Protein AF-A0A0L6TY01-F1 (afdb_monomer)

Secondary structure (DSSP, 8-state):
-----HHHHTT-HHHHHHIIIIITT-TTEEEEEETTEEEEEETTEEEEEEEEETTTEEEEEEEHHHHTTSGGGGS--S-BSSEEEEE-SHHHHHHHHHHHHHHHHHHHHTS-TTS-HHHHHHHHHHHHHHHHHHHHHH-SS-SEEEEEES---TT--PPPPSEEEEESS-BTTBB-EEEEEEEESTHHHH---S--TTSSTT--EEEEEEEEEEPPP-TTS---EEEEEEEEETTTTEEEEEE-TTSHHHHHHHHHHHHHGGGGHHHHHHHHHHHHHHHHHHHTTGGGTT----HHHHHHTTS-HHHHHHTB-SS-EEEEEEEEES-HHHHHHHHHHHHS-SSSTT--SHHHHHS-EEEEEE-SSS-EEEEEEEE--TTTS-HHHHTTEEEEEEE---TTS--------TT---SS--PPP---

Sequence (424 aa):
MSRGNTKNLLSVPNLVAFIKDHLITNRELFLGIRNESLTIYYWGKSMLELSYFADQKCTIRIHKHYVDGTSLIGLKFVEKSDYMVFAFSDAFIQAFLASYDLLKNNIEQLIDESQSIDAKAGSLGQKFQGIIACNNNSARDSNWYCVDLDYCPEDSPLGRINMVAISKNSQNNKHRIVLIALKYSWQAYKSGYRKNLYNNKKNKGFYIQGRELKTRKNATGTQNPRRFGCKFDEKKKTVISYDFGSGIAGDFYNYSRFLFDVDGNYVEQLKEECFDMLMAKKKLGCFETNDSIGGELAKLLDGTKEAFVSHMNEVAECVFLTVGCESLEKCKESMTSYLCPGPTNTADILSCSKDTWNLYHNNGKGKLKHLVQDLSLADAFPEKFDERVRYLFSKNESLENLNLIDTPDPDSDDELILAIFASI

Organism: NCBI:txid52689

pLDDT: mean 79.09, std 15.07, range [29.0, 96.75]

Solvent-accessible surface area (backbone atoms only — not comparable to full-atom values): 22798 Å² total; per-residue (Å²): 126,88,63,11,51,45,72,60,46,71,65,37,66,72,55,46,48,50,42,41,72,64,41,50,65,34,66,71,43,40,75,30,60,54,72,32,23,41,33,37,21,47,42,50,40,73,58,37,34,39,30,26,46,97,87,78,48,44,33,36,39,30,47,42,76,37,40,66,96,34,55,54,65,81,49,78,61,82,47,88,64,77,37,38,32,33,63,71,46,72,70,46,53,54,23,47,64,77,18,44,70,57,35,48,52,40,57,51,66,72,51,53,80,87,52,57,65,90,74,30,29,67,51,50,27,32,32,50,53,25,37,28,38,28,37,10,20,49,29,81,84,30,45,33,24,55,63,40,66,58,44,59,68,81,98,50,92,56,63,72,38,45,31,35,31,36,33,15,56,62,58,95,78,21,23,49,39,36,42,31,42,71,35,32,32,42,58,57,46,59,53,60,72,88,71,58,76,53,75,47,59,55,42,62,47,40,31,38,32,35,73,78,46,51,45,61,63,45,100,85,68,51,67,44,68,32,54,33,39,36,44,68,40,81,88,79,71,40,78,77,46,79,44,62,60,96,38,64,51,19,50,49,36,33,53,37,45,43,59,56,40,81,85,22,49,56,51,56,51,46,44,56,49,48,48,54,37,51,52,51,39,53,77,55,45,34,63,80,67,43,35,37,55,39,74,61,46,53,53,40,72,74,57,49,68,68,60,39,46,72,31,38,44,94,64,69,36,38,34,42,36,32,34,55,21,94,42,67,65,58,34,48,52,32,47,50,48,20,59,42,79,66,104,50,67,33,38,52,49,61,33,48,46,70,36,43,25,31,36,34,40,29,77,34,78,58,52,75,44,81,77,47,76,71,40,72,33,44,90,54,50,46,73,76,44,63,81,39,57,41,47,30,54,26,62,68,63,70,73,88,57,48,37,53,53,78,70,83,68,92,86,62,89,58,95,58,61,64,46,68,57,72,74,130

Mean predicted aligned error: 8.97 Å

Nearest PDB structures (foldseek):
  2oc6-assembly2_B  TM=6.105E-01  e=4.759E-02  Bacillus subtilis
  6iys-assembly1_O-2  TM=6.650E-01  e=2.631E+00  Borreliella burgdorferi B31
  4qhy-assembly1_A  TM=2.371E-01  e=9.650E+00  Saccharolobus solfataricus P2

Structure (mmCIF, N/CA/C/O backbone):
data_AF-A0A0L6TY01-F1
#
_entry.id   AF-A0A0L6TY01-F1
#
loop_
_atom_site.group_PDB
_atom_site.id
_atom_site.type_symbol
_atom_site.label_atom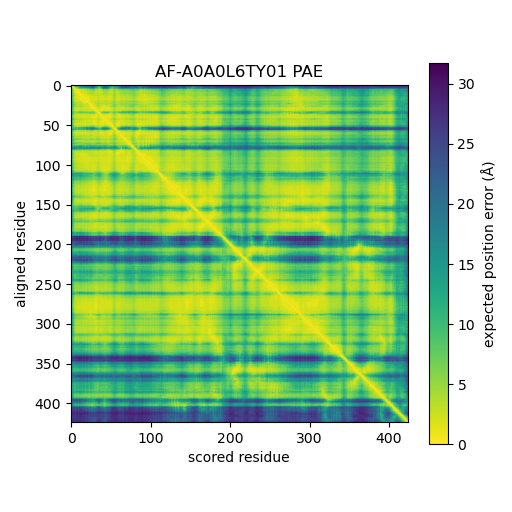_id
_atom_site.label_alt_id
_atom_site.label_comp_id
_atom_site.label_asym_id
_atom_site.label_entity_id
_atom_site.label_seq_id
_atom_site.pdbx_PDB_ins_code
_atom_site.Cartn_x
_atom_site.Cartn_y
_atom_site.Cartn_z
_atom_site.occupancy
_atom_site.B_iso_or_equiv
_atom_site.auth_seq_id
_atom_site.auth_comp_id
_atom_site.auth_asym_id
_atom_site.auth_atom_id
_atom_site.pdbx_PDB_model_num
ATOM 1 N N . MET A 1 1 ? -6.109 18.422 -11.380 1.00 33.53 1 MET A N 1
ATOM 2 C CA . MET A 1 1 ? -5.200 18.296 -12.542 1.00 33.53 1 MET A CA 1
ATOM 3 C C . MET A 1 1 ? -4.941 16.810 -12.704 1.00 33.53 1 MET A C 1
ATOM 5 O O . MET A 1 1 ? -4.658 16.200 -11.678 1.00 33.53 1 MET A O 1
ATOM 9 N N . SER A 1 2 ? -5.112 16.228 -13.899 1.00 38.09 2 SER A N 1
ATOM 10 C CA . SER A 1 2 ? -4.795 14.802 -14.100 1.00 38.09 2 SER A CA 1
ATOM 11 C C . SER A 1 2 ? -3.318 14.573 -13.754 1.00 38.09 2 SER A C 1
ATOM 13 O O . SER A 1 2 ? -2.478 15.440 -14.018 1.00 38.09 2 SER A O 1
ATOM 15 N N . ARG A 1 3 ? -3.033 13.478 -13.043 1.00 49.81 3 ARG A N 1
ATOM 16 C CA . ARG A 1 3 ? -1.711 13.202 -12.465 1.00 49.81 3 ARG A CA 1
ATOM 17 C C . ARG A 1 3 ? -0.756 12.497 -13.444 1.00 49.81 3 ARG A C 1
ATOM 19 O O . ARG A 1 3 ? 0.430 12.425 -13.121 1.00 49.81 3 ARG A O 1
ATOM 26 N N . GLY A 1 4 ? -1.200 12.128 -14.660 1.00 56.62 4 GLY A N 1
ATOM 27 C CA . GLY A 1 4 ? -0.283 11.997 -15.800 1.00 56.62 4 GLY A CA 1
ATOM 28 C C . GLY A 1 4 ? -0.423 10.917 -16.892 1.00 56.62 4 GLY A C 1
ATOM 29 O O . GLY A 1 4 ? 0.609 10.466 -17.311 1.00 56.62 4 GLY A O 1
ATOM 30 N N . ASN A 1 5 ? -1.545 10.464 -17.433 1.00 70.56 5 ASN A N 1
ATOM 31 C CA . ASN A 1 5 ? -1.656 9.471 -18.543 1.00 70.56 5 ASN A CA 1
ATOM 32 C C . ASN A 1 5 ? -0.616 8.291 -18.691 1.00 70.56 5 ASN A C 1
ATOM 34 O O . ASN A 1 5 ? 0.288 8.327 -19.540 1.00 70.56 5 ASN A O 1
ATOM 38 N N . THR A 1 6 ? -0.840 7.147 -18.014 1.00 77.56 6 THR A N 1
ATOM 39 C CA . THR A 1 6 ? -0.025 5.910 -18.158 1.00 77.56 6 THR A CA 1
ATOM 40 C C . THR A 1 6 ? 0.004 5.364 -19.585 1.00 77.56 6 THR A C 1
ATOM 42 O O . THR A 1 6 ? 1.033 4.866 -20.034 1.00 77.56 6 THR A O 1
ATOM 45 N N . LYS A 1 7 ? -1.094 5.465 -20.341 1.00 80.69 7 LYS A N 1
ATOM 46 C CA . LYS A 1 7 ? -1.125 5.003 -21.738 1.00 80.69 7 LYS A CA 1
ATOM 47 C C . LYS A 1 7 ? -0.115 5.775 -22.594 1.00 80.69 7 LYS A C 1
ATOM 49 O O . LYS A 1 7 ? 0.564 5.166 -23.417 1.00 80.69 7 LYS A O 1
ATOM 54 N N . ASN A 1 8 ? 0.014 7.080 -22.367 1.00 82.69 8 ASN A N 1
ATOM 55 C CA . ASN A 1 8 ? 1.002 7.910 -23.044 1.00 82.69 8 ASN A CA 1
ATOM 56 C C . ASN A 1 8 ? 2.420 7.636 -22.534 1.00 82.69 8 ASN A C 1
ATOM 58 O O . ASN A 1 8 ? 3.323 7.542 -23.362 1.00 82.69 8 ASN A O 1
ATOM 62 N N . LEU A 1 9 ? 2.626 7.427 -21.224 1.00 84.62 9 LEU A N 1
ATOM 63 C CA . LEU A 1 9 ? 3.928 6.986 -20.687 1.00 84.62 9 LEU A CA 1
ATOM 64 C C . LEU A 1 9 ? 4.417 5.724 -21.406 1.00 84.62 9 LEU A C 1
ATOM 66 O O . LEU A 1 9 ? 5.521 5.693 -21.943 1.00 84.62 9 LEU A O 1
ATOM 70 N N . LEU A 1 10 ? 3.550 4.718 -21.508 1.00 85.44 10 LEU A N 1
ATOM 71 C CA . LEU A 1 10 ? 3.856 3.449 -22.168 1.00 85.44 10 LEU A CA 1
ATOM 72 C C . LEU A 1 10 ? 3.957 3.551 -23.701 1.00 85.44 10 LEU A C 1
ATOM 74 O O . LEU A 1 10 ? 4.296 2.564 -24.349 1.00 85.44 10 LEU A O 1
ATOM 78 N N . SER A 1 11 ? 3.677 4.717 -24.292 1.00 85.31 11 SER A N 1
ATOM 79 C CA . SER A 1 11 ? 3.864 4.971 -25.727 1.00 85.31 11 SER A CA 1
ATOM 80 C C . SER A 1 11 ? 5.234 5.563 -26.071 1.00 85.31 11 SER A C 1
ATOM 82 O O . SER A 1 11 ? 5.584 5.604 -27.247 1.00 85.31 11 SER A O 1
ATOM 84 N N . VAL A 1 12 ? 6.016 6.006 -25.076 1.00 87.31 12 VAL A N 1
ATOM 85 C CA . VAL A 1 12 ? 7.350 6.594 -25.272 1.00 87.31 12 VAL A CA 1
ATOM 86 C C . VAL A 1 12 ? 8.397 5.469 -25.343 1.00 87.31 12 VAL A C 1
ATOM 88 O O . VAL A 1 12 ? 8.728 4.896 -24.302 1.00 87.31 12 VAL A O 1
ATOM 91 N N . PRO A 1 13 ? 8.973 5.144 -26.521 1.00 88.31 13 PRO A N 1
ATOM 92 C CA . PRO A 1 13 ? 9.791 3.937 -26.681 1.00 88.31 13 PRO A CA 1
ATOM 93 C C . PRO A 1 13 ? 11.036 3.916 -25.790 1.00 88.31 13 PRO A C 1
ATOM 95 O O . PRO A 1 13 ? 11.293 2.915 -25.128 1.00 88.31 13 PRO A O 1
ATOM 98 N N . ASN A 1 14 ? 11.764 5.035 -25.701 1.00 89.19 14 ASN A N 1
ATOM 99 C CA . ASN A 1 14 ? 12.975 5.126 -24.876 1.00 89.19 14 ASN A CA 1
ATOM 100 C C . ASN A 1 14 ? 12.673 4.985 -23.378 1.00 89.19 14 ASN A C 1
ATOM 102 O O . ASN A 1 14 ? 13.490 4.448 -22.637 1.00 89.19 14 ASN A O 1
ATOM 106 N N . LEU A 1 15 ? 11.499 5.439 -22.925 1.00 89.69 15 LEU A N 1
ATOM 107 C CA . LEU A 1 15 ? 11.067 5.256 -21.540 1.00 89.69 15 LEU A CA 1
ATOM 108 C C . LEU A 1 15 ? 10.736 3.793 -21.260 1.00 89.69 15 LEU A C 1
ATOM 110 O O . LEU A 1 15 ? 11.161 3.251 -20.245 1.00 89.69 15 LEU A O 1
ATOM 114 N N . VAL A 1 16 ? 10.001 3.149 -22.168 1.00 90.38 16 VAL A N 1
ATOM 115 C CA . VAL A 1 16 ? 9.673 1.726 -22.049 1.00 90.38 16 VAL A CA 1
ATOM 116 C C . VAL A 1 16 ? 10.944 0.878 -22.037 1.00 90.38 16 VAL A C 1
ATOM 118 O O . VAL A 1 16 ? 11.045 -0.012 -21.198 1.00 90.38 16 VAL A O 1
ATOM 121 N N . ALA A 1 17 ? 11.917 1.176 -22.904 1.00 91.12 17 ALA A N 1
ATOM 122 C CA . ALA A 1 17 ? 13.224 0.521 -22.902 1.00 91.12 17 ALA A CA 1
ATOM 123 C C . ALA A 1 17 ? 13.965 0.752 -21.577 1.00 91.12 17 ALA A C 1
ATOM 125 O O . ALA A 1 17 ? 14.366 -0.206 -20.932 1.00 91.12 17 ALA A O 1
ATOM 126 N N . PHE A 1 18 ? 14.036 1.997 -21.093 1.00 92.12 18 PHE A N 1
ATOM 127 C CA . PHE A 1 18 ? 14.652 2.303 -19.798 1.00 92.12 18 PHE A CA 1
ATOM 128 C C . PHE A 1 18 ? 14.033 1.502 -18.639 1.00 92.12 18 PHE A C 1
ATOM 130 O O . PHE A 1 18 ? 14.756 0.921 -17.831 1.00 92.12 18 PHE A O 1
ATOM 137 N N . ILE A 1 19 ? 12.700 1.430 -18.571 1.00 91.75 19 ILE A N 1
ATOM 138 C CA . ILE A 1 19 ? 11.996 0.651 -17.545 1.00 91.75 19 ILE A CA 1
ATOM 139 C C . ILE A 1 19 ? 12.304 -0.843 -17.691 1.00 91.75 19 ILE A C 1
ATOM 141 O O . ILE A 1 19 ? 12.608 -1.502 -16.695 1.00 91.75 19 ILE A O 1
ATOM 145 N N . LYS A 1 20 ? 12.247 -1.368 -18.919 1.00 90.00 20 LYS A N 1
ATOM 146 C CA . LYS A 1 20 ? 12.489 -2.784 -19.216 1.00 90.00 20 LYS A CA 1
ATOM 147 C C . LYS A 1 20 ? 13.907 -3.224 -18.892 1.00 90.00 20 LYS A C 1
ATOM 149 O O . LYS A 1 20 ? 14.102 -4.244 -18.245 1.00 90.00 20 LYS A O 1
ATOM 154 N N . ASP A 1 21 ? 14.882 -2.441 -19.316 1.00 87.94 21 ASP A N 1
ATOM 155 C CA . ASP A 1 21 ? 16.271 -2.876 -19.323 1.00 87.94 21 ASP A CA 1
ATOM 156 C C . ASP A 1 21 ? 16.940 -2.640 -17.965 1.00 87.94 21 ASP A C 1
ATOM 158 O O . ASP A 1 21 ? 17.852 -3.379 -17.587 1.00 87.94 21 ASP A O 1
ATOM 162 N N . HIS A 1 22 ? 16.469 -1.644 -17.203 1.00 87.00 22 HIS A N 1
ATOM 163 C CA . HIS A 1 22 ? 17.163 -1.180 -16.000 1.00 87.00 22 HIS A CA 1
ATOM 164 C C . HIS A 1 22 ? 16.346 -1.222 -14.710 1.00 87.00 22 HIS A C 1
ATOM 166 O O . HIS A 1 22 ? 16.944 -1.200 -13.636 1.00 87.00 22 HIS A O 1
ATOM 172 N N . LEU A 1 23 ? 15.010 -1.254 -14.780 1.00 88.69 23 LEU A N 1
ATOM 173 C CA . LEU A 1 23 ? 14.169 -1.178 -13.582 1.00 88.69 23 LEU A CA 1
ATOM 174 C C . LEU A 1 23 ? 13.507 -2.519 -13.263 1.00 88.69 23 LEU A C 1
ATOM 176 O O . LEU A 1 23 ? 13.714 -3.046 -12.176 1.00 88.69 23 LEU A O 1
ATOM 180 N N . ILE A 1 24 ? 12.762 -3.111 -14.201 1.00 88.00 24 ILE A N 1
ATOM 181 C CA . ILE A 1 24 ? 12.030 -4.366 -13.936 1.00 88.00 24 ILE A CA 1
ATOM 182 C C . ILE A 1 24 ? 12.956 -5.578 -13.795 1.00 88.00 24 ILE A C 1
ATOM 184 O O . ILE A 1 24 ? 12.595 -6.554 -13.145 1.00 88.00 24 ILE A O 1
ATOM 188 N N . THR A 1 25 ? 14.151 -5.522 -14.389 1.00 85.50 25 THR A N 1
ATOM 189 C CA . THR A 1 25 ? 15.189 -6.560 -14.289 1.00 85.50 25 THR A CA 1
ATOM 190 C C . THR A 1 25 ? 15.900 -6.543 -12.940 1.00 85.50 25 THR A C 1
ATOM 192 O O . THR A 1 25 ? 16.582 -7.513 -12.601 1.00 85.50 25 THR A O 1
ATOM 195 N N . ASN A 1 26 ? 15.677 -5.521 -12.112 1.00 88.31 26 ASN A N 1
ATOM 196 C CA . ASN A 1 26 ? 16.184 -5.483 -10.752 1.00 88.31 26 ASN A CA 1
ATOM 197 C C . ASN A 1 26 ? 15.160 -6.053 -9.756 1.00 88.31 26 ASN A C 1
ATOM 199 O O . ASN A 1 26 ? 14.090 -5.487 -9.558 1.00 88.31 26 ASN A O 1
ATOM 203 N N . ARG A 1 27 ? 15.519 -7.154 -9.086 1.00 86.44 27 ARG A N 1
ATOM 204 C CA . ARG A 1 27 ? 14.650 -7.844 -8.115 1.00 86.44 27 ARG A CA 1
ATOM 205 C C . ARG A 1 27 ? 14.400 -7.058 -6.830 1.00 86.44 27 ARG A C 1
ATOM 207 O O . ARG A 1 27 ? 13.463 -7.372 -6.112 1.00 86.44 27 ARG A O 1
ATOM 214 N N . GLU A 1 28 ? 15.221 -6.058 -6.527 1.00 88.62 28 GLU A N 1
ATOM 215 C CA . GLU A 1 28 ? 15.063 -5.219 -5.334 1.00 88.62 28 GLU A CA 1
ATOM 216 C C . GLU A 1 28 ? 14.054 -4.081 -5.551 1.00 88.62 28 GLU A C 1
ATOM 218 O O . GLU A 1 28 ? 13.650 -3.420 -4.589 1.00 88.62 28 GLU A O 1
ATOM 223 N N . LEU A 1 29 ? 13.663 -3.832 -6.807 1.00 92.69 29 LEU A N 1
ATOM 224 C CA . LEU A 1 29 ? 12.772 -2.745 -7.182 1.00 92.69 29 LEU A CA 1
ATOM 225 C C . LEU A 1 29 ? 11.344 -3.243 -7.375 1.00 92.69 29 LEU A C 1
ATOM 227 O O . LEU A 1 29 ? 11.082 -4.203 -8.094 1.00 92.69 29 LEU A O 1
ATOM 231 N N . PHE A 1 30 ? 10.402 -2.514 -6.788 1.00 94.12 30 PHE A N 1
ATOM 232 C CA . PHE A 1 30 ? 8.982 -2.734 -7.005 1.00 94.12 30 PHE A CA 1
ATOM 233 C C . PHE A 1 30 ? 8.410 -1.641 -7.909 1.00 94.12 30 PHE A C 1
ATOM 235 O O . PHE A 1 30 ? 8.616 -0.450 -7.671 1.00 94.12 30 PHE A O 1
ATOM 242 N N . LEU A 1 31 ? 7.649 -2.036 -8.928 1.00 93.88 31 LEU A N 1
ATOM 243 C CA . LEU A 1 31 ? 6.933 -1.117 -9.811 1.00 93.88 31 LEU A CA 1
ATOM 244 C C . LEU A 1 31 ? 5.484 -0.939 -9.340 1.00 93.88 31 LEU A C 1
ATOM 246 O O . LEU A 1 31 ? 4.684 -1.866 -9.469 1.00 93.88 31 LEU A O 1
ATOM 250 N N . GLY A 1 32 ? 5.132 0.252 -8.857 1.00 91.88 32 GLY A N 1
ATOM 251 C CA . GLY A 1 32 ? 3.743 0.674 -8.653 1.00 91.88 32 GLY A CA 1
ATOM 252 C C . GLY A 1 32 ? 3.236 1.498 -9.836 1.00 91.88 32 GLY A C 1
ATOM 253 O O . GLY A 1 32 ? 3.997 2.242 -10.454 1.00 91.88 32 GLY A O 1
ATOM 254 N N . ILE A 1 33 ? 1.953 1.367 -10.172 1.00 89.75 33 ILE A N 1
ATOM 255 C CA . ILE A 1 33 ? 1.341 2.031 -11.335 1.00 89.75 33 ILE A CA 1
ATOM 256 C C . ILE A 1 33 ? 0.022 2.647 -10.892 1.00 89.75 33 ILE A C 1
ATOM 258 O O . ILE A 1 33 ? -0.921 1.912 -10.639 1.00 89.75 33 ILE A O 1
ATOM 262 N N . ARG A 1 34 ? -0.066 3.973 -10.753 1.00 80.69 34 ARG A N 1
ATOM 263 C CA . ARG A 1 34 ? -1.252 4.620 -10.165 1.00 80.69 34 ARG A CA 1
ATOM 264 C C . ARG A 1 34 ? -1.408 6.067 -10.545 1.00 80.69 34 ARG A C 1
ATOM 266 O O . ARG A 1 34 ? -0.414 6.740 -10.763 1.00 80.69 34 ARG A O 1
ATOM 273 N N . ASN A 1 35 ? -2.643 6.575 -10.495 1.00 71.56 35 ASN A N 1
ATOM 274 C CA . ASN A 1 35 ? -2.948 7.986 -10.769 1.00 71.56 35 ASN A CA 1
ATOM 275 C C . ASN A 1 35 ? -2.302 8.459 -12.074 1.00 71.56 35 ASN A C 1
ATOM 277 O O . ASN A 1 35 ? -1.793 9.572 -12.188 1.00 71.56 35 ASN A O 1
ATOM 281 N N . GLU A 1 36 ? -2.279 7.551 -13.040 1.00 79.62 36 GLU A N 1
ATOM 282 C CA . GLU A 1 36 ? -1.626 7.725 -14.316 1.00 79.62 36 GLU A CA 1
ATOM 283 C C . GLU A 1 36 ? -0.084 7.938 -14.290 1.00 79.62 36 GLU A C 1
ATOM 285 O O . GLU A 1 36 ? 0.496 8.276 -15.320 1.00 79.62 36 GLU A O 1
ATOM 290 N N . SER A 1 37 ? 0.598 7.703 -13.164 1.00 88.12 37 SER A N 1
ATOM 291 C CA . SER A 1 37 ? 2.061 7.701 -13.014 1.00 88.12 37 SER A CA 1
ATOM 292 C C . SER A 1 37 ? 2.626 6.291 -12.772 1.00 88.12 37 SER A C 1
ATOM 294 O O . SER A 1 37 ? 1.905 5.344 -12.442 1.00 88.12 37 SER A O 1
ATOM 296 N N . LEU A 1 38 ? 3.932 6.129 -12.994 1.00 91.88 38 LEU A N 1
ATOM 297 C CA . LEU A 1 38 ? 4.693 4.924 -12.643 1.00 91.88 38 LEU A CA 1
ATOM 298 C C . LEU A 1 38 ? 5.657 5.282 -11.511 1.00 91.88 38 LEU A C 1
ATOM 300 O O . LEU A 1 38 ? 6.471 6.189 -11.667 1.00 91.88 38 LEU A O 1
ATOM 304 N N . THR A 1 39 ? 5.617 4.552 -10.404 1.00 93.06 39 THR A N 1
ATOM 305 C CA . THR A 1 39 ? 6.513 4.771 -9.266 1.00 93.06 39 THR A CA 1
ATOM 306 C C . THR A 1 39 ? 7.402 3.559 -9.068 1.00 93.06 39 THR A C 1
ATOM 308 O O . THR A 1 39 ? 6.920 2.434 -8.953 1.00 93.06 39 THR A O 1
ATOM 311 N N . ILE A 1 40 ? 8.707 3.792 -8.999 1.00 94.56 40 ILE A N 1
ATOM 312 C CA . ILE A 1 40 ? 9.692 2.767 -8.668 1.00 94.56 40 ILE A CA 1
ATOM 313 C C . ILE A 1 40 ? 10.015 2.885 -7.193 1.00 94.56 40 ILE A C 1
ATOM 315 O O . ILE A 1 40 ? 10.431 3.944 -6.714 1.00 94.56 40 ILE A O 1
ATOM 319 N N . TYR A 1 41 ? 9.833 1.787 -6.480 1.00 94.44 41 TYR A N 1
ATOM 320 C CA . TYR A 1 41 ? 10.106 1.690 -5.063 1.00 94.44 41 TYR A CA 1
ATOM 321 C C . TYR A 1 41 ? 11.368 0.873 -4.829 1.00 94.44 41 TYR A C 1
ATOM 323 O O . TYR A 1 41 ? 11.522 -0.204 -5.395 1.00 94.44 41 TYR A O 1
ATOM 331 N N . TYR A 1 42 ? 12.224 1.358 -3.936 1.00 93.12 42 TYR A N 1
ATOM 332 C CA . TYR A 1 42 ? 13.302 0.582 -3.333 1.00 93.12 42 TYR A CA 1
ATOM 333 C C . TYR A 1 42 ? 13.018 0.481 -1.838 1.00 93.12 42 TYR A C 1
ATOM 335 O O . TYR A 1 42 ? 12.820 1.506 -1.182 1.00 93.12 42 TYR A O 1
ATOM 343 N N . TRP A 1 43 ? 12.902 -0.745 -1.318 1.00 90.06 43 TRP A N 1
ATOM 344 C CA . TRP A 1 43 ? 12.524 -1.004 0.083 1.00 90.06 43 TRP A CA 1
ATOM 345 C C . TRP A 1 43 ? 11.283 -0.202 0.530 1.00 90.06 43 TRP A C 1
ATOM 347 O O . TRP A 1 43 ? 11.269 0.447 1.575 1.00 90.06 43 TRP A O 1
ATOM 357 N N . GLY A 1 44 ? 10.255 -0.167 -0.326 1.00 87.81 44 GLY A N 1
ATOM 358 C CA . GLY A 1 44 ? 8.984 0.522 -0.068 1.00 87.81 44 GLY A CA 1
ATOM 359 C C . GLY A 1 44 ? 9.059 2.055 -0.081 1.00 87.81 44 GLY A C 1
ATOM 360 O O . GLY A 1 44 ? 8.036 2.722 0.062 1.00 87.81 44 GLY A O 1
ATOM 361 N N . LYS A 1 45 ? 10.238 2.650 -0.299 1.00 91.25 45 LYS A N 1
ATOM 362 C CA . LYS A 1 45 ? 10.411 4.092 -0.513 1.00 91.25 45 LYS A CA 1
ATOM 363 C C . LYS A 1 45 ? 10.350 4.406 -2.002 1.00 91.25 45 LYS A C 1
ATOM 365 O O . LYS A 1 45 ? 11.010 3.746 -2.794 1.00 91.25 45 LYS A O 1
ATOM 370 N N . SER A 1 46 ? 9.601 5.442 -2.375 1.00 92.44 46 SER A N 1
ATOM 371 C CA . SER A 1 46 ? 9.544 5.945 -3.754 1.00 92.44 46 SER A CA 1
ATOM 372 C C . SER A 1 46 ? 10.914 6.486 -4.179 1.00 92.44 46 SER A C 1
ATOM 374 O O . SER A 1 46 ? 11.257 7.620 -3.843 1.00 92.44 46 SER A O 1
ATOM 376 N N . MET A 1 47 ? 11.679 5.689 -4.923 1.00 93.81 47 MET A N 1
ATOM 377 C CA . MET A 1 47 ? 12.979 6.068 -5.479 1.00 93.81 47 MET A CA 1
ATOM 378 C C . MET A 1 47 ? 12.800 7.102 -6.593 1.00 93.81 47 MET A C 1
ATOM 380 O O . MET A 1 47 ? 13.473 8.130 -6.589 1.00 93.81 47 MET A O 1
ATOM 384 N N . LEU A 1 48 ? 11.864 6.860 -7.514 1.00 94.12 48 LEU A N 1
ATOM 385 C CA . LEU A 1 48 ? 11.484 7.816 -8.554 1.00 94.12 48 LEU A CA 1
ATOM 386 C C . LEU A 1 48 ? 10.023 7.631 -8.971 1.00 94.12 48 LEU A C 1
ATOM 388 O O . LEU A 1 48 ? 9.501 6.519 -8.951 1.00 94.12 48 LEU A O 1
ATOM 392 N N . GLU A 1 49 ? 9.389 8.723 -9.382 1.00 93.81 49 GLU A N 1
ATOM 393 C CA . G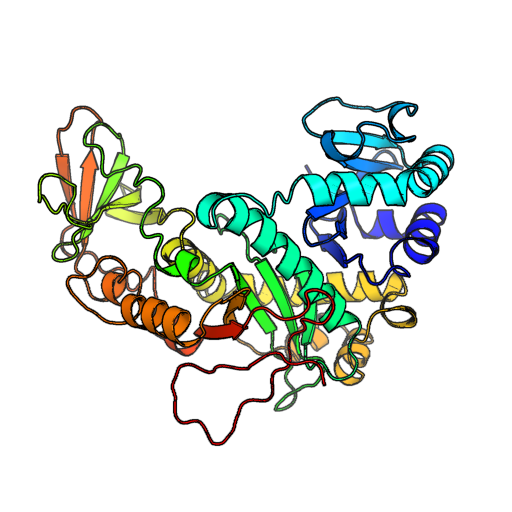LU A 1 49 ? 8.048 8.753 -9.974 1.00 93.81 49 GLU A CA 1
ATOM 394 C C . GLU A 1 49 ? 8.131 9.316 -11.401 1.00 93.81 49 GLU A C 1
ATOM 396 O O . GLU A 1 49 ? 8.812 10.313 -11.640 1.00 93.81 49 GLU A O 1
ATOM 401 N N . LEU A 1 50 ? 7.449 8.673 -12.346 1.00 92.69 50 LEU A N 1
ATOM 402 C CA . LEU A 1 50 ? 7.384 9.017 -13.766 1.00 92.69 50 LEU A CA 1
ATOM 403 C C . LEU A 1 50 ? 5.956 9.439 -14.115 1.00 92.69 50 LEU A C 1
ATOM 405 O O . LEU A 1 50 ? 5.025 8.648 -13.959 1.00 92.69 50 LEU A O 1
ATOM 409 N N . SER A 1 51 ? 5.795 10.640 -14.663 1.00 90.25 51 SER A N 1
ATOM 410 C CA . SER A 1 51 ? 4.496 11.185 -15.087 1.00 90.25 51 SER A CA 1
ATOM 411 C C . SER A 1 51 ? 4.581 11.751 -16.502 1.00 90.25 51 SER A C 1
ATOM 413 O O . SER A 1 51 ? 5.649 12.202 -16.927 1.00 90.25 51 SER A O 1
ATOM 415 N N . TYR A 1 52 ? 3.472 11.725 -17.247 1.00 84.69 52 TYR A N 1
ATOM 416 C CA . TYR A 1 52 ? 3.379 12.326 -18.579 1.00 84.69 52 TYR A CA 1
ATOM 417 C C . TYR A 1 52 ? 2.352 13.453 -18.588 1.00 84.69 52 TYR A C 1
ATOM 419 O O . TYR A 1 52 ? 1.162 13.234 -18.367 1.00 84.69 52 TYR A O 1
ATOM 427 N N . PHE A 1 53 ? 2.801 14.667 -18.896 1.00 77.19 53 PHE A N 1
ATOM 428 C CA . PHE A 1 53 ? 1.919 15.824 -19.012 1.00 77.19 53 PHE A CA 1
ATOM 429 C C . PHE A 1 53 ? 1.569 16.107 -20.478 1.00 77.19 53 PHE A C 1
ATOM 431 O O . PHE A 1 53 ? 2.306 15.760 -21.401 1.00 77.19 53 PHE A O 1
ATOM 438 N N . ALA A 1 54 ? 0.397 16.711 -20.698 1.00 62.94 54 ALA A N 1
ATOM 439 C CA . ALA A 1 54 ? -0.222 16.889 -22.016 1.00 62.94 54 ALA A CA 1
ATOM 440 C C . ALA A 1 54 ? 0.630 17.678 -23.041 1.00 62.94 54 ALA A C 1
ATOM 442 O O . ALA A 1 54 ? 0.311 17.660 -24.227 1.00 62.94 54 ALA A O 1
ATOM 443 N N . ASP A 1 55 ? 1.725 18.321 -22.620 1.00 64.81 55 ASP A N 1
ATOM 444 C CA . ASP A 1 55 ? 2.709 19.005 -23.471 1.00 64.81 55 ASP A CA 1
ATOM 445 C C . ASP A 1 55 ? 3.831 18.082 -24.005 1.00 64.81 55 ASP A C 1
ATOM 447 O O . ASP A 1 55 ? 4.868 18.559 -24.464 1.00 64.81 55 ASP A O 1
ATOM 451 N N . GLN A 1 56 ? 3.613 16.763 -23.968 1.00 61.44 56 GLN A N 1
ATOM 452 C CA . GLN A 1 56 ? 4.519 15.697 -24.418 1.00 61.44 56 GLN A CA 1
ATOM 453 C C . GLN A 1 56 ? 5.823 15.534 -23.631 1.00 61.44 56 GLN A C 1
ATOM 455 O O . GLN A 1 56 ? 6.765 14.899 -24.111 1.00 61.44 56 GLN A O 1
ATOM 460 N N . LYS A 1 57 ? 5.900 16.053 -22.405 1.00 77.31 57 LYS A N 1
ATOM 461 C CA . LYS A 1 57 ? 7.097 15.900 -21.577 1.00 77.31 57 LYS A CA 1
ATOM 462 C C . LYS A 1 57 ? 6.860 14.854 -20.503 1.00 77.31 57 LYS A C 1
ATOM 464 O O . LYS A 1 57 ? 6.073 15.051 -19.579 1.00 77.31 57 LYS A O 1
ATOM 469 N N . CYS A 1 58 ? 7.570 13.735 -20.627 1.00 88.06 58 CYS A N 1
ATOM 470 C CA . CYS A 1 58 ? 7.739 12.822 -19.509 1.00 88.06 58 CYS A CA 1
ATOM 471 C C . CYS A 1 58 ? 8.671 13.478 -18.486 1.00 88.06 58 CYS A C 1
ATOM 473 O O . CYS A 1 58 ? 9.761 13.952 -18.825 1.00 88.06 58 CYS A O 1
ATOM 475 N N . THR A 1 59 ? 8.225 13.518 -17.239 1.00 89.62 59 THR A N 1
ATOM 476 C CA . THR A 1 59 ? 8.982 14.073 -16.121 1.00 89.62 59 THR A CA 1
ATOM 477 C C . THR A 1 59 ? 9.297 12.983 -15.118 1.00 89.62 59 THR A C 1
ATOM 479 O O . THR A 1 59 ? 8.437 12.149 -14.830 1.00 89.62 59 THR A O 1
ATOM 482 N N . ILE A 1 60 ? 10.493 13.043 -14.542 1.00 92.19 60 ILE A N 1
ATOM 483 C CA . ILE A 1 60 ? 10.886 12.219 -13.406 1.00 92.19 60 ILE A CA 1
ATOM 484 C C . ILE A 1 60 ? 10.926 13.081 -12.155 1.00 92.19 60 ILE A C 1
ATOM 486 O O . ILE A 1 60 ? 11.512 14.162 -12.161 1.00 92.19 60 ILE A O 1
ATOM 490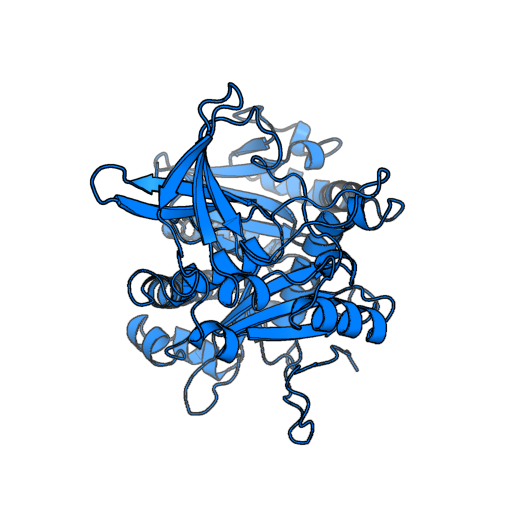 N N . ARG A 1 61 ? 10.356 12.583 -11.066 1.00 92.81 61 ARG A N 1
ATOM 491 C CA . ARG A 1 61 ? 10.371 13.221 -9.756 1.00 92.81 61 ARG A CA 1
ATOM 492 C C . ARG A 1 61 ? 11.111 12.336 -8.757 1.00 92.81 61 ARG A C 1
ATOM 494 O O . ARG A 1 61 ? 10.772 11.169 -8.593 1.00 92.81 61 ARG A O 1
ATOM 501 N N . ILE A 1 62 ? 12.108 12.901 -8.076 1.00 93.44 62 ILE A N 1
ATOM 502 C CA . ILE A 1 62 ? 12.945 12.211 -7.078 1.00 93.44 62 ILE A CA 1
ATOM 503 C C . ILE A 1 62 ? 13.024 13.079 -5.820 1.00 93.44 62 ILE A C 1
ATOM 505 O O . ILE A 1 62 ? 13.106 14.303 -5.914 1.00 93.44 62 ILE A O 1
ATOM 509 N N . HIS A 1 63 ? 12.981 12.479 -4.630 1.00 91.69 63 HIS A N 1
ATOM 510 C CA . HIS A 1 63 ? 13.140 13.235 -3.385 1.00 91.69 63 HIS A CA 1
ATOM 511 C C . HIS A 1 63 ? 14.560 13.819 -3.277 1.00 91.69 63 HIS A C 1
ATOM 513 O O . HIS A 1 63 ? 15.537 13.113 -3.522 1.00 91.69 63 HIS A O 1
ATOM 519 N N . LYS A 1 64 ? 14.703 15.085 -2.859 1.00 89.12 64 LYS A N 1
ATOM 520 C CA . LYS A 1 64 ? 16.004 15.794 -2.855 1.00 89.12 64 LYS A CA 1
ATOM 521 C C . LYS A 1 64 ? 17.103 15.064 -2.069 1.00 89.12 64 LYS A C 1
ATOM 523 O O . LYS A 1 64 ? 18.225 14.971 -2.542 1.00 89.12 64 LYS A O 1
ATOM 528 N N . HIS A 1 65 ? 16.750 14.468 -0.925 1.00 88.25 65 HIS A N 1
ATOM 529 C CA . HIS A 1 65 ? 17.682 13.694 -0.089 1.00 88.25 65 HIS A CA 1
ATOM 530 C C . HIS A 1 65 ? 18.316 12.498 -0.805 1.00 88.25 65 HIS A C 1
ATOM 532 O O . HIS A 1 65 ? 19.372 12.047 -0.388 1.00 88.25 65 HIS A O 1
ATOM 538 N N . TYR A 1 66 ? 17.690 11.976 -1.863 1.00 91.69 66 TYR A N 1
ATOM 539 C CA . TYR A 1 66 ? 18.260 10.874 -2.637 1.00 91.69 66 TYR A CA 1
ATOM 540 C C . TYR A 1 66 ? 19.245 11.377 -3.690 1.00 91.69 66 TYR A C 1
ATOM 542 O O . TYR A 1 66 ? 20.176 10.666 -4.046 1.00 91.69 66 TYR A O 1
ATOM 550 N N . VAL A 1 67 ? 19.068 12.613 -4.159 1.00 89.31 67 VAL A N 1
ATOM 551 C CA . VAL A 1 67 ? 19.870 13.216 -5.229 1.00 89.31 67 VAL A CA 1
ATOM 552 C C . VAL A 1 67 ? 21.210 13.752 -4.713 1.00 89.31 67 VAL A C 1
ATOM 554 O O . VAL A 1 67 ? 22.158 13.865 -5.490 1.00 89.31 67 VAL A O 1
ATOM 557 N N . ASP A 1 68 ? 21.325 14.062 -3.423 1.00 84.19 68 ASP A N 1
ATOM 558 C CA . ASP A 1 68 ? 22.548 14.620 -2.844 1.00 84.19 68 ASP A CA 1
ATOM 559 C C . ASP A 1 68 ? 23.775 13.706 -3.087 1.00 84.19 68 ASP A C 1
ATOM 561 O O . ASP A 1 68 ? 23.739 12.497 -2.868 1.00 84.19 68 ASP A O 1
ATOM 565 N N . GLY A 1 69 ? 24.868 14.286 -3.598 1.00 84.00 69 GLY A N 1
ATOM 566 C CA . GLY A 1 69 ? 26.095 13.575 -3.986 1.00 84.00 69 GLY A CA 1
ATOM 567 C C . GLY A 1 69 ? 26.037 12.790 -5.306 1.00 84.00 69 GLY A C 1
ATOM 568 O O . GLY A 1 69 ? 27.061 12.260 -5.727 1.00 84.00 69 GLY A O 1
ATOM 569 N N . THR A 1 70 ? 24.885 12.721 -5.978 1.00 91.00 70 THR A N 1
ATOM 570 C CA . THR A 1 70 ? 24.705 11.923 -7.206 1.00 91.00 70 THR A CA 1
ATOM 571 C C . THR A 1 70 ? 25.032 12.693 -8.491 1.00 91.00 70 THR A C 1
ATOM 573 O O . THR A 1 70 ? 25.068 13.927 -8.514 1.00 91.00 70 THR A O 1
ATOM 576 N N . SER A 1 71 ? 25.192 11.977 -9.612 1.00 87.50 71 SER A N 1
ATOM 577 C CA . SER A 1 71 ? 25.357 12.584 -10.944 1.00 87.50 71 SER A CA 1
ATOM 578 C C . SER A 1 71 ? 24.117 13.359 -11.411 1.00 87.50 71 SER A C 1
ATOM 580 O O . SER A 1 71 ? 24.219 14.196 -12.308 1.00 87.50 71 SER A O 1
ATOM 582 N N . LEU A 1 72 ? 22.954 13.139 -10.786 1.00 88.81 72 LEU A N 1
ATOM 583 C CA . LEU A 1 72 ? 21.711 13.850 -11.099 1.00 88.81 72 LEU A CA 1
ATOM 584 C C . LEU A 1 72 ? 21.761 15.340 -10.717 1.00 88.81 72 LEU A C 1
ATOM 586 O O . LEU A 1 72 ? 21.043 16.135 -11.319 1.00 88.81 72 LEU A O 1
ATOM 590 N N . ILE A 1 73 ? 22.630 15.752 -9.781 1.00 84.56 73 ILE A N 1
ATOM 591 C CA . ILE A 1 73 ? 22.808 17.172 -9.402 1.00 84.56 73 ILE A CA 1
ATOM 592 C C . ILE A 1 73 ? 23.259 18.023 -10.593 1.00 84.56 73 ILE A C 1
ATOM 594 O O . ILE A 1 73 ? 22.919 19.203 -10.679 1.00 84.56 73 ILE A O 1
ATOM 598 N N . GLY A 1 74 ? 24.022 17.431 -11.516 1.00 79.75 74 GLY A N 1
ATOM 599 C CA . GLY A 1 74 ? 24.509 18.115 -12.713 1.00 79.75 74 GLY A CA 1
ATOM 600 C C . GLY A 1 74 ? 23.422 18.390 -13.755 1.00 79.75 74 GLY A C 1
ATOM 601 O O . GLY A 1 74 ? 23.670 19.120 -14.716 1.00 79.75 74 GLY A O 1
ATOM 602 N N . LEU A 1 75 ? 22.224 17.821 -13.594 1.00 85.69 75 LEU A N 1
ATOM 603 C CA . LEU A 1 75 ? 21.124 18.006 -14.530 1.00 85.69 75 LEU A CA 1
ATOM 604 C C . LEU A 1 75 ? 20.326 19.272 -14.218 1.00 85.69 75 LEU A C 1
ATOM 606 O O . LEU A 1 75 ? 20.124 19.662 -13.067 1.00 85.69 75 LEU A O 1
ATOM 610 N N . LYS A 1 76 ? 19.791 19.889 -15.274 1.00 79.88 76 LYS A N 1
ATOM 611 C CA . LYS A 1 76 ? 18.791 20.946 -15.120 1.00 79.88 76 LYS A CA 1
ATOM 612 C C . LYS A 1 76 ? 17.522 20.347 -14.513 1.00 79.88 76 LYS A C 1
ATOM 614 O O . LYS A 1 76 ? 16.954 19.412 -15.074 1.00 79.88 76 LYS A O 1
ATOM 619 N N . PHE A 1 77 ? 17.065 20.925 -13.409 1.00 77.50 77 PHE A N 1
ATOM 620 C CA . PHE A 1 77 ? 15.785 20.604 -12.783 1.00 77.50 77 PHE A CA 1
ATOM 621 C C . PHE A 1 77 ? 14.795 21.758 -12.968 1.00 77.50 77 PHE A C 1
ATOM 623 O O . PHE A 1 77 ? 15.185 22.918 -13.105 1.00 77.50 77 PHE A O 1
ATOM 630 N N . VAL A 1 78 ? 13.507 21.421 -13.004 1.00 65.12 78 VAL A N 1
ATOM 631 C CA . VAL A 1 78 ? 12.416 22.355 -13.332 1.00 65.12 78 VAL A CA 1
ATOM 632 C C . VAL A 1 78 ? 11.832 23.016 -12.077 1.00 65.12 78 VAL A C 1
ATOM 634 O O . VAL A 1 78 ? 11.341 24.138 -12.141 1.00 65.12 78 VAL A O 1
ATOM 637 N N . GLU A 1 79 ? 11.941 22.360 -10.920 1.00 64.75 79 GLU A N 1
ATOM 638 C CA . GLU A 1 79 ? 11.437 22.851 -9.637 1.00 64.75 79 GLU A CA 1
ATOM 639 C C . GLU A 1 79 ? 12.351 22.391 -8.491 1.00 64.75 79 GLU A C 1
ATOM 641 O O . GLU A 1 79 ? 12.879 21.276 -8.526 1.00 64.75 79 GLU A O 1
ATOM 646 N N . LYS A 1 80 ? 12.535 23.247 -7.475 1.00 60.09 80 LYS A N 1
ATOM 647 C CA . LYS A 1 80 ? 13.213 22.902 -6.218 1.00 60.09 80 LYS A CA 1
ATOM 648 C C . LYS A 1 80 ? 12.213 22.980 -5.068 1.00 60.09 80 LYS A C 1
ATOM 650 O O . LYS A 1 80 ? 12.032 24.038 -4.471 1.00 60.09 80 LYS A O 1
ATOM 655 N N . SER A 1 81 ? 11.574 21.854 -4.774 1.00 74.31 81 SER A N 1
ATOM 656 C CA . SER A 1 81 ? 10.780 21.646 -3.560 1.00 74.31 81 SER A CA 1
ATOM 657 C C . SER A 1 81 ? 11.479 20.598 -2.681 1.00 74.31 81 SER A C 1
ATOM 659 O O . SER A 1 81 ? 12.700 20.436 -2.751 1.00 74.31 81 SER A O 1
ATOM 661 N N . ASP A 1 82 ? 10.741 19.854 -1.854 1.00 83.31 82 ASP A N 1
ATOM 662 C CA . ASP A 1 82 ? 11.265 18.612 -1.261 1.00 83.31 82 ASP A CA 1
ATOM 663 C C . ASP A 1 82 ? 11.600 17.548 -2.323 1.00 83.31 82 ASP A C 1
ATOM 665 O O . ASP A 1 82 ? 12.308 16.579 -2.048 1.00 83.31 82 ASP A O 1
ATOM 669 N N . TYR A 1 83 ? 11.161 17.779 -3.560 1.00 87.38 83 TYR A N 1
ATOM 670 C CA . TYR A 1 83 ? 11.431 16.955 -4.721 1.00 87.38 83 TYR A CA 1
ATOM 671 C C . TYR A 1 83 ? 12.183 17.745 -5.793 1.00 87.38 83 TYR A C 1
ATOM 673 O O . TYR A 1 83 ? 11.990 18.951 -5.964 1.00 87.38 83 TYR A O 1
ATOM 681 N N . MET A 1 84 ? 13.021 17.027 -6.531 1.00 89.88 84 MET A N 1
ATOM 682 C CA . MET A 1 84 ? 13.670 17.486 -7.750 1.00 89.88 84 MET A CA 1
ATOM 683 C C . MET A 1 84 ? 12.950 16.871 -8.948 1.00 89.88 84 MET A C 1
ATOM 685 O O . MET A 1 84 ? 12.711 15.661 -8.978 1.00 89.88 84 MET A O 1
ATOM 689 N N . VAL A 1 85 ? 12.585 17.717 -9.913 1.00 90.62 85 VAL A N 1
ATOM 690 C CA . VAL A 1 85 ? 11.864 17.315 -11.128 1.00 90.62 85 VAL A CA 1
ATOM 691 C C . VAL A 1 85 ? 12.774 17.462 -12.342 1.00 90.62 85 VAL A C 1
ATOM 693 O O . VAL A 1 85 ? 13.261 18.558 -12.628 1.00 90.62 85 VAL A O 1
ATOM 696 N N . PHE A 1 86 ? 12.977 16.365 -13.064 1.00 90.81 86 PHE A N 1
ATOM 697 C CA . PHE A 1 86 ? 13.820 16.253 -14.251 1.00 90.81 86 PHE A CA 1
ATOM 698 C C . PHE A 1 86 ? 12.968 15.959 -15.487 1.00 90.81 86 PHE A C 1
ATOM 700 O O . PHE A 1 86 ? 11.926 15.313 -15.395 1.00 90.81 86 PHE A O 1
ATOM 707 N N . ALA A 1 87 ? 13.424 16.389 -16.662 1.00 90.31 87 ALA A N 1
ATOM 708 C CA . ALA A 1 87 ? 12.863 15.917 -17.925 1.00 90.31 87 ALA A CA 1
ATOM 709 C C . ALA A 1 87 ? 13.478 14.561 -18.299 1.00 90.31 87 ALA A C 1
ATOM 711 O O . ALA A 1 87 ? 14.692 14.371 -18.167 1.00 90.31 87 ALA A O 1
ATOM 712 N N . PHE A 1 88 ? 12.661 13.637 -18.805 1.00 90.81 88 PHE A N 1
ATOM 713 C CA . PHE A 1 88 ? 13.163 12.365 -19.312 1.00 90.81 88 PHE A CA 1
ATOM 714 C C . PHE A 1 88 ? 13.993 12.585 -20.580 1.00 90.81 88 PHE A C 1
ATOM 716 O O . PHE A 1 88 ? 13.544 13.219 -21.533 1.00 90.81 88 PHE A O 1
ATOM 723 N N . SER A 1 89 ? 15.235 12.108 -20.557 1.00 91.50 89 SER A N 1
ATOM 724 C CA . SER A 1 89 ? 16.224 12.285 -21.622 1.00 91.50 89 SER A CA 1
ATOM 725 C C . SER A 1 89 ? 17.352 11.266 -21.473 1.00 91.50 89 SER A C 1
ATOM 727 O O . SER A 1 89 ? 17.551 10.717 -20.389 1.00 91.50 89 SER A O 1
ATOM 729 N N . ASP A 1 90 ? 18.151 11.074 -22.520 1.00 92.25 90 ASP A N 1
ATOM 730 C CA . ASP A 1 90 ? 19.315 10.180 -22.462 1.00 92.25 90 ASP A CA 1
ATOM 731 C C . ASP A 1 90 ? 20.327 10.626 -21.394 1.00 92.25 90 ASP A C 1
ATOM 733 O O . ASP A 1 90 ? 20.892 9.798 -20.683 1.00 92.25 90 ASP A O 1
ATOM 737 N N . ALA A 1 91 ? 20.496 11.941 -21.207 1.00 93.62 91 ALA A N 1
ATOM 738 C CA . ALA A 1 91 ? 21.334 12.496 -20.144 1.00 93.62 91 ALA A CA 1
ATOM 739 C C . ALA A 1 91 ? 20.824 12.111 -18.746 1.00 93.62 91 ALA A C 1
ATOM 741 O O . ALA A 1 91 ? 21.625 11.810 -17.861 1.00 93.62 91 ALA A O 1
ATOM 742 N N . PHE A 1 92 ? 19.500 12.081 -18.556 1.00 93.94 92 PHE A N 1
ATOM 743 C CA . PHE A 1 92 ? 18.909 11.587 -17.317 1.00 93.94 92 PHE A CA 1
ATOM 744 C C . PHE A 1 92 ? 19.182 10.094 -17.121 1.00 93.94 92 PHE A C 1
ATOM 746 O O . PHE A 1 92 ? 19.621 9.715 -16.040 1.00 93.94 92 PHE A O 1
ATOM 753 N N . ILE A 1 93 ? 18.976 9.264 -18.151 1.00 94.31 93 ILE A N 1
ATOM 754 C CA . ILE A 1 93 ? 19.216 7.814 -18.071 1.00 94.31 93 ILE A CA 1
ATOM 755 C C . ILE A 1 93 ? 20.662 7.543 -17.642 1.00 94.31 93 ILE A C 1
ATOM 757 O O . ILE A 1 93 ? 20.889 6.831 -16.668 1.00 94.31 93 ILE A O 1
ATOM 761 N N . GLN A 1 94 ? 21.641 8.163 -18.306 1.00 94.81 94 GLN A N 1
ATOM 762 C CA . GLN A 1 94 ? 23.058 7.975 -17.978 1.00 94.81 94 GLN A CA 1
ATOM 763 C C . GLN A 1 94 ? 23.392 8.436 -16.554 1.00 94.81 94 GLN A C 1
ATOM 765 O O . GLN A 1 94 ? 24.080 7.730 -15.818 1.00 94.81 94 GLN A O 1
ATOM 770 N N . ALA A 1 95 ? 22.868 9.591 -16.135 1.00 95.31 95 ALA A N 1
ATOM 771 C CA . ALA A 1 95 ? 23.077 10.090 -14.781 1.00 95.31 95 ALA A CA 1
ATOM 772 C C . ALA A 1 95 ? 22.422 9.191 -13.721 1.00 95.31 95 ALA A C 1
ATOM 774 O O . ALA A 1 95 ? 23.015 8.981 -12.665 1.00 95.31 95 ALA A O 1
ATOM 775 N N . PHE A 1 96 ? 21.232 8.645 -13.992 1.00 95.06 96 PHE A N 1
ATOM 776 C CA . PHE A 1 96 ? 20.550 7.708 -13.103 1.00 95.06 96 PHE A CA 1
ATOM 777 C C . PHE A 1 96 ? 21.360 6.422 -12.937 1.00 95.06 96 PHE A C 1
ATOM 779 O O . PHE A 1 96 ? 21.643 6.032 -11.808 1.00 95.06 96 PHE A O 1
ATOM 786 N N . LEU A 1 97 ? 21.795 5.811 -14.043 1.00 93.62 97 LEU A N 1
ATOM 787 C CA . LEU A 1 97 ? 22.583 4.576 -14.018 1.00 93.62 97 LEU A CA 1
ATOM 788 C C . LEU A 1 97 ? 23.913 4.765 -13.279 1.00 93.62 97 LEU A C 1
ATOM 790 O O . LEU A 1 97 ? 24.256 3.951 -12.428 1.00 93.62 97 LEU A O 1
ATOM 794 N N . ALA A 1 98 ? 24.618 5.874 -13.526 1.00 94.81 98 ALA A N 1
ATOM 795 C CA . ALA A 1 98 ? 25.850 6.211 -12.809 1.00 94.81 98 ALA A CA 1
ATOM 796 C C . ALA A 1 98 ? 25.631 6.479 -11.307 1.00 94.81 98 ALA A C 1
ATOM 798 O O . ALA A 1 98 ? 26.567 6.385 -10.517 1.00 94.81 98 ALA A O 1
ATOM 799 N N . SER A 1 99 ? 24.403 6.824 -10.915 1.00 95.06 99 SER A N 1
ATOM 800 C CA . SER A 1 99 ? 24.043 7.177 -9.539 1.00 95.06 99 SER A CA 1
ATOM 801 C C . SER A 1 99 ? 23.327 6.062 -8.786 1.00 95.06 99 SER A C 1
ATOM 803 O O . SER A 1 99 ? 23.016 6.264 -7.616 1.00 95.06 99 SER A O 1
ATOM 805 N N . TYR A 1 100 ? 23.023 4.930 -9.426 1.00 93.38 100 TYR A N 1
ATOM 806 C CA . TYR A 1 100 ? 22.076 3.946 -8.898 1.00 93.38 100 TYR A CA 1
ATOM 807 C C . TYR A 1 100 ? 22.460 3.435 -7.502 1.00 93.38 100 TYR A C 1
ATOM 809 O O . TYR A 1 100 ? 21.649 3.493 -6.576 1.00 93.38 100 TYR A O 1
ATOM 817 N N . ASP A 1 101 ? 23.718 3.033 -7.314 1.00 94.25 101 ASP A N 1
ATOM 818 C CA . ASP A 1 101 ? 24.196 2.533 -6.020 1.00 94.25 101 ASP A CA 1
ATOM 819 C C . ASP A 1 101 ? 24.173 3.617 -4.935 1.00 94.25 101 ASP A C 1
ATOM 821 O O . ASP A 1 101 ? 23.806 3.358 -3.789 1.00 94.25 101 ASP A O 1
ATOM 825 N N . LEU A 1 102 ? 24.506 4.861 -5.288 1.00 94.81 102 LEU A N 1
ATOM 826 C CA . LEU A 1 102 ? 24.456 5.971 -4.338 1.00 94.81 102 LEU A CA 1
ATOM 827 C C . LEU A 1 102 ? 23.012 6.368 -3.995 1.00 94.81 102 LEU A C 1
ATOM 829 O O . LEU A 1 102 ? 22.725 6.665 -2.840 1.00 94.81 102 LEU A O 1
ATOM 833 N N . LEU A 1 103 ? 22.092 6.319 -4.964 1.00 93.19 103 LEU A N 1
ATOM 834 C CA . LEU A 1 103 ? 20.659 6.531 -4.743 1.00 93.19 103 LEU A CA 1
ATOM 835 C C . LEU A 1 103 ? 20.107 5.517 -3.743 1.00 93.19 103 LEU A C 1
ATOM 837 O O . LEU A 1 103 ? 19.411 5.910 -2.807 1.00 93.19 103 LEU A O 1
ATOM 841 N N . LYS A 1 104 ? 20.451 4.233 -3.915 1.00 92.75 104 LYS A N 1
ATOM 842 C CA . LYS A 1 104 ? 20.128 3.180 -2.947 1.00 92.75 104 LYS A CA 1
ATOM 843 C C . LYS A 1 104 ? 20.675 3.536 -1.572 1.00 92.75 104 LYS A C 1
ATOM 845 O O . LYS A 1 104 ? 19.887 3.714 -0.651 1.00 92.75 104 LYS A O 1
ATOM 850 N N . ASN A 1 105 ? 21.983 3.758 -1.453 1.00 92.69 105 ASN A N 1
ATOM 851 C CA . ASN A 1 105 ? 22.625 4.078 -0.175 1.00 92.69 105 ASN A CA 1
ATOM 852 C C . ASN A 1 105 ? 21.974 5.280 0.530 1.00 92.69 105 ASN A C 1
ATOM 854 O O . ASN A 1 105 ? 21.744 5.239 1.736 1.00 92.69 105 ASN A O 1
ATOM 858 N N . ASN A 1 106 ? 21.614 6.330 -0.213 1.00 92.31 106 ASN A N 1
ATOM 859 C CA . ASN A 1 106 ? 20.924 7.497 0.337 1.00 92.31 106 ASN A CA 1
ATOM 860 C C . ASN A 1 106 ? 19.522 7.150 0.874 1.00 92.31 106 ASN A C 1
ATOM 862 O O . ASN A 1 106 ? 19.097 7.707 1.886 1.00 92.31 106 ASN A O 1
ATOM 866 N N . ILE A 1 107 ? 18.793 6.232 0.229 1.00 90.81 107 ILE A N 1
ATOM 867 C CA . ILE A 1 107 ? 17.506 5.724 0.733 1.00 90.81 107 ILE A CA 1
ATOM 868 C C . ILE A 1 107 ? 17.715 4.910 2.015 1.00 90.81 107 ILE A C 1
ATOM 870 O O . ILE A 1 107 ? 16.977 5.103 2.985 1.00 90.81 107 ILE A O 1
ATOM 874 N N . GLU A 1 108 ? 18.719 4.036 2.040 1.00 89.25 108 GLU A N 1
ATOM 875 C CA . GLU A 1 108 ? 19.020 3.169 3.185 1.00 89.25 108 GLU A CA 1
ATOM 876 C C . GLU A 1 108 ? 19.464 3.958 4.414 1.00 89.25 108 GLU A C 1
ATOM 878 O O . GLU A 1 108 ? 19.031 3.660 5.521 1.00 89.25 108 GLU A O 1
ATOM 883 N N . GLN A 1 109 ? 20.255 5.017 4.232 1.00 86.38 109 GLN A N 1
ATOM 884 C CA . GLN A 1 109 ? 20.706 5.884 5.325 1.00 86.38 109 GLN A CA 1
ATOM 885 C C . GLN A 1 109 ? 19.560 6.616 6.036 1.00 86.38 109 GLN A C 1
ATOM 887 O O . GLN A 1 109 ? 19.709 7.016 7.190 1.00 86.38 109 GLN A O 1
ATOM 892 N N . LEU A 1 110 ? 18.393 6.767 5.396 1.00 81.69 110 LEU A N 1
ATOM 893 C CA . LEU A 1 110 ? 17.195 7.274 6.078 1.00 81.69 110 LEU A CA 1
ATOM 894 C C . LEU A 1 110 ? 16.562 6.244 7.027 1.00 81.69 110 LEU A C 1
ATOM 896 O O . LEU A 1 110 ? 15.624 6.572 7.761 1.00 81.69 110 LEU A O 1
ATOM 900 N N . ILE A 1 111 ? 17.039 5.001 7.009 1.00 77.56 111 ILE A N 1
ATOM 901 C CA . ILE A 1 111 ? 16.628 3.918 7.893 1.00 77.56 111 ILE A CA 1
ATOM 902 C C . ILE A 1 111 ? 17.717 3.763 8.957 1.00 77.56 111 ILE A C 1
ATOM 904 O O . ILE A 1 111 ? 18.583 2.898 8.887 1.00 77.56 111 ILE A O 1
ATOM 908 N N . ASP A 1 112 ? 17.679 4.628 9.967 1.00 73.25 112 ASP A N 1
ATOM 909 C CA . ASP A 1 112 ? 18.599 4.530 11.099 1.00 73.25 112 ASP A CA 1
ATOM 910 C C . ASP A 1 112 ? 18.161 3.401 12.048 1.00 73.25 112 ASP A C 1
ATOM 912 O O . ASP A 1 112 ? 17.302 3.561 12.924 1.00 73.25 112 ASP A O 1
ATOM 916 N N . GLU A 1 113 ? 18.753 2.223 11.853 1.00 72.06 113 GLU A N 1
ATOM 917 C CA . GLU A 1 113 ? 18.460 1.031 12.648 1.00 72.06 113 GLU A CA 1
ATOM 918 C C . GLU A 1 113 ? 18.958 1.136 14.102 1.00 72.06 113 GLU A C 1
ATOM 920 O O . GLU A 1 113 ? 18.522 0.349 14.948 1.00 72.06 113 GLU A O 1
ATOM 925 N N . SER A 1 114 ? 19.797 2.125 14.433 1.00 74.06 114 SER A N 1
ATOM 926 C CA . SER A 1 114 ? 20.308 2.338 15.794 1.00 74.06 114 SER A CA 1
ATOM 927 C C . SER A 1 114 ? 19.310 3.044 16.724 1.00 74.06 114 SER A C 1
ATOM 929 O O . SER A 1 114 ? 19.467 3.012 17.947 1.00 74.06 114 SER A O 1
ATOM 931 N N . GLN A 1 115 ? 18.249 3.648 16.172 1.00 78.50 115 GLN A N 1
ATOM 932 C CA . GLN A 1 115 ? 17.244 4.364 16.961 1.00 78.50 115 GLN A CA 1
ATOM 933 C C . GLN A 1 115 ? 16.343 3.424 17.772 1.00 78.50 115 GLN A C 1
ATOM 935 O O . GLN A 1 115 ? 16.223 2.221 17.511 1.00 78.50 115 GLN A O 1
ATOM 940 N N . SER A 1 116 ? 15.642 4.001 18.755 1.00 78.62 116 SER A N 1
ATOM 941 C CA . SER A 1 116 ? 14.593 3.291 19.486 1.00 78.62 116 SER A CA 1
ATOM 942 C C . SER A 1 116 ? 13.510 2.780 18.529 1.00 78.62 116 SER A C 1
ATOM 944 O O . SER A 1 116 ? 13.222 3.404 17.506 1.00 78.62 116 SER A O 1
ATOM 946 N N . ILE A 1 117 ? 12.879 1.652 18.873 1.00 74.94 117 ILE A N 1
ATOM 947 C CA . ILE A 1 117 ? 11.826 1.028 18.051 1.00 74.94 117 ILE A CA 1
ATOM 948 C C . ILE A 1 117 ? 10.728 2.046 17.685 1.00 74.94 117 ILE A C 1
ATOM 950 O O . ILE A 1 117 ? 10.349 2.123 16.522 1.00 74.94 117 ILE A O 1
ATOM 954 N N . ASP A 1 118 ? 10.300 2.901 18.620 1.00 73.12 118 ASP A N 1
ATOM 955 C CA . ASP A 1 118 ? 9.297 3.955 18.383 1.00 73.12 118 ASP A CA 1
ATOM 956 C C . ASP A 1 118 ? 9.673 4.967 17.285 1.00 73.12 118 ASP A C 1
ATOM 958 O O . ASP A 1 118 ? 8.789 5.558 16.649 1.00 73.12 118 ASP A O 1
ATOM 962 N N . ALA A 1 119 ? 10.969 5.221 17.096 1.00 76.12 119 ALA A N 1
ATOM 963 C CA . ALA A 1 119 ? 11.472 6.168 16.108 1.00 76.12 119 ALA A CA 1
ATOM 964 C C . ALA A 1 119 ? 11.643 5.511 14.728 1.00 76.12 119 ALA A C 1
ATOM 966 O O . ALA A 1 119 ? 11.284 6.117 13.719 1.00 76.12 119 ALA A O 1
ATOM 967 N N . LYS A 1 120 ? 12.090 4.247 14.688 1.00 81.00 120 LYS A N 1
ATOM 968 C CA . LYS A 1 120 ? 12.347 3.508 13.438 1.00 81.00 120 LYS A CA 1
ATOM 969 C C . LYS A 1 120 ? 11.198 2.625 12.943 1.00 81.00 120 LYS A C 1
ATOM 971 O O . LYS A 1 120 ? 11.261 2.130 11.825 1.00 81.00 120 LYS A O 1
ATOM 976 N N . ALA A 1 121 ? 10.127 2.427 13.716 1.00 80.25 121 ALA A N 1
ATOM 977 C CA . ALA A 1 121 ? 9.034 1.526 13.329 1.00 80.25 121 ALA A CA 1
ATOM 978 C C . ALA A 1 121 ? 8.387 1.894 11.983 1.00 80.25 121 ALA A C 1
ATOM 980 O O . ALA A 1 121 ? 8.039 1.008 11.207 1.00 80.25 121 ALA A O 1
ATOM 981 N N . GLY A 1 122 ? 8.255 3.190 11.681 1.00 82.06 122 GLY A N 1
ATOM 982 C CA . GLY A 1 122 ? 7.702 3.645 10.403 1.00 82.06 122 GLY A CA 1
ATOM 983 C C . GLY A 1 122 ? 8.624 3.365 9.212 1.00 82.06 122 GLY A C 1
ATOM 984 O O . GLY A 1 122 ? 8.163 2.865 8.189 1.00 82.06 122 GLY A O 1
ATOM 985 N N . SER A 1 123 ? 9.922 3.661 9.341 1.00 84.12 123 SER A N 1
ATOM 986 C CA . SER A 1 123 ? 10.905 3.428 8.276 1.00 84.12 123 SER A CA 1
ATOM 987 C C . SER A 1 123 ? 11.159 1.938 8.051 1.00 84.12 123 SER A C 1
ATOM 989 O O . SER A 1 123 ? 11.186 1.502 6.904 1.00 84.12 123 SER A O 1
ATOM 991 N N . LEU A 1 124 ? 11.255 1.146 9.123 1.00 85.88 124 LEU A N 1
ATOM 992 C CA . LEU A 1 124 ? 11.370 -0.307 9.024 1.00 85.88 124 LEU A CA 1
ATOM 993 C C . LEU A 1 124 ? 10.102 -0.945 8.464 1.00 85.88 124 LEU A C 1
ATOM 995 O O . LEU A 1 124 ? 10.210 -1.811 7.605 1.00 85.88 124 LEU A O 1
ATOM 999 N N . GLY A 1 125 ? 8.910 -0.490 8.863 1.00 86.00 125 GLY A N 1
ATOM 1000 C CA . GLY A 1 125 ? 7.660 -0.945 8.250 1.00 86.00 125 GLY A CA 1
ATOM 1001 C C . GLY A 1 125 ? 7.685 -0.791 6.725 1.00 86.00 125 GLY A C 1
ATOM 1002 O O . GLY A 1 125 ? 7.449 -1.755 6.006 1.00 86.00 125 GLY A O 1
ATOM 1003 N N . GLN A 1 126 ? 8.081 0.379 6.219 1.00 88.38 126 GLN A N 1
ATOM 1004 C CA . GLN A 1 126 ? 8.217 0.600 4.771 1.00 88.38 126 GLN A CA 1
ATOM 1005 C C . GLN A 1 126 ? 9.285 -0.297 4.129 1.00 88.38 126 GLN A C 1
ATOM 1007 O O . GLN A 1 126 ? 9.043 -0.863 3.064 1.00 88.38 126 GLN A O 1
ATOM 1012 N N . LYS A 1 127 ? 10.428 -0.497 4.799 1.00 88.19 127 LYS A N 1
ATOM 1013 C CA . LYS A 1 127 ? 11.472 -1.425 4.339 1.00 88.19 127 LYS A CA 1
ATOM 1014 C C . LYS A 1 127 ? 10.906 -2.830 4.118 1.00 88.19 127 LYS A C 1
ATOM 1016 O O . LYS A 1 127 ? 11.018 -3.373 3.020 1.00 88.19 127 LYS A O 1
ATOM 1021 N N . PHE A 1 128 ? 10.247 -3.385 5.136 1.00 86.88 128 PHE A N 1
ATOM 1022 C CA . PHE A 1 128 ? 9.662 -4.725 5.077 1.00 86.88 128 PHE A CA 1
ATOM 1023 C C . PHE A 1 128 ? 8.525 -4.838 4.065 1.00 86.88 128 PHE A C 1
ATOM 1025 O O . PHE A 1 128 ? 8.432 -5.847 3.381 1.00 86.88 128 PHE A O 1
ATOM 1032 N N . GLN A 1 129 ? 7.696 -3.805 3.926 1.00 90.00 129 GLN A N 1
ATOM 1033 C CA . GLN A 1 129 ? 6.669 -3.730 2.887 1.00 90.00 129 GLN A CA 1
ATOM 1034 C C . GLN A 1 129 ? 7.270 -3.934 1.485 1.00 90.00 129 GLN A C 1
ATOM 1036 O O . GLN A 1 129 ? 6.769 -4.752 0.717 1.00 90.00 129 GLN A O 1
ATOM 1041 N N . GLY A 1 130 ? 8.363 -3.233 1.161 1.00 90.75 130 GLY A N 1
ATOM 1042 C CA . GLY A 1 130 ? 9.043 -3.387 -0.128 1.00 90.75 130 GLY A CA 1
ATOM 1043 C C . GLY A 1 130 ? 9.671 -4.765 -0.321 1.00 90.75 130 GLY A C 1
ATOM 1044 O O . GLY A 1 130 ? 9.465 -5.385 -1.359 1.00 90.75 130 GLY A O 1
ATOM 1045 N N . ILE A 1 131 ? 10.393 -5.253 0.692 1.00 88.25 131 ILE A N 1
ATOM 1046 C CA . ILE A 1 131 ? 11.018 -6.585 0.690 1.00 88.25 131 ILE A CA 1
ATOM 1047 C C . ILE A 1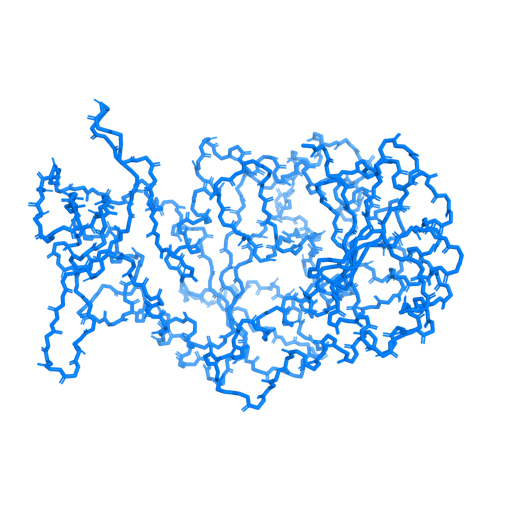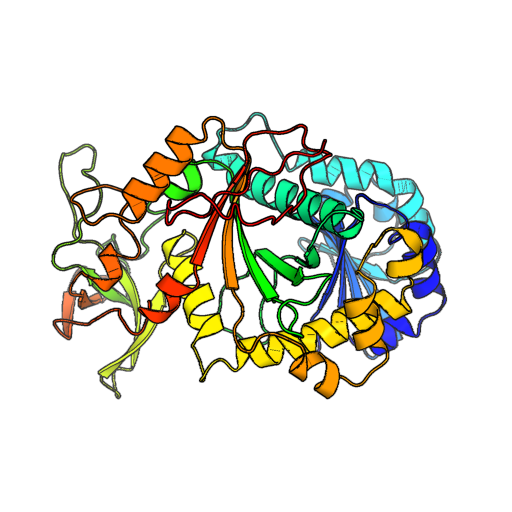 131 ? 9.977 -7.671 0.417 1.00 88.25 131 ILE A C 1
ATOM 1049 O O . ILE A 1 131 ? 10.133 -8.460 -0.511 1.00 88.25 131 ILE A O 1
ATOM 1053 N N . ILE A 1 132 ? 8.887 -7.671 1.188 1.00 88.81 132 ILE A N 1
ATOM 1054 C CA . ILE A 1 132 ? 7.816 -8.657 1.057 1.00 88.81 132 ILE A CA 1
ATOM 1055 C C . ILE A 1 132 ? 7.245 -8.613 -0.355 1.00 88.81 132 ILE A C 1
ATOM 1057 O O . ILE A 1 132 ? 7.094 -9.660 -0.979 1.00 88.81 132 ILE A O 1
ATOM 1061 N N . ALA A 1 133 ? 6.947 -7.428 -0.887 1.00 91.88 133 ALA A N 1
ATOM 1062 C CA . ALA A 1 133 ? 6.374 -7.312 -2.221 1.00 91.88 133 ALA A CA 1
ATOM 1063 C C . ALA A 1 133 ? 7.305 -7.856 -3.317 1.00 91.88 133 ALA A C 1
ATOM 1065 O O . ALA A 1 133 ? 6.863 -8.651 -4.149 1.00 91.88 133 ALA A O 1
ATOM 1066 N N . CYS A 1 134 ? 8.590 -7.495 -3.288 1.00 91.56 134 CYS A N 1
ATOM 1067 C CA . CYS A 1 134 ? 9.583 -7.988 -4.244 1.00 91.56 134 CYS A CA 1
ATOM 1068 C C . CYS A 1 134 ? 9.781 -9.509 -4.150 1.00 91.56 134 CYS A C 1
ATOM 1070 O O . CYS A 1 134 ? 9.803 -10.210 -5.167 1.00 91.56 134 CYS A O 1
ATOM 1072 N N . ASN A 1 135 ? 9.861 -10.046 -2.932 1.00 88.50 135 ASN A N 1
ATOM 1073 C CA . ASN A 1 135 ? 10.057 -11.476 -2.723 1.00 88.50 135 ASN A CA 1
ATOM 1074 C C . ASN A 1 135 ? 8.828 -12.289 -3.137 1.00 88.50 135 ASN A C 1
ATOM 1076 O O . ASN A 1 135 ? 8.972 -13.324 -3.774 1.00 88.50 135 ASN A O 1
ATOM 1080 N N . ASN A 1 136 ? 7.610 -11.816 -2.860 1.00 87.81 136 ASN A N 1
ATOM 1081 C CA . ASN A 1 136 ? 6.392 -12.483 -3.333 1.00 87.81 136 ASN A CA 1
ATOM 1082 C C . ASN A 1 136 ? 6.271 -12.493 -4.844 1.00 87.81 136 ASN A C 1
ATOM 1084 O O . ASN A 1 136 ? 5.913 -13.514 -5.435 1.00 87.81 136 ASN A O 1
ATOM 1088 N N . ASN A 1 137 ? 6.564 -11.354 -5.465 1.00 92.19 137 ASN A N 1
ATOM 1089 C CA . ASN A 1 137 ? 6.477 -11.249 -6.905 1.00 92.19 137 ASN A CA 1
ATOM 1090 C C . ASN A 1 137 ? 7.514 -12.151 -7.565 1.00 92.19 137 ASN A C 1
ATOM 1092 O O . ASN A 1 137 ? 7.156 -12.826 -8.516 1.00 92.19 137 ASN A O 1
ATOM 1096 N N . SER A 1 138 ? 8.729 -12.273 -7.029 1.00 89.19 138 SER A N 1
ATOM 1097 C CA . SER A 1 138 ? 9.756 -13.159 -7.598 1.00 89.19 138 SER A CA 1
ATOM 1098 C C . SER A 1 138 ? 9.609 -14.646 -7.247 1.00 89.19 138 SER A C 1
ATOM 1100 O O . SER A 1 138 ? 10.021 -15.511 -8.026 1.00 89.19 138 SER A O 1
ATOM 1102 N N . ALA A 1 139 ? 8.986 -14.971 -6.116 1.00 85.88 139 ALA A N 1
ATOM 1103 C CA . ALA A 1 139 ? 8.799 -16.338 -5.642 1.00 85.88 139 ALA A CA 1
ATOM 1104 C C . ALA A 1 139 ? 7.773 -17.119 -6.484 1.00 85.88 139 ALA A C 1
ATOM 1106 O O . ALA A 1 139 ? 6.643 -16.678 -6.712 1.00 85.88 139 ALA A O 1
ATOM 1107 N N . ARG A 1 140 ? 8.134 -18.326 -6.935 1.00 83.94 140 ARG A N 1
ATOM 1108 C CA . ARG A 1 140 ? 7.209 -19.223 -7.662 1.00 83.94 140 ARG A CA 1
ATOM 1109 C C . ARG A 1 140 ? 6.254 -19.974 -6.741 1.00 83.94 140 ARG A C 1
ATOM 1111 O O . ARG A 1 140 ? 5.155 -20.312 -7.159 1.00 83.94 140 ARG A O 1
ATOM 1118 N N . ASP A 1 141 ? 6.702 -20.230 -5.526 1.00 79.00 141 ASP A N 1
ATOM 1119 C CA . ASP A 1 141 ? 6.021 -20.941 -4.448 1.00 79.00 141 ASP A CA 1
ATOM 1120 C C . ASP A 1 141 ? 5.137 -20.028 -3.585 1.00 79.00 141 ASP A C 1
ATOM 1122 O O . ASP A 1 141 ? 4.274 -20.521 -2.864 1.00 79.00 141 ASP A O 1
ATOM 1126 N N . SER A 1 142 ? 5.283 -18.703 -3.694 1.00 82.31 142 SER A N 1
ATOM 1127 C CA . SER A 1 142 ? 4.322 -17.776 -3.092 1.00 82.31 142 SER A CA 1
ATOM 1128 C C . SER A 1 142 ? 2.954 -17.886 -3.768 1.00 82.31 142 SER A C 1
ATOM 1130 O O . SER A 1 142 ? 2.836 -17.812 -4.993 1.00 82.31 142 SER A O 1
ATOM 1132 N N . ASN A 1 143 ? 1.904 -17.955 -2.950 1.00 84.12 143 ASN A N 1
ATOM 1133 C CA . ASN A 1 143 ? 0.514 -17.902 -3.398 1.00 84.12 143 ASN A CA 1
ATOM 1134 C C . ASN A 1 143 ? 0.036 -16.483 -3.735 1.00 84.12 143 ASN A C 1
ATOM 1136 O O . ASN A 1 143 ? -1.077 -16.338 -4.239 1.00 84.12 143 ASN A O 1
ATOM 1140 N N . TRP A 1 144 ? 0.839 -15.446 -3.491 1.00 89.69 144 TRP A N 1
ATOM 1141 C CA . TRP A 1 144 ? 0.419 -14.048 -3.582 1.00 89.69 144 TRP A CA 1
ATOM 1142 C C . TRP A 1 144 ? 1.253 -13.257 -4.578 1.00 89.69 144 TRP A C 1
ATOM 1144 O O . TRP A 1 144 ? 2.479 -13.315 -4.578 1.00 89.69 144 TRP A O 1
ATOM 1154 N N . TYR A 1 145 ? 0.582 -12.470 -5.408 1.00 93.94 145 TYR A N 1
ATOM 1155 C CA . TYR A 1 145 ? 1.208 -11.453 -6.239 1.00 93.94 145 TYR A CA 1
ATOM 1156 C C . TYR A 1 145 ? 0.846 -10.068 -5.694 1.00 93.94 145 TYR A C 1
ATOM 1158 O O . TYR A 1 145 ? -0.331 -9.707 -5.626 1.00 93.94 145 TYR A O 1
ATOM 1166 N N . CYS A 1 146 ? 1.847 -9.291 -5.287 1.00 95.00 146 CYS A N 1
ATOM 1167 C CA . CYS A 1 146 ? 1.686 -7.924 -4.805 1.00 95.00 146 CYS A CA 1
ATOM 1168 C C . CYS A 1 146 ? 1.501 -6.974 -5.995 1.00 95.00 146 CYS A C 1
ATOM 1170 O O . CYS A 1 146 ? 2.404 -6.772 -6.812 1.00 95.00 146 CYS A O 1
ATOM 1172 N N . VAL A 1 147 ? 0.309 -6.383 -6.080 1.00 95.06 147 VAL A N 1
ATOM 1173 C CA . VAL A 1 147 ? -0.101 -5.515 -7.190 1.00 95.06 147 VAL A CA 1
ATOM 1174 C C . VAL A 1 147 ? 0.391 -4.091 -6.975 1.00 95.06 147 VAL A C 1
ATOM 1176 O O . VAL A 1 147 ? 0.933 -3.489 -7.902 1.00 95.06 147 VAL A O 1
ATOM 1179 N N . ASP A 1 148 ? 0.243 -3.577 -5.752 1.00 93.75 148 ASP A N 1
ATOM 1180 C CA . ASP A 1 148 ? 0.565 -2.192 -5.417 1.00 93.75 148 ASP A CA 1
ATOM 1181 C C . ASP A 1 148 ? 1.029 -2.021 -3.964 1.00 93.75 148 ASP A C 1
ATOM 1183 O O . ASP A 1 148 ? 0.689 -2.810 -3.074 1.00 93.75 148 ASP A O 1
ATOM 1187 N N . LEU A 1 149 ? 1.786 -0.946 -3.745 1.00 93.06 149 LEU A N 1
ATOM 1188 C CA . LEU A 1 149 ? 2.227 -0.468 -2.442 1.00 93.06 149 LEU A CA 1
ATOM 1189 C C . LEU A 1 149 ? 1.605 0.896 -2.160 1.00 93.06 149 LEU A C 1
ATOM 1191 O O . LEU A 1 149 ? 1.540 1.754 -3.033 1.00 93.06 149 LEU A O 1
ATOM 1195 N N . ASP A 1 150 ? 1.240 1.151 -0.908 1.00 88.75 150 ASP A N 1
ATOM 1196 C CA . ASP A 1 150 ? 0.701 2.426 -0.443 1.00 88.75 150 ASP A CA 1
ATOM 1197 C C . ASP A 1 150 ? -0.649 2.803 -1.083 1.00 88.75 150 ASP A C 1
ATOM 1199 O O . ASP A 1 150 ? -0.893 3.988 -1.326 1.00 88.75 150 ASP A O 1
ATOM 1203 N N . TYR A 1 151 ? -1.495 1.820 -1.423 1.00 89.56 151 TYR A N 1
ATOM 1204 C CA . TYR A 1 151 ? -2.796 1.986 -2.088 1.00 89.56 151 TYR A CA 1
ATOM 1205 C C . TYR A 1 151 ? -3.684 3.047 -1.427 1.00 89.56 151 TYR A C 1
ATOM 1207 O O . TYR A 1 151 ? -3.904 3.044 -0.218 1.00 89.56 151 TYR A O 1
ATOM 1215 N N . CYS A 1 152 ? -4.184 3.985 -2.226 1.00 85.81 152 CYS A N 1
ATOM 1216 C CA . CYS A 1 152 ? -5.114 5.019 -1.792 1.00 85.81 152 CYS A CA 1
ATOM 1217 C C . CYS A 1 152 ? -6.147 5.203 -2.904 1.00 85.81 152 CYS A C 1
ATOM 1219 O O . CYS A 1 152 ? -5.733 5.558 -4.011 1.00 85.81 152 CYS A O 1
ATOM 1221 N N . PRO A 1 153 ? -7.446 5.001 -2.636 1.00 80.88 153 PRO A N 1
ATOM 1222 C CA . PRO A 1 153 ? -8.465 5.164 -3.664 1.00 80.88 153 PRO A CA 1
ATOM 1223 C C . PRO A 1 153 ? -8.534 6.636 -4.078 1.00 80.88 153 PRO A C 1
ATOM 1225 O O . PRO A 1 153 ? -8.372 7.535 -3.240 1.00 80.88 153 PRO A O 1
ATOM 1228 N N . GLU A 1 154 ? -8.740 6.891 -5.368 1.00 74.88 154 GLU A N 1
ATOM 1229 C CA . GLU A 1 154 ? -8.824 8.256 -5.888 1.00 74.88 154 GLU A CA 1
ATOM 1230 C C . GLU A 1 154 ? -10.013 9.005 -5.264 1.00 74.88 154 GLU A C 1
ATOM 1232 O O . GLU A 1 154 ? -11.055 8.418 -4.976 1.00 74.88 154 GLU A O 1
ATOM 1237 N N . ASP A 1 155 ? -9.824 10.298 -4.975 1.00 71.50 155 ASP A N 1
ATOM 1238 C CA . ASP A 1 155 ? -10.821 11.176 -4.341 1.00 71.50 155 ASP A CA 1
ATOM 1239 C C . ASP A 1 155 ? -11.433 10.653 -3.024 1.00 71.50 155 ASP A C 1
ATOM 1241 O O . ASP A 1 155 ? -12.473 11.130 -2.559 1.00 71.50 155 ASP A O 1
ATOM 1245 N N . SER A 1 156 ? -10.753 9.713 -2.366 1.00 74.31 156 SER A N 1
ATOM 1246 C CA . SER A 1 156 ? -11.224 9.108 -1.130 1.00 74.31 156 SER A CA 1
ATOM 1247 C C . SER A 1 156 ? -10.700 9.839 0.110 1.00 74.31 156 SER A C 1
ATOM 1249 O O . SER A 1 156 ? -9.520 10.197 0.177 1.00 74.31 156 SER A O 1
ATOM 1251 N N . PRO A 1 157 ? -11.537 10.042 1.147 1.00 69.81 157 PRO A N 1
ATOM 1252 C CA . PRO A 1 157 ? -11.073 10.520 2.447 1.00 69.81 157 PRO A CA 1
ATOM 1253 C C . PRO A 1 157 ? -10.344 9.430 3.249 1.00 69.81 157 PRO A C 1
ATOM 1255 O O . PRO A 1 157 ? -9.914 9.697 4.373 1.00 69.81 157 PRO A O 1
ATOM 1258 N N . LEU A 1 158 ? -10.271 8.205 2.719 1.00 77.56 158 LEU A N 1
ATOM 1259 C CA . LEU A 1 158 ? -9.686 7.063 3.399 1.00 77.56 158 LEU A CA 1
ATOM 1260 C C . LEU A 1 158 ? -8.165 7.176 3.465 1.00 77.56 158 LEU A C 1
ATOM 1262 O O . LEU A 1 158 ? -7.502 7.722 2.582 1.00 77.56 158 LEU A O 1
ATOM 1266 N N . GLY A 1 159 ? -7.614 6.664 4.562 1.00 75.06 159 GLY A N 1
ATOM 1267 C CA . GLY A 1 159 ? -6.175 6.531 4.717 1.00 75.06 159 GLY A CA 1
ATOM 1268 C C . GLY A 1 159 ? -5.558 5.564 3.705 1.00 75.06 159 GLY A C 1
ATOM 1269 O O . GLY A 1 159 ? -6.229 4.839 2.976 1.00 75.06 159 GLY A O 1
ATOM 1270 N N . ARG A 1 160 ? -4.229 5.548 3.706 1.00 85.38 160 ARG A N 1
ATOM 1271 C CA . ARG A 1 160 ? -3.409 4.699 2.848 1.00 85.38 160 ARG A CA 1
ATOM 1272 C C . ARG A 1 160 ? -3.407 3.245 3.332 1.00 85.38 160 ARG A C 1
ATOM 1274 O O . ARG A 1 160 ? -3.078 2.987 4.488 1.00 85.38 160 ARG A O 1
ATOM 1281 N N . ILE A 1 161 ? -3.685 2.313 2.430 1.00 88.56 161 ILE A N 1
ATOM 1282 C CA . ILE A 1 161 ? -3.516 0.865 2.594 1.00 88.56 161 ILE A CA 1
ATOM 1283 C C . ILE A 1 161 ? -2.061 0.508 2.265 1.00 88.56 161 ILE A C 1
ATOM 1285 O O . ILE A 1 161 ? -1.518 1.011 1.287 1.00 88.56 161 ILE A O 1
ATOM 1289 N N . ASN A 1 162 ? -1.382 -0.317 3.071 1.00 90.12 162 ASN A N 1
ATOM 1290 C CA . ASN A 1 162 ? 0.054 -0.537 2.850 1.00 90.12 162 ASN A CA 1
ATOM 1291 C C . ASN A 1 162 ? 0.311 -1.402 1.615 1.00 90.12 162 ASN A C 1
ATOM 1293 O O . ASN A 1 162 ? 1.160 -1.047 0.806 1.00 90.12 162 ASN A O 1
ATOM 1297 N N . MET A 1 163 ? -0.395 -2.515 1.427 1.00 92.69 163 MET A N 1
ATOM 1298 C CA . MET A 1 163 ? -0.217 -3.341 0.225 1.00 92.69 163 MET A CA 1
ATOM 1299 C C . MET A 1 163 ? -1.541 -3.907 -0.261 1.00 92.69 163 MET A C 1
ATOM 1301 O O . MET A 1 163 ? -2.432 -4.189 0.539 1.00 92.69 163 MET A O 1
ATOM 1305 N N . VAL A 1 164 ? -1.625 -4.125 -1.570 1.00 94.06 164 VAL A N 1
ATOM 1306 C CA . VAL A 1 164 ? -2.686 -4.911 -2.201 1.00 94.06 164 VAL A CA 1
ATOM 1307 C C . VAL A 1 164 ? -2.052 -6.131 -2.852 1.00 94.06 164 VAL A C 1
ATOM 1309 O O . VAL A 1 164 ? -1.094 -6.001 -3.619 1.00 94.06 164 VAL A O 1
ATOM 1312 N N . ALA A 1 165 ? -2.591 -7.312 -2.564 1.00 94.31 165 ALA A N 1
ATOM 1313 C CA . ALA A 1 165 ? -2.156 -8.566 -3.166 1.00 94.31 165 ALA A CA 1
ATOM 1314 C C . ALA A 1 165 ? -3.337 -9.366 -3.729 1.00 94.31 165 ALA A C 1
ATOM 1316 O O . ALA A 1 165 ? -4.450 -9.299 -3.207 1.00 94.31 165 ALA A O 1
ATOM 1317 N N . ILE A 1 166 ? -3.070 -10.137 -4.784 1.00 94.50 166 ILE A N 1
ATOM 1318 C CA . ILE A 1 166 ? -4.023 -11.059 -5.413 1.00 94.50 166 ILE A CA 1
ATOM 1319 C C . ILE A 1 166 ? -3.454 -12.472 -5.356 1.00 94.50 166 ILE A C 1
ATOM 1321 O O . ILE A 1 166 ? -2.249 -12.665 -5.537 1.00 94.50 166 ILE A O 1
ATOM 1325 N N . SER A 1 167 ? -4.302 -13.467 -5.098 1.00 91.81 167 SER A N 1
ATOM 1326 C CA . SER A 1 167 ? -3.861 -14.860 -5.127 1.00 91.81 167 SER A CA 1
ATOM 1327 C C . SER A 1 167 ? -3.452 -15.267 -6.547 1.00 91.81 167 SER A C 1
ATOM 1329 O O . SER A 1 167 ? -4.172 -15.014 -7.510 1.00 91.81 167 SER A O 1
ATOM 1331 N N . LYS A 1 168 ? -2.302 -15.925 -6.704 1.00 89.88 168 LYS A N 1
ATOM 1332 C CA . LYS A 1 168 ? -1.801 -16.408 -8.006 1.00 89.88 168 LYS A CA 1
ATOM 1333 C C . LYS A 1 168 ? -2.656 -17.538 -8.576 1.00 89.88 168 LYS A C 1
ATOM 1335 O O . LYS A 1 168 ? -2.820 -17.648 -9.791 1.00 89.88 168 LYS A O 1
ATOM 1340 N N . ASN A 1 169 ? -3.215 -18.345 -7.677 1.00 87.12 169 ASN A N 1
ATOM 1341 C CA . ASN A 1 169 ? -4.128 -19.441 -7.974 1.00 87.12 169 ASN A CA 1
ATOM 1342 C C . ASN A 1 169 ? -5.519 -19.114 -7.429 1.00 87.12 169 ASN A C 1
ATOM 1344 O O . ASN A 1 169 ? -5.653 -18.429 -6.405 1.00 87.12 169 ASN A O 1
ATOM 1348 N N . SER A 1 170 ? -6.548 -19.592 -8.118 1.00 86.50 170 SER A N 1
ATOM 1349 C CA . SER A 1 170 ? -7.929 -19.438 -7.680 1.00 86.50 170 SER A CA 1
ATOM 1350 C C . SER A 1 170 ? -8.315 -20.497 -6.639 1.00 86.50 170 SER A C 1
ATOM 1352 O O . SER A 1 170 ? -7.793 -21.610 -6.609 1.00 86.50 170 SER A O 1
ATOM 1354 N N . GLN A 1 171 ? -9.252 -20.144 -5.763 1.00 82.94 171 GLN A N 1
ATOM 1355 C CA . GLN A 1 171 ? -9.963 -21.072 -4.887 1.00 82.94 171 GLN A CA 1
ATOM 1356 C C . GLN A 1 171 ? -11.445 -20.981 -5.238 1.00 82.94 171 GLN A C 1
ATOM 1358 O O . GLN A 1 171 ? -11.997 -19.886 -5.305 1.00 82.94 171 GLN A O 1
ATOM 1363 N N . ASN A 1 172 ? -12.096 -22.115 -5.509 1.00 84.00 172 ASN A N 1
ATOM 1364 C CA . ASN A 1 172 ? -13.488 -22.146 -5.979 1.00 84.00 172 ASN A CA 1
ATOM 1365 C C . ASN A 1 172 ? -13.734 -21.240 -7.207 1.00 84.00 172 ASN A C 1
ATOM 1367 O O . ASN A 1 172 ? -14.736 -20.531 -7.274 1.00 84.00 172 ASN A O 1
ATOM 1371 N N . ASN A 1 173 ? -12.805 -21.252 -8.174 1.00 86.31 173 ASN A N 1
ATOM 1372 C CA . ASN A 1 173 ? -12.815 -20.414 -9.385 1.00 86.31 173 ASN A CA 1
ATOM 1373 C C . ASN A 1 173 ? -12.775 -18.897 -9.129 1.00 86.31 173 ASN A C 1
ATOM 1375 O O . ASN A 1 173 ? -13.116 -18.110 -10.014 1.00 86.31 173 ASN A O 1
ATOM 1379 N N . LYS A 1 174 ? -12.365 -18.474 -7.930 1.00 91.44 174 LYS A N 1
ATOM 1380 C CA . LYS A 1 174 ? -12.202 -17.067 -7.578 1.00 91.44 174 LYS A CA 1
ATOM 1381 C C . LYS A 1 174 ? -10.804 -16.781 -7.049 1.00 91.44 174 LYS A C 1
ATOM 1383 O O . LYS A 1 174 ? -10.260 -17.530 -6.241 1.00 91.44 174 LYS A O 1
ATOM 1388 N N . HIS A 1 175 ? -10.223 -15.676 -7.488 1.00 93.31 175 HIS A N 1
ATOM 1389 C CA . HIS A 1 175 ? -9.002 -15.133 -6.912 1.00 93.31 175 HIS A CA 1
ATOM 1390 C C . HIS A 1 175 ? -9.337 -14.286 -5.685 1.00 93.31 175 HIS A C 1
ATOM 1392 O O . HIS A 1 175 ? -10.297 -13.509 -5.675 1.00 93.31 175 HIS A O 1
ATOM 1398 N N . ARG A 1 176 ? -8.529 -14.433 -4.637 1.00 90.50 176 ARG A N 1
ATOM 1399 C CA . ARG A 1 176 ? -8.650 -13.651 -3.405 1.00 90.50 176 ARG A CA 1
ATOM 1400 C C . ARG A 1 176 ? -7.929 -12.320 -3.593 1.00 90.50 176 ARG A C 1
ATOM 1402 O O . ARG A 1 176 ? -6.834 -12.296 -4.150 1.00 90.50 176 ARG A O 1
ATOM 1409 N N . ILE A 1 177 ? -8.520 -11.241 -3.087 1.00 91.31 177 ILE A N 1
ATOM 1410 C CA . ILE A 1 177 ? -7.868 -9.933 -2.953 1.00 91.31 177 ILE A CA 1
ATOM 1411 C C . ILE A 1 177 ? -7.640 -9.685 -1.470 1.00 91.31 177 ILE A C 1
ATOM 1413 O O . ILE A 1 177 ? -8.570 -9.823 -0.674 1.00 91.31 177 ILE A O 1
ATOM 1417 N N . VAL A 1 178 ? -6.418 -9.309 -1.107 1.00 89.00 178 VAL A N 1
ATOM 1418 C CA . VAL A 1 178 ? -6.042 -9.016 0.275 1.00 89.00 178 VAL A CA 1
ATOM 1419 C C . VAL A 1 178 ? -5.487 -7.603 0.377 1.00 89.00 178 VAL A C 1
ATOM 1421 O O . VAL A 1 178 ? -4.554 -7.224 -0.334 1.00 89.00 178 VAL A O 1
ATOM 1424 N N . LEU A 1 179 ? -6.056 -6.845 1.309 1.00 90.56 179 LEU A N 1
ATOM 1425 C CA . LEU A 1 179 ? -5.574 -5.551 1.767 1.00 90.56 179 LEU A CA 1
ATOM 1426 C C . LEU A 1 179 ? -4.690 -5.795 2.986 1.00 90.56 179 LEU A C 1
ATOM 1428 O O . LEU A 1 179 ? -5.158 -6.322 3.995 1.00 90.56 179 LEU A O 1
ATOM 1432 N N . ILE A 1 180 ? -3.416 -5.425 2.908 1.00 88.50 180 ILE A N 1
ATOM 1433 C CA . ILE A 1 180 ? -2.453 -5.710 3.970 1.00 88.50 180 ILE A CA 1
ATOM 1434 C C . ILE A 1 180 ? -2.085 -4.410 4.675 1.00 88.50 180 ILE A C 1
ATOM 1436 O O . ILE A 1 180 ? -1.507 -3.506 4.070 1.00 88.50 180 ILE A O 1
ATOM 1440 N N . ALA A 1 181 ? -2.381 -4.350 5.971 1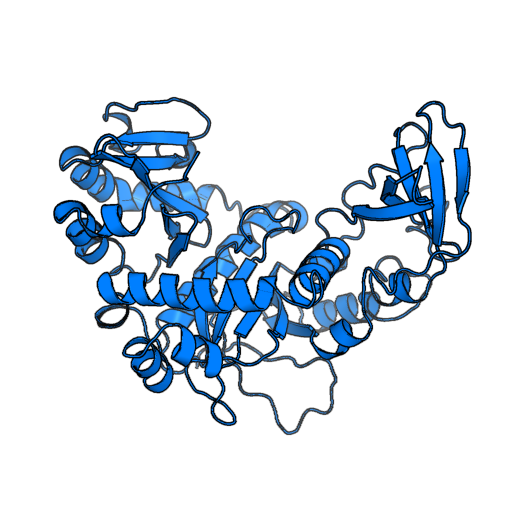.00 87.31 181 ALA A N 1
ATOM 1441 C CA . ALA A 1 181 ? -1.847 -3.371 6.901 1.00 87.31 181 ALA A CA 1
ATOM 1442 C C . ALA A 1 181 ? -0.564 -3.931 7.514 1.00 87.31 181 ALA A C 1
ATOM 1444 O O . ALA A 1 181 ? -0.590 -4.977 8.159 1.00 87.31 181 ALA A O 1
ATOM 1445 N N . LEU A 1 182 ? 0.559 -3.236 7.343 1.00 86.38 182 LEU A N 1
ATOM 1446 C CA . LEU A 1 182 ? 1.854 -3.716 7.816 1.00 86.38 182 LEU A CA 1
ATOM 1447 C C . LEU A 1 182 ? 2.332 -2.924 9.033 1.00 86.38 182 LEU A C 1
ATOM 1449 O O . LEU A 1 182 ? 2.360 -1.691 9.037 1.00 86.38 182 LEU A O 1
ATOM 1453 N N . LYS A 1 183 ? 2.722 -3.651 10.079 1.00 83.50 183 LYS A N 1
ATOM 1454 C CA . LYS A 1 183 ? 3.189 -3.119 11.358 1.00 83.50 183 LYS A CA 1
ATOM 1455 C C . LYS A 1 183 ? 4.560 -3.675 11.701 1.00 83.50 183 LYS A C 1
ATOM 1457 O O . LYS A 1 183 ? 4.800 -4.867 11.579 1.00 83.50 183 LYS A O 1
ATOM 1462 N N . TYR A 1 184 ? 5.460 -2.816 12.168 1.00 83.38 184 TYR A N 1
ATOM 1463 C CA . TYR A 1 184 ? 6.754 -3.252 12.683 1.00 83.38 184 TYR A CA 1
ATOM 1464 C C . TYR A 1 184 ? 6.708 -3.371 14.209 1.00 83.38 184 TYR A C 1
ATOM 1466 O O . TYR A 1 184 ? 6.394 -2.394 14.894 1.00 83.38 184 TYR A O 1
ATOM 1474 N N . SER A 1 185 ? 7.100 -4.542 14.720 1.00 80.69 185 SER A N 1
ATOM 1475 C CA . SER A 1 185 ? 7.178 -4.895 16.142 1.00 80.69 185 SER A CA 1
ATOM 1476 C C . SER A 1 185 ? 5.831 -4.931 16.888 1.00 80.69 185 SER A C 1
ATOM 1478 O O . SER A 1 185 ? 4.850 -4.287 16.515 1.00 80.69 185 SER A O 1
ATOM 1480 N N . TRP A 1 186 ? 5.798 -5.636 18.029 1.00 74.75 186 TRP A N 1
ATOM 1481 C CA . TRP A 1 186 ? 4.639 -5.663 18.935 1.00 74.75 186 TRP A CA 1
ATOM 1482 C C . TRP A 1 186 ? 4.251 -4.264 19.438 1.00 74.75 186 TRP A C 1
ATOM 1484 O O . TRP A 1 186 ? 3.108 -4.034 19.834 1.00 74.75 186 TRP A O 1
ATOM 1494 N N . GLN A 1 187 ? 5.192 -3.311 19.445 1.00 71.94 187 GLN A N 1
ATOM 1495 C CA . GLN A 1 187 ? 4.963 -1.941 19.919 1.00 71.94 187 GLN A CA 1
ATOM 1496 C C . GLN A 1 187 ? 3.919 -1.186 19.093 1.00 71.94 187 GLN A C 1
ATOM 1498 O O . GLN A 1 187 ? 3.244 -0.308 19.638 1.00 71.94 187 GLN A O 1
ATOM 1503 N N . ALA A 1 188 ? 3.696 -1.584 17.837 1.00 69.94 188 ALA A N 1
ATOM 1504 C CA . ALA A 1 188 ? 2.599 -1.073 17.024 1.00 69.94 188 ALA A CA 1
ATOM 1505 C C . ALA A 1 188 ? 1.227 -1.226 17.710 1.00 69.94 188 ALA A C 1
ATOM 1507 O O . ALA A 1 188 ? 0.370 -0.363 17.541 1.00 69.94 188 ALA A O 1
ATOM 1508 N N . TYR A 1 189 ? 1.063 -2.255 18.549 1.00 68.56 189 TYR A N 1
ATOM 1509 C CA . TYR A 1 189 ? -0.161 -2.532 19.311 1.00 68.56 189 TYR A CA 1
ATOM 1510 C C . TYR A 1 189 ? -0.131 -1.985 20.743 1.00 68.56 189 TYR A C 1
ATOM 1512 O O . TYR A 1 189 ? -1.177 -1.828 21.364 1.00 68.56 189 TYR A O 1
ATOM 1520 N N . LYS A 1 190 ? 1.055 -1.654 21.284 1.00 58.12 190 LYS A N 1
ATOM 1521 C CA . LYS A 1 190 ? 1.171 -0.981 22.596 1.00 58.12 190 LYS A CA 1
ATOM 1522 C C . LYS A 1 190 ? 1.089 0.534 22.512 1.00 58.12 190 LYS A C 1
ATOM 1524 O O . LYS A 1 190 ? 0.766 1.168 23.518 1.00 58.12 190 LYS A O 1
ATOM 1529 N N . SER A 1 191 ? 1.380 1.116 21.349 1.00 48.06 191 SER A N 1
ATOM 1530 C CA . SER A 1 191 ? 1.258 2.552 21.105 1.00 48.06 191 SER A CA 1
ATOM 1531 C C . SER A 1 191 ? -0.205 2.964 20.940 1.00 48.06 191 SER A C 1
ATOM 1533 O O . SER A 1 191 ? -0.638 3.513 19.929 1.00 48.06 191 SER A O 1
ATOM 1535 N N . GLY A 1 192 ? -0.980 2.776 22.004 1.00 49.47 192 GLY A N 1
ATOM 1536 C CA . GLY A 1 192 ? -2.115 3.643 22.212 1.00 49.47 192 GLY A CA 1
ATOM 1537 C C . GLY A 1 192 ? -1.610 5.088 22.139 1.00 49.47 192 GLY A C 1
ATOM 1538 O O . GLY A 1 192 ? -0.753 5.506 22.920 1.00 49.47 192 GLY A O 1
ATOM 1539 N N . TYR A 1 193 ? -2.199 5.868 21.238 1.00 50.66 193 TYR A N 1
ATOM 1540 C CA . TYR A 1 193 ? -2.269 7.325 21.337 1.00 50.66 193 TYR A CA 1
ATOM 1541 C C . TYR A 1 193 ? -0.980 8.113 21.025 1.00 50.66 193 TYR A C 1
ATOM 1543 O O . TYR A 1 193 ? -0.353 8.700 21.911 1.00 50.66 193 TYR A O 1
ATOM 1551 N N . ARG A 1 194 ? -0.677 8.341 19.738 1.00 43.28 194 ARG A N 1
ATOM 1552 C CA . ARG A 1 194 ? 0.039 9.575 19.361 1.00 43.28 194 ARG A CA 1
ATOM 1553 C C . ARG A 1 194 ? -0.963 10.728 19.282 1.00 43.28 194 ARG A C 1
ATOM 1555 O O . ARG A 1 194 ? -1.651 10.904 18.290 1.00 43.28 194 ARG A O 1
ATOM 1562 N N . LYS A 1 195 ? -1.009 11.518 20.363 1.00 45.53 195 LYS A N 1
ATOM 1563 C CA . LYS A 1 195 ? -1.673 12.832 20.479 1.00 45.53 195 LYS A CA 1
ATOM 1564 C C . LYS A 1 195 ? -3.163 12.830 20.104 1.00 45.53 195 LYS A C 1
ATOM 1566 O O . LYS A 1 195 ? -3.544 13.261 19.023 1.00 45.53 195 LYS A O 1
ATOM 1571 N N . ASN A 1 196 ? -4.026 12.508 21.071 1.00 51.31 196 ASN A N 1
ATOM 1572 C CA . ASN A 1 196 ? -5.433 12.902 20.986 1.00 51.31 196 ASN A CA 1
ATOM 1573 C C . ASN A 1 196 ? -5.514 14.429 20.860 1.00 51.31 196 ASN A C 1
ATOM 1575 O O . ASN A 1 196 ? -5.386 15.154 21.854 1.00 51.31 196 ASN A O 1
ATOM 1579 N N . LEU A 1 197 ? -5.808 14.905 19.651 1.00 51.56 197 LEU A N 1
ATOM 1580 C CA . LEU A 1 197 ? -6.162 16.290 19.352 1.00 51.56 197 LEU A CA 1
ATOM 1581 C C . LEU A 1 197 ? -7.363 16.781 20.178 1.00 51.56 197 LEU A C 1
ATOM 1583 O O . LEU A 1 197 ? -7.694 17.947 20.093 1.00 51.56 197 LEU A O 1
ATOM 1587 N N . TYR A 1 198 ? -8.012 15.962 21.011 1.00 54.31 198 TYR A N 1
ATOM 1588 C CA . TYR A 1 198 ? -9.176 16.366 21.813 1.00 54.31 198 TYR A CA 1
ATOM 1589 C C . TYR A 1 198 ? -9.084 16.000 23.306 1.00 54.31 198 TYR A C 1
ATOM 1591 O O . TYR A 1 198 ? -10.010 16.268 24.076 1.00 54.31 198 TYR A O 1
ATOM 1599 N N . ASN A 1 199 ? -7.938 15.484 23.778 1.00 55.69 199 ASN A N 1
ATOM 1600 C CA . ASN A 1 199 ? -7.702 15.355 25.228 1.00 55.69 199 ASN A CA 1
ATOM 1601 C C . ASN A 1 199 ? -7.396 16.712 25.885 1.00 55.69 199 ASN A C 1
ATOM 1603 O O . ASN A 1 199 ? -7.545 16.868 27.097 1.00 55.69 199 ASN A O 1
ATOM 1607 N N . ASN A 1 200 ? -7.018 17.720 25.093 1.00 58.53 200 ASN A N 1
ATOM 1608 C CA . ASN A 1 200 ? -6.861 19.088 25.564 1.00 58.53 200 ASN A CA 1
ATOM 1609 C C . ASN A 1 200 ? -8.200 19.841 25.486 1.00 58.53 200 ASN A C 1
ATOM 1611 O O . ASN A 1 200 ? -8.746 20.047 24.402 1.00 58.53 200 ASN A O 1
ATOM 1615 N N . LYS A 1 201 ? -8.690 20.342 26.630 1.00 58.81 201 LYS A N 1
ATOM 1616 C CA . LYS A 1 201 ? -9.890 21.201 26.731 1.00 58.81 201 LYS A CA 1
ATOM 1617 C C . LYS A 1 201 ? -9.792 22.510 25.926 1.00 58.81 201 LYS A C 1
ATOM 1619 O O . LYS A 1 201 ? -10.772 23.245 25.856 1.00 58.81 201 LYS A O 1
ATOM 1624 N N . LYS A 1 202 ? -8.648 22.827 25.317 1.00 59.00 202 LYS A N 1
ATOM 1625 C CA . LYS A 1 202 ? -8.463 23.997 24.445 1.00 59.00 202 LYS A CA 1
ATOM 1626 C C . LYS A 1 202 ? -8.694 23.714 22.957 1.00 59.00 202 LYS A C 1
ATOM 1628 O O . LYS A 1 202 ? -8.802 24.662 22.187 1.00 59.00 202 LYS A O 1
ATOM 1633 N N . ASN A 1 203 ? -8.806 22.452 22.544 1.00 68.62 203 ASN A N 1
ATOM 1634 C CA . ASN A 1 203 ? -8.956 22.129 21.127 1.00 68.62 203 ASN A CA 1
ATOM 1635 C C . ASN A 1 203 ? -10.416 22.305 20.691 1.00 68.62 203 ASN A C 1
ATOM 1637 O O . ASN A 1 203 ? -11.322 21.677 21.241 1.00 68.62 203 ASN A O 1
ATOM 1641 N N . LYS A 1 204 ? -10.635 23.242 19.759 1.00 78.75 204 LYS A N 1
ATOM 1642 C CA . LYS A 1 204 ? -11.949 23.640 19.244 1.00 78.75 204 LYS A CA 1
ATOM 1643 C C . LYS A 1 204 ? -12.454 22.599 18.243 1.00 78.75 204 LYS A C 1
ATOM 1645 O O . LYS A 1 204 ? -11.713 22.237 17.338 1.00 78.75 204 LYS A O 1
ATOM 1650 N N . GLY A 1 205 ? -13.707 22.175 18.372 1.00 85.69 205 GLY A N 1
ATOM 1651 C CA . GLY A 1 205 ? -14.335 21.230 17.444 1.00 85.69 205 GLY A CA 1
ATOM 1652 C C . GLY A 1 205 ? -15.252 20.221 18.128 1.00 85.69 205 GLY A C 1
ATOM 1653 O O . GLY A 1 205 ? -15.495 20.301 19.338 1.00 85.69 205 GLY A O 1
ATOM 1654 N N . PHE A 1 206 ? -15.778 19.293 17.331 1.00 87.38 206 PHE A N 1
ATOM 1655 C CA . PHE A 1 206 ? -16.607 18.189 17.803 1.00 87.38 206 PHE A CA 1
ATOM 1656 C C . PHE A 1 206 ? -15.748 16.979 18.151 1.00 87.38 206 PHE A C 1
ATOM 1658 O O . PHE A 1 206 ? -14.767 16.675 17.471 1.00 87.38 206 PHE A O 1
ATOM 1665 N N . TYR A 1 207 ? -16.134 16.276 19.207 1.00 87.12 207 TYR A N 1
ATOM 1666 C CA . TYR A 1 207 ? -15.486 15.038 19.608 1.00 87.12 207 TYR A CA 1
ATOM 1667 C C . TYR A 1 207 ? -16.494 14.092 20.256 1.00 87.12 207 TYR A C 1
ATOM 1669 O O . TYR A 1 207 ? -17.434 14.531 20.925 1.00 87.12 207 TYR A O 1
ATOM 1677 N N . ILE A 1 208 ? -16.270 12.796 20.084 1.00 86.12 208 ILE A N 1
ATOM 1678 C CA . ILE A 1 208 ? -16.974 11.753 20.825 1.00 86.12 208 ILE A CA 1
ATOM 1679 C C . ILE A 1 208 ? -16.175 11.389 22.072 1.00 86.12 208 ILE A C 1
ATOM 1681 O O . ILE A 1 208 ? -14.944 11.455 22.064 1.00 86.12 208 ILE A O 1
ATOM 1685 N N . GLN A 1 209 ? -16.862 11.026 23.148 1.00 86.38 209 GLN A N 1
ATOM 1686 C CA . GLN A 1 209 ? -16.248 10.574 24.390 1.00 86.38 209 GLN A CA 1
ATOM 1687 C C . GLN A 1 209 ? -16.870 9.257 24.844 1.00 86.38 209 GLN A C 1
ATOM 1689 O O . GLN A 1 209 ? -18.092 9.187 24.959 1.00 86.38 209 GLN A O 1
ATOM 1694 N N . GLY A 1 210 ? -16.029 8.267 25.139 1.00 82.88 210 GLY A N 1
ATOM 1695 C CA . GLY A 1 210 ? -16.464 6.986 25.690 1.00 82.88 210 GLY A CA 1
ATOM 1696 C C . GLY A 1 210 ? -17.024 7.167 27.098 1.00 82.88 210 GLY A C 1
ATOM 1697 O O . GLY A 1 210 ? -16.532 8.005 27.871 1.00 82.88 210 GLY A O 1
ATOM 1698 N N . ARG A 1 211 ? -18.087 6.431 27.417 1.00 80.44 211 ARG A N 1
ATOM 1699 C CA . ARG A 1 211 ? -18.739 6.471 28.727 1.00 80.44 211 ARG A CA 1
ATOM 1700 C C . ARG A 1 211 ? -17.933 5.680 29.745 1.00 80.44 211 ARG A C 1
ATOM 1702 O O . ARG A 1 211 ? -17.696 6.174 30.850 1.00 80.44 211 ARG A O 1
ATOM 1709 N N . GLU A 1 212 ? -17.486 4.493 29.355 1.00 77.81 212 GLU A N 1
ATOM 1710 C CA . GLU A 1 212 ? -16.760 3.577 30.231 1.00 77.81 212 GLU A CA 1
ATOM 1711 C C . GLU A 1 212 ? -15.269 3.521 29.897 1.00 77.81 212 GLU A C 1
ATOM 1713 O O . GLU A 1 212 ? -14.439 3.351 30.798 1.00 77.81 212 GLU A O 1
ATOM 1718 N N . LEU A 1 213 ? -14.899 3.764 28.635 1.00 74.69 213 LEU A N 1
ATOM 1719 C CA . LEU A 1 213 ? -13.507 3.729 28.204 1.00 74.69 213 LEU A CA 1
ATOM 1720 C C . LEU A 1 213 ? -12.699 4.912 28.733 1.00 74.69 213 LEU A C 1
ATOM 1722 O O . LEU A 1 213 ? -13.006 6.090 28.510 1.00 74.69 213 LEU A O 1
ATOM 1726 N N . LYS A 1 214 ? -11.578 4.588 29.384 1.00 72.69 214 LYS A N 1
ATOM 1727 C CA . LYS A 1 214 ? -10.643 5.556 29.964 1.00 72.69 214 LYS A CA 1
ATOM 1728 C C . LYS A 1 214 ? -9.222 5.333 29.458 1.00 72.69 214 LYS A C 1
ATOM 1730 O O . LYS A 1 214 ? -8.799 4.212 29.204 1.00 72.69 214 LYS A O 1
ATOM 1735 N N . THR A 1 215 ? -8.460 6.416 29.344 1.00 66.69 215 THR A N 1
ATOM 1736 C CA . THR A 1 215 ? -7.039 6.379 28.985 1.00 66.69 215 THR A CA 1
ATOM 1737 C C . THR A 1 215 ? -6.177 5.894 30.150 1.00 66.69 215 THR A C 1
ATOM 1739 O O . THR A 1 215 ? -6.569 6.013 31.317 1.00 66.69 215 THR A O 1
ATOM 1742 N N . ARG A 1 216 ? -4.944 5.457 29.841 1.00 60.75 216 ARG A N 1
ATOM 1743 C CA . ARG A 1 216 ? -3.936 5.072 30.839 1.00 60.75 216 ARG A CA 1
ATOM 1744 C C . ARG A 1 216 ? -3.788 6.129 31.937 1.00 60.75 216 ARG A C 1
ATOM 1746 O O . ARG A 1 216 ? -3.817 7.336 31.684 1.00 60.75 216 ARG A O 1
ATOM 1753 N N . LYS A 1 217 ? -3.576 5.626 33.153 1.00 59.03 217 LYS A N 1
ATOM 1754 C CA . LYS A 1 217 ? -3.207 6.393 34.341 1.00 59.03 217 LYS A CA 1
ATOM 1755 C C . LYS A 1 217 ? -1.946 7.217 34.042 1.00 59.03 217 LYS A C 1
ATOM 1757 O O . LYS A 1 217 ? -0.905 6.649 33.716 1.00 59.03 217 LYS A O 1
ATOM 1762 N N . ASN A 1 218 ? -2.041 8.544 34.107 1.00 61.09 218 ASN A N 1
ATOM 1763 C CA . ASN A 1 218 ? -0.863 9.406 33.977 1.00 61.09 218 ASN A CA 1
ATOM 1764 C C . ASN A 1 218 ? 0.040 9.283 35.228 1.00 61.09 218 ASN A C 1
ATOM 1766 O O . ASN A 1 218 ? -0.321 8.620 36.202 1.00 61.09 218 ASN A O 1
ATOM 1770 N N . ALA A 1 219 ? 1.200 9.948 35.231 1.00 54.47 219 ALA A N 1
ATOM 1771 C CA . ALA A 1 219 ? 2.120 9.938 36.376 1.00 54.47 219 ALA A CA 1
ATOM 1772 C C . ALA A 1 219 ? 1.468 10.409 37.696 1.00 54.47 219 ALA A C 1
ATOM 1774 O O . ALA A 1 219 ? 1.876 9.978 38.768 1.00 54.47 219 ALA A O 1
ATOM 1775 N N . THR A 1 220 ? 0.418 11.240 37.627 1.00 65.75 220 THR A N 1
ATOM 1776 C CA . THR A 1 220 ? -0.343 11.736 38.792 1.00 65.75 220 THR A CA 1
ATOM 1777 C C . THR A 1 220 ? -1.481 10.813 39.216 1.00 65.75 220 THR A C 1
ATOM 1779 O O . THR A 1 220 ? -2.273 11.144 40.091 1.00 65.75 220 THR A O 1
ATOM 1782 N N . GLY A 1 221 ? -1.606 9.655 38.582 1.00 65.94 221 GLY A N 1
ATOM 1783 C CA . GLY A 1 221 ? -2.583 8.659 38.955 1.00 65.94 221 GLY A CA 1
ATOM 1784 C C . GLY A 1 221 ? -3.998 8.863 38.407 1.00 65.94 221 GLY A C 1
ATOM 1785 O O . GLY A 1 221 ? -4.905 8.121 38.779 1.00 65.94 221 GLY A O 1
ATOM 1786 N N . THR A 1 222 ? -4.194 9.824 37.511 1.00 67.81 222 THR A N 1
ATOM 1787 C CA . THR A 1 222 ? -5.499 10.197 36.965 1.00 67.81 222 THR A CA 1
ATOM 1788 C C . THR A 1 222 ? -5.785 9.453 35.662 1.00 67.81 222 THR A C 1
ATOM 1790 O O . THR A 1 222 ? -4.931 9.370 34.778 1.00 67.81 222 THR A O 1
ATOM 1793 N N . GLN A 1 223 ? -7.010 8.947 35.530 1.00 70.50 223 GLN A N 1
ATOM 1794 C CA . GLN A 1 223 ? -7.567 8.421 34.283 1.00 70.50 223 GLN A CA 1
ATOM 1795 C C . GLN A 1 223 ? -8.511 9.459 33.669 1.00 70.50 223 GLN A C 1
ATOM 1797 O O . GLN A 1 223 ? -9.263 10.109 34.393 1.00 70.50 223 GLN A O 1
ATOM 1802 N N . ASN A 1 224 ? -8.500 9.600 32.344 1.00 72.62 224 ASN A N 1
ATOM 1803 C CA . ASN A 1 224 ? -9.411 10.495 31.628 1.00 72.62 224 ASN A CA 1
ATOM 1804 C C . ASN A 1 224 ? -10.330 9.690 30.706 1.00 72.62 224 ASN A C 1
ATOM 1806 O O . ASN A 1 224 ? -9.878 8.682 30.167 1.00 72.62 224 ASN A O 1
ATOM 1810 N N . PRO A 1 225 ? -11.580 10.130 30.480 1.00 75.69 225 PRO A N 1
ATOM 1811 C CA . PRO A 1 225 ? -12.434 9.534 29.458 1.00 75.69 225 PRO A CA 1
ATOM 1812 C C . PRO A 1 225 ? -11.758 9.558 28.087 1.00 75.69 225 PRO A C 1
ATOM 1814 O O . PRO A 1 225 ? -11.098 10.542 27.730 1.00 75.69 225 PRO A O 1
ATOM 1817 N N . ARG A 1 226 ? -11.939 8.489 27.314 1.00 77.44 226 ARG A N 1
ATOM 1818 C CA . ARG A 1 226 ? -11.398 8.386 25.959 1.00 77.44 226 ARG A CA 1
ATOM 1819 C C . ARG A 1 226 ? -12.138 9.336 25.023 1.00 77.44 226 ARG A C 1
ATOM 1821 O O . ARG A 1 226 ? -13.352 9.463 25.128 1.00 77.44 226 ARG A O 1
ATOM 1828 N N . ARG A 1 227 ? -11.415 10.021 24.128 1.00 80.44 227 ARG A N 1
ATOM 1829 C CA . ARG A 1 227 ? -11.984 10.999 23.186 1.00 80.44 227 ARG A CA 1
ATOM 1830 C C . ARG A 1 227 ? -11.410 10.857 21.787 1.00 80.44 227 ARG A C 1
ATOM 1832 O O . ARG A 1 227 ? -10.192 10.738 21.659 1.00 80.44 227 ARG A O 1
ATOM 1839 N N . PHE A 1 228 ? -12.265 10.995 20.779 1.00 80.44 228 PHE A N 1
ATOM 1840 C CA . PHE A 1 228 ? -11.881 11.044 19.367 1.00 80.44 228 PHE A CA 1
ATOM 1841 C C . PHE A 1 228 ? -12.507 12.242 18.671 1.00 80.44 228 PHE A C 1
ATOM 1843 O O . PHE A 1 228 ? -13.622 12.643 19.003 1.00 80.44 228 PHE A O 1
ATOM 1850 N N . GLY A 1 229 ? -11.778 12.821 17.719 1.00 82.38 229 GLY A N 1
ATOM 1851 C CA . GLY A 1 229 ? -12.317 13.893 16.893 1.00 82.38 229 GLY A CA 1
ATOM 1852 C C . GLY A 1 229 ? -13.439 13.376 16.004 1.00 82.38 229 GLY A C 1
ATOM 1853 O O . GLY A 1 229 ? -13.485 12.196 15.666 1.00 82.38 229 GLY A O 1
ATOM 1854 N N . CYS A 1 230 ? -14.354 14.257 15.616 1.00 84.75 230 CYS A N 1
ATOM 1855 C CA . CYS A 1 230 ? -15.336 13.929 14.591 1.00 84.75 230 CYS A CA 1
ATOM 1856 C C . CYS A 1 230 ? -15.778 15.178 13.827 1.00 84.75 230 CYS A C 1
ATOM 1858 O O . CYS A 1 230 ? -15.602 16.312 14.281 1.00 84.75 230 CYS A O 1
ATOM 1860 N N . LYS A 1 231 ? -16.372 14.960 12.655 1.00 86.75 231 LYS A N 1
ATOM 1861 C CA . LYS A 1 231 ? -17.154 15.969 11.944 1.00 86.75 231 LYS A CA 1
ATOM 1862 C C . LYS A 1 231 ? -18.631 15.687 12.192 1.00 86.75 231 LYS A C 1
ATOM 1864 O O . LYS A 1 231 ? -19.073 14.547 12.078 1.00 86.75 231 LYS A O 1
ATOM 1869 N N . PHE A 1 232 ? -19.388 16.731 12.507 1.00 87.50 232 PHE A N 1
ATOM 1870 C CA . PHE A 1 232 ? -20.809 16.639 12.822 1.00 87.50 232 PHE A CA 1
ATOM 1871 C C . PHE A 1 232 ? -21.609 17.567 11.911 1.00 87.50 232 PHE A C 1
ATOM 1873 O O . PHE A 1 232 ? -21.287 18.750 11.790 1.00 87.50 232 PHE A O 1
ATOM 1880 N N . ASP A 1 233 ? -22.653 17.035 11.282 1.00 86.81 233 ASP A N 1
ATOM 1881 C CA . ASP A 1 233 ? -23.632 17.829 10.551 1.00 86.81 233 ASP A CA 1
ATOM 1882 C C . ASP A 1 233 ? -24.689 18.334 11.540 1.00 86.81 233 ASP A C 1
ATOM 1884 O O . ASP A 1 233 ? -25.578 17.599 11.977 1.00 86.81 233 ASP A O 1
ATOM 1888 N N . GLU A 1 234 ? -24.600 19.615 11.904 1.00 83.69 234 GLU A N 1
ATOM 1889 C CA . GLU A 1 234 ? -25.531 20.222 12.856 1.00 83.69 234 GLU A CA 1
ATOM 1890 C C . GLU A 1 234 ? -26.982 20.281 12.358 1.00 83.69 234 GLU A C 1
ATOM 1892 O O . GLU A 1 234 ? -27.887 20.347 13.199 1.00 83.69 234 GLU A O 1
ATOM 1897 N N . LYS A 1 235 ? -27.209 20.281 11.035 1.00 86.44 235 LYS A N 1
ATOM 1898 C CA . LYS A 1 235 ? -28.551 20.320 10.436 1.00 86.44 235 LYS A CA 1
ATOM 1899 C C . LYS A 1 235 ? -29.189 18.940 10.482 1.00 86.44 235 LYS A C 1
ATOM 1901 O O . LYS A 1 235 ? -30.323 18.818 10.931 1.00 86.44 235 LYS A O 1
ATOM 1906 N N . LYS A 1 236 ? -28.444 17.915 10.062 1.00 86.31 236 LYS A N 1
ATOM 1907 C CA . LYS A 1 236 ? -28.900 16.515 10.066 1.00 86.31 236 LYS A CA 1
ATOM 1908 C C . LYS A 1 236 ? -28.805 15.847 11.437 1.00 86.31 236 LYS A C 1
ATOM 1910 O O . LYS A 1 236 ? -29.328 14.756 11.609 1.00 86.31 236 LYS A O 1
ATOM 1915 N N . LYS A 1 237 ? -28.141 16.493 12.401 1.00 84.94 237 LYS A N 1
ATOM 1916 C CA . LYS A 1 237 ? -27.875 15.963 13.747 1.00 84.94 237 LYS A CA 1
ATOM 1917 C C . LYS A 1 237 ? -27.149 14.615 13.731 1.00 84.94 237 LYS A C 1
ATOM 1919 O O . LYS A 1 237 ? -27.383 13.788 14.604 1.00 84.94 237 LYS A O 1
ATOM 1924 N N . THR A 1 238 ? -26.234 14.423 12.782 1.00 85.81 238 THR A N 1
ATOM 1925 C CA . THR A 1 238 ? -25.487 13.167 12.632 1.00 85.81 238 THR A CA 1
ATOM 1926 C C . THR A 1 238 ? -23.984 13.395 12.554 1.00 85.81 238 THR A C 1
ATOM 1928 O O . THR A 1 238 ? -23.517 14.420 12.047 1.00 85.81 238 THR A O 1
ATOM 1931 N N . VAL A 1 239 ? -23.213 12.428 13.050 1.00 84.88 239 VAL A N 1
ATOM 1932 C CA . VAL A 1 239 ? -21.770 12.367 12.799 1.00 84.88 239 VAL A CA 1
ATOM 1933 C C . VAL A 1 239 ? -21.566 11.936 11.348 1.00 84.88 239 VAL A C 1
ATOM 1935 O O . VAL A 1 239 ? -22.221 11.012 10.879 1.00 84.88 239 VAL A O 1
ATOM 1938 N N . ILE A 1 240 ? -20.694 12.641 10.625 1.00 84.94 240 ILE A N 1
ATOM 1939 C CA . ILE A 1 240 ? -20.409 12.362 9.207 1.00 84.94 240 ILE A CA 1
ATOM 1940 C C . ILE A 1 240 ? -19.037 11.721 8.996 1.00 84.94 240 ILE A C 1
ATOM 1942 O O . ILE A 1 240 ? -18.807 11.105 7.963 1.00 84.94 240 ILE A O 1
ATOM 1946 N N . SER A 1 241 ? -18.114 11.875 9.948 1.00 83.00 241 SER A N 1
ATOM 1947 C CA . SER A 1 241 ? -16.833 11.167 9.936 1.00 83.00 241 SER A CA 1
ATOM 1948 C C . SER A 1 241 ? -16.183 11.185 11.314 1.00 83.00 241 SER A C 1
ATOM 1950 O O . SER A 1 241 ? -16.286 12.179 12.042 1.00 83.00 241 SER A O 1
ATOM 1952 N N . TYR A 1 242 ? -15.430 10.138 11.627 1.00 84.06 242 TYR A N 1
ATOM 1953 C CA . TYR A 1 242 ? -14.608 10.043 12.831 1.00 84.06 242 TYR A CA 1
ATOM 1954 C C . TYR A 1 242 ? -13.129 10.289 12.509 1.00 84.06 242 TYR A C 1
ATOM 1956 O O . TYR A 1 242 ? -12.691 10.087 11.379 1.00 84.06 242 TYR A O 1
ATOM 1964 N N . ASP A 1 243 ? -12.368 10.749 13.500 1.00 81.06 243 ASP A N 1
ATOM 1965 C CA . ASP A 1 243 ? -10.917 10.929 13.430 1.00 81.06 243 ASP A CA 1
ATOM 1966 C C . ASP A 1 243 ? -10.251 10.129 14.559 1.00 81.06 243 ASP A C 1
ATOM 1968 O O . ASP A 1 243 ? -10.143 10.581 15.708 1.00 81.06 243 ASP A O 1
ATOM 1972 N N . PHE A 1 244 ? -9.847 8.905 14.213 1.00 77.75 244 PHE A N 1
ATOM 1973 C CA . PHE A 1 244 ? -9.160 7.960 15.096 1.00 77.75 244 PHE A CA 1
ATOM 1974 C C . PHE A 1 244 ? -7.621 8.080 15.030 1.00 77.75 244 PHE A C 1
ATOM 1976 O O . PHE A 1 244 ? -6.918 7.378 15.761 1.00 77.75 244 PHE A O 1
ATOM 1983 N N . GLY A 1 245 ? -7.080 8.996 14.214 1.00 72.88 245 GLY A N 1
ATOM 1984 C CA . GLY A 1 245 ? -5.639 9.216 14.051 1.00 72.88 245 GLY A CA 1
ATOM 1985 C C . GLY A 1 245 ? -4.904 8.116 13.269 1.00 72.88 245 GLY A C 1
ATOM 1986 O O . GLY A 1 245 ? -5.511 7.299 12.590 1.00 72.88 245 GLY A O 1
ATOM 1987 N N . SER A 1 246 ? -3.569 8.099 13.355 1.00 67.25 246 SER A N 1
ATOM 1988 C CA . SER A 1 246 ? -2.687 7.193 12.587 1.00 67.25 246 SER A CA 1
ATOM 1989 C C . SER A 1 246 ? -2.317 5.895 13.326 1.00 67.25 246 SER A C 1
ATOM 1991 O O . SER A 1 246 ? -1.250 5.328 13.090 1.00 67.25 246 SER A O 1
ATOM 1993 N N . GLY A 1 247 ? -3.107 5.512 14.329 1.00 72.12 247 GLY A N 1
ATOM 1994 C CA . GLY A 1 247 ? -2.929 4.263 15.066 1.00 72.12 247 GLY A CA 1
ATOM 1995 C C . GLY A 1 247 ? -3.794 3.147 14.488 1.00 72.12 247 GLY A C 1
ATOM 1996 O O . GLY A 1 247 ? -4.605 3.372 13.597 1.00 72.12 247 GLY A O 1
ATOM 1997 N N . ILE A 1 248 ? -3.681 1.961 15.072 1.00 74.25 248 ILE A N 1
ATOM 1998 C CA . ILE A 1 248 ? -4.399 0.755 14.645 1.00 74.25 248 ILE A CA 1
ATOM 1999 C C . ILE A 1 248 ? -5.931 0.933 14.592 1.00 74.25 248 ILE A C 1
ATOM 2001 O O . ILE A 1 248 ? -6.554 0.467 13.650 1.00 74.25 248 ILE A O 1
ATOM 2005 N N . ALA A 1 249 ? -6.547 1.701 15.502 1.00 76.06 249 ALA A N 1
ATOM 2006 C CA . ALA A 1 249 ? -7.980 2.023 15.414 1.00 76.06 249 ALA A CA 1
ATOM 2007 C C . ALA A 1 249 ? -8.329 2.863 14.170 1.00 76.06 249 ALA A C 1
ATOM 2009 O O . ALA A 1 249 ? -9.386 2.683 13.573 1.00 76.06 249 ALA A O 1
ATOM 2010 N N . GLY A 1 250 ? -7.432 3.769 13.769 1.00 79.88 250 GLY A N 1
ATOM 2011 C CA . GLY A 1 250 ? -7.557 4.522 12.525 1.00 79.88 250 GLY A CA 1
ATOM 2012 C C . GLY A 1 250 ? -7.364 3.646 11.298 1.00 79.88 250 GLY A C 1
ATOM 2013 O O . GLY A 1 250 ? -8.119 3.789 10.344 1.00 79.88 250 GLY A O 1
ATOM 2014 N N . ASP A 1 251 ? -6.425 2.699 11.339 1.00 80.81 251 ASP A N 1
ATOM 2015 C CA . ASP A 1 251 ? -6.266 1.723 10.259 1.00 80.81 251 ASP A CA 1
ATOM 2016 C C . ASP A 1 251 ? -7.525 0.867 10.115 1.00 80.81 251 ASP A C 1
ATOM 2018 O O . ASP A 1 251 ? -8.099 0.819 9.037 1.00 80.81 251 ASP A O 1
ATOM 2022 N N . PHE A 1 252 ? -8.038 0.275 11.194 1.00 81.25 252 PHE A N 1
ATOM 2023 C CA . PHE A 1 252 ? -9.281 -0.495 11.121 1.00 81.25 252 PHE A CA 1
ATOM 2024 C C . PHE A 1 252 ? -10.456 0.331 10.636 1.00 81.25 252 PHE A C 1
ATOM 2026 O O . PHE A 1 252 ? -11.211 -0.147 9.801 1.00 81.25 252 PHE A O 1
ATOM 2033 N N . TYR A 1 253 ? -10.599 1.569 11.111 1.00 82.75 253 TYR A N 1
ATOM 2034 C CA . TYR A 1 253 ? -11.638 2.455 10.606 1.00 82.75 253 TYR A CA 1
ATOM 2035 C C . TYR A 1 253 ? -11.479 2.685 9.098 1.00 82.75 253 TYR A C 1
ATOM 2037 O O . TYR A 1 253 ? -12.438 2.521 8.357 1.00 82.75 253 TYR A O 1
ATOM 2045 N N . ASN A 1 254 ? -10.271 2.987 8.616 1.00 85.94 254 ASN A N 1
ATOM 2046 C CA . ASN A 1 254 ? -10.024 3.205 7.190 1.00 85.94 254 ASN A CA 1
ATOM 2047 C C . ASN A 1 254 ? -10.326 1.958 6.344 1.00 85.94 254 ASN A C 1
ATOM 2049 O O . ASN A 1 254 ? -10.949 2.083 5.294 1.00 85.94 254 ASN A O 1
ATOM 2053 N N . TYR A 1 255 ? -9.924 0.768 6.797 1.00 87.06 255 TYR A N 1
ATOM 2054 C CA . TYR A 1 255 ? -10.142 -0.485 6.064 1.00 87.06 255 TYR A CA 1
ATOM 2055 C C . TYR A 1 255 ? -11.604 -0.944 6.134 1.00 87.06 255 TYR A C 1
ATOM 2057 O O . TYR A 1 255 ? -12.155 -1.377 5.129 1.00 87.06 255 TYR A O 1
ATOM 2065 N N . SER A 1 256 ? -12.264 -0.780 7.282 1.00 85.94 256 SER A N 1
ATOM 2066 C CA . SER A 1 256 ? -13.710 -0.978 7.441 1.00 85.94 256 SER A CA 1
ATOM 2067 C C . SER A 1 256 ? -14.479 -0.120 6.437 1.00 85.94 256 SER A C 1
ATOM 2069 O O . SER A 1 256 ? -15.244 -0.627 5.619 1.00 85.94 256 SER A O 1
ATOM 2071 N N . ARG A 1 257 ? -14.203 1.186 6.429 1.00 86.69 257 ARG A N 1
ATOM 2072 C CA . ARG A 1 257 ? -14.830 2.131 5.504 1.00 86.69 257 ARG A CA 1
ATOM 2073 C C . ARG A 1 257 ? -14.505 1.778 4.050 1.00 86.69 257 ARG A C 1
ATOM 2075 O O . ARG A 1 257 ? -15.391 1.836 3.212 1.00 86.69 257 ARG A O 1
ATOM 2082 N N . PHE A 1 258 ? -13.289 1.325 3.744 1.00 88.62 258 PHE A N 1
ATOM 2083 C CA . PHE A 1 258 ? -12.952 0.837 2.403 1.00 88.62 258 PHE A CA 1
ATOM 2084 C C . PHE A 1 258 ? -13.826 -0.354 1.969 1.00 88.62 258 PHE A C 1
ATOM 2086 O O . PHE A 1 258 ? -14.297 -0.390 0.837 1.00 88.62 258 PHE A O 1
ATOM 2093 N N . LEU A 1 259 ? -14.073 -1.317 2.860 1.00 86.94 259 LEU A N 1
ATOM 2094 C CA . LEU A 1 259 ? -14.836 -2.526 2.536 1.00 86.94 259 LEU A CA 1
ATOM 2095 C C . LEU A 1 259 ? -16.356 -2.324 2.508 1.00 86.94 259 LEU A C 1
ATOM 2097 O O . LEU A 1 259 ? -17.040 -3.067 1.806 1.00 86.94 259 LEU A O 1
ATOM 2101 N N . PHE A 1 260 ? -16.887 -1.389 3.300 1.00 84.69 260 PHE A N 1
ATOM 2102 C CA . PHE A 1 260 ? -18.328 -1.295 3.563 1.00 84.69 260 PHE A CA 1
ATOM 2103 C C . PHE A 1 260 ? -18.964 0.046 3.199 1.00 84.69 260 PHE A C 1
ATOM 2105 O O . PHE A 1 260 ? -20.190 0.118 3.110 1.00 84.69 260 PHE A O 1
ATOM 2112 N N . ASP A 1 261 ? -18.187 1.106 2.972 1.00 82.69 261 ASP A N 1
ATOM 2113 C CA . ASP A 1 261 ? -18.768 2.373 2.532 1.00 82.69 261 ASP A CA 1
ATOM 2114 C C . ASP A 1 261 ? -19.307 2.285 1.119 1.00 82.69 261 ASP A C 1
ATOM 2116 O O . ASP A 1 261 ? -18.731 1.618 0.260 1.00 82.69 261 ASP A O 1
ATOM 2120 N N . VAL A 1 262 ? -20.366 3.065 0.868 1.00 80.44 262 VAL A N 1
ATOM 2121 C CA . VAL A 1 262 ? -20.979 3.191 -0.462 1.00 80.44 262 VAL A CA 1
ATOM 2122 C C . VAL A 1 262 ? -21.255 1.795 -1.039 1.00 80.44 262 VAL A C 1
ATOM 2124 O O . VAL A 1 262 ? -20.912 1.500 -2.177 1.00 80.44 262 VAL A O 1
ATOM 2127 N N . ASP A 1 263 ? -21.781 0.906 -0.193 1.00 78.69 263 ASP A N 1
ATOM 2128 C CA . ASP A 1 263 ? -22.110 -0.483 -0.522 1.00 78.69 263 ASP A CA 1
ATOM 2129 C C . ASP A 1 263 ? -20.938 -1.291 -1.122 1.00 78.69 263 ASP A C 1
ATOM 2131 O O . ASP A 1 263 ? -21.139 -2.185 -1.941 1.00 78.69 263 ASP A O 1
ATOM 2135 N N . GLY A 1 264 ? -19.700 -0.993 -0.706 1.00 80.00 264 GLY A N 1
ATOM 2136 C CA . GLY A 1 264 ? -18.495 -1.703 -1.150 1.00 80.00 264 GLY A CA 1
ATOM 2137 C C . GLY A 1 264 ? -17.933 -1.221 -2.491 1.00 80.00 264 GLY A C 1
ATOM 2138 O O . GLY A 1 264 ? -17.062 -1.880 -3.056 1.00 80.00 264 GLY A O 1
ATOM 2139 N N . ASN A 1 265 ? -18.373 -0.063 -2.995 1.00 87.12 265 ASN A N 1
ATOM 2140 C CA . ASN A 1 265 ? -17.948 0.478 -4.292 1.00 87.12 265 ASN A CA 1
ATOM 2141 C C . ASN A 1 265 ? -16.418 0.607 -4.442 1.00 87.12 265 ASN A C 1
ATOM 2143 O O . ASN A 1 265 ? -15.882 0.401 -5.528 1.00 87.12 265 ASN A O 1
ATOM 2147 N N . TYR A 1 266 ? -15.691 0.894 -3.358 1.00 89.88 266 TYR A N 1
ATOM 2148 C CA . TYR A 1 266 ? -14.227 0.963 -3.407 1.00 89.88 266 TYR A CA 1
ATOM 2149 C C . TYR A 1 266 ? -13.564 -0.392 -3.695 1.00 89.88 266 TYR A C 1
ATOM 2151 O O . TYR A 1 266 ? -12.493 -0.433 -4.297 1.00 89.88 266 TYR A O 1
ATOM 2159 N N . VAL A 1 267 ? -14.188 -1.503 -3.295 1.00 90.25 267 VAL A N 1
ATOM 2160 C CA . VAL A 1 267 ? -13.691 -2.852 -3.596 1.00 90.25 267 VAL A CA 1
ATOM 2161 C C . VAL A 1 267 ? -13.861 -3.161 -5.082 1.00 90.25 267 VAL A C 1
ATOM 2163 O O . VAL A 1 267 ? -12.949 -3.719 -5.689 1.00 90.25 267 VAL A O 1
ATOM 2166 N N . GLU A 1 268 ? -14.983 -2.764 -5.685 1.00 90.44 268 GLU A N 1
ATOM 2167 C CA . GLU A 1 268 ? -15.195 -2.897 -7.132 1.00 90.44 268 GLU A CA 1
ATOM 2168 C C . GLU A 1 268 ? -14.211 -2.033 -7.925 1.00 90.44 268 GLU A C 1
ATOM 2170 O O . GLU A 1 268 ? -13.525 -2.541 -8.813 1.00 90.44 268 GLU A O 1
ATOM 2175 N N . GLN A 1 269 ? -14.039 -0.768 -7.530 1.00 91.50 269 GLN A N 1
ATOM 2176 C CA . GLN A 1 269 ? -13.034 0.118 -8.121 1.00 91.50 269 GLN A CA 1
ATOM 2177 C C . GLN A 1 269 ? -11.626 -0.490 -8.034 1.00 91.50 269 GLN A C 1
ATOM 2179 O O . GLN A 1 269 ? -10.894 -0.511 -9.023 1.00 91.50 269 GLN A O 1
ATOM 2184 N N . LEU A 1 270 ? -11.253 -1.052 -6.880 1.00 93.25 270 LEU A N 1
ATOM 2185 C CA . LEU A 1 270 ? -9.955 -1.700 -6.711 1.00 93.25 270 LEU A CA 1
ATOM 2186 C C . LEU A 1 270 ? -9.758 -2.885 -7.663 1.00 93.25 270 LEU A C 1
ATOM 2188 O O . LEU A 1 270 ? -8.650 -3.067 -8.168 1.00 93.25 270 LEU A O 1
ATOM 2192 N N . LYS A 1 271 ? -10.791 -3.696 -7.923 1.00 94.88 271 LYS A N 1
ATOM 2193 C CA . LYS A 1 271 ? -10.698 -4.821 -8.872 1.00 94.88 271 LYS A CA 1
ATOM 2194 C C . LYS A 1 271 ? -10.379 -4.327 -10.282 1.00 94.88 271 LYS A C 1
ATOM 2196 O O . LYS A 1 271 ? -9.506 -4.892 -10.944 1.00 94.88 271 LYS A O 1
ATOM 2201 N N . GLU A 1 272 ? -11.049 -3.267 -10.724 1.00 93.62 272 GLU A N 1
ATOM 2202 C CA . GLU A 1 272 ? -10.795 -2.649 -12.027 1.00 93.62 272 GLU A CA 1
ATOM 2203 C C . GLU A 1 272 ? -9.393 -2.039 -12.113 1.00 93.62 272 GLU A C 1
ATOM 2205 O O . GLU A 1 272 ? -8.680 -2.253 -13.096 1.00 93.62 272 GLU A O 1
ATOM 2210 N N . GLU A 1 273 ? -8.969 -1.329 -11.066 1.00 92.94 273 GLU A N 1
ATOM 2211 C CA . GLU A 1 273 ? -7.631 -0.746 -10.985 1.00 92.94 273 GLU A CA 1
ATOM 2212 C C . GLU A 1 273 ? -6.552 -1.836 -10.968 1.00 92.94 273 GLU A C 1
ATOM 2214 O O . GLU A 1 273 ? -5.526 -1.697 -11.631 1.00 92.94 273 GLU A O 1
ATOM 2219 N N . CYS A 1 274 ? -6.784 -2.963 -10.286 1.00 95.31 274 CYS A N 1
ATOM 2220 C CA . CYS A 1 274 ? -5.876 -4.110 -10.310 1.00 95.31 274 CYS A CA 1
ATOM 2221 C C . CYS A 1 274 ? -5.703 -4.673 -11.718 1.00 95.31 274 CYS A C 1
ATOM 2223 O O . CYS A 1 274 ? -4.572 -4.952 -12.115 1.00 95.31 274 CYS A O 1
ATOM 2225 N N . PHE A 1 275 ? -6.783 -4.793 -12.494 1.00 95.19 275 PHE A N 1
ATOM 2226 C CA . PHE A 1 275 ? -6.677 -5.186 -13.897 1.00 95.19 275 PHE A CA 1
ATOM 2227 C C . PHE A 1 275 ? -5.796 -4.208 -14.682 1.00 95.19 275 PHE A C 1
ATOM 2229 O O . PHE A 1 275 ? -4.860 -4.630 -15.362 1.00 95.19 275 PHE A O 1
ATOM 2236 N N . ASP A 1 276 ? -6.041 -2.902 -14.555 1.00 92.50 276 ASP A N 1
ATOM 2237 C CA . ASP A 1 276 ? -5.287 -1.881 -15.288 1.00 92.50 276 ASP A CA 1
ATOM 2238 C C . ASP A 1 276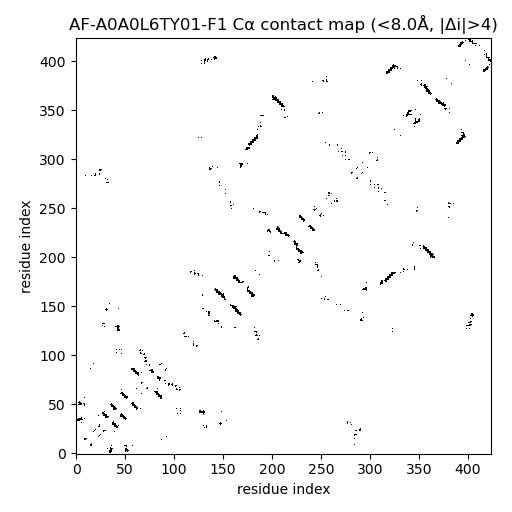 ? -3.795 -1.873 -14.898 1.00 92.50 276 ASP A C 1
ATOM 2240 O O . ASP A 1 276 ? -2.920 -1.818 -15.772 1.00 92.50 276 ASP A O 1
ATOM 2244 N N . MET A 1 277 ? -3.493 -2.014 -13.603 1.00 93.75 277 MET A N 1
ATOM 2245 C CA . MET A 1 277 ? -2.131 -2.124 -13.069 1.00 93.75 277 MET A CA 1
ATOM 2246 C C . MET A 1 277 ? -1.406 -3.367 -13.596 1.00 93.75 277 MET A C 1
ATOM 2248 O O . MET A 1 277 ? -0.276 -3.275 -14.084 1.00 93.75 277 MET A O 1
ATOM 2252 N N . LEU A 1 278 ? -2.054 -4.532 -13.537 1.00 94.69 278 LEU A N 1
ATOM 2253 C CA . LEU A 1 278 ? -1.486 -5.793 -14.012 1.00 94.69 278 LEU A CA 1
ATOM 2254 C C . LEU A 1 278 ? -1.298 -5.803 -15.534 1.00 94.69 278 LEU A C 1
ATOM 2256 O O . LEU A 1 278 ? -0.279 -6.285 -16.028 1.00 94.69 278 LEU A O 1
ATOM 2260 N N . MET A 1 279 ? -2.222 -5.207 -16.288 1.00 93.44 279 MET A N 1
ATOM 2261 C CA . MET A 1 279 ? -2.092 -5.055 -17.738 1.00 93.44 279 MET A CA 1
ATOM 2262 C C . MET A 1 279 ? -0.942 -4.129 -18.131 1.00 93.44 279 MET A C 1
ATOM 2264 O O . MET A 1 279 ? -0.250 -4.382 -19.121 1.00 93.44 279 MET A O 1
ATOM 2268 N N . ALA A 1 280 ? -0.709 -3.059 -17.371 1.00 91.62 280 ALA A N 1
ATOM 2269 C CA . ALA A 1 280 ? 0.445 -2.195 -17.580 1.00 91.62 280 ALA A CA 1
ATOM 2270 C C . ALA A 1 280 ? 1.764 -2.929 -17.268 1.00 91.62 280 ALA A C 1
ATOM 2272 O O . ALA A 1 280 ? 2.685 -2.878 -18.087 1.00 91.62 280 ALA A O 1
ATOM 2273 N N . LYS A 1 281 ? 1.827 -3.692 -16.166 1.00 93.19 281 LYS A N 1
ATOM 2274 C CA . LYS A 1 281 ? 2.966 -4.570 -15.828 1.00 93.19 281 LYS A CA 1
ATOM 2275 C C . LYS A 1 281 ? 3.245 -5.608 -16.924 1.00 93.19 281 LYS A C 1
ATOM 2277 O O . LYS A 1 281 ? 4.390 -5.762 -17.343 1.00 93.19 281 LYS A O 1
ATOM 2282 N N . LYS A 1 282 ? 2.200 -6.234 -17.478 1.00 92.31 282 LYS A N 1
ATOM 2283 C CA . LYS A 1 282 ? 2.302 -7.157 -18.622 1.00 92.31 282 LYS A CA 1
ATOM 2284 C C . LYS A 1 282 ? 2.926 -6.494 -19.851 1.00 92.31 282 LYS A C 1
ATOM 2286 O O . LYS A 1 282 ? 3.877 -7.008 -20.422 1.00 92.31 282 LYS A O 1
ATOM 2291 N N . LYS A 1 283 ? 2.441 -5.312 -20.252 1.00 89.62 283 LYS A N 1
ATOM 2292 C CA . LYS A 1 283 ? 2.998 -4.559 -21.401 1.00 89.62 283 LYS A CA 1
ATOM 2293 C C . LYS A 1 283 ? 4.464 -4.173 -21.193 1.00 89.62 283 LYS A C 1
ATOM 2295 O O . LYS A 1 283 ? 5.253 -4.132 -22.146 1.00 89.62 283 LYS A O 1
ATOM 2300 N N . LEU A 1 284 ? 4.816 -3.886 -19.944 1.00 90.50 284 LEU A N 1
ATOM 2301 C CA . LEU A 1 284 ? 6.178 -3.598 -19.528 1.00 90.50 284 LEU A CA 1
ATOM 2302 C C . LEU A 1 284 ? 7.059 -4.841 -19.437 1.00 90.50 284 LEU A C 1
ATOM 2304 O O . LEU A 1 284 ? 8.254 -4.669 -19.282 1.00 90.50 284 LEU A O 1
ATOM 2308 N N . GLY A 1 285 ? 6.552 -6.056 -19.632 1.00 89.88 285 GLY A N 1
ATOM 2309 C CA . GLY A 1 285 ? 7.390 -7.254 -19.630 1.00 89.88 285 GLY A CA 1
ATOM 2310 C C . GLY A 1 285 ? 7.780 -7.740 -18.226 1.00 89.88 285 GLY A C 1
ATOM 2311 O O . GLY A 1 285 ? 8.799 -8.416 -18.064 1.00 89.88 285 GLY A O 1
ATOM 2312 N N . CYS A 1 286 ? 7.041 -7.332 -17.184 1.00 91.62 286 CYS A N 1
ATOM 2313 C CA . CYS A 1 286 ? 7.371 -7.699 -15.804 1.00 91.62 286 CYS A CA 1
ATOM 2314 C C . CYS A 1 286 ? 7.319 -9.223 -15.593 1.00 91.62 286 CYS A C 1
ATOM 2316 O O . CYS A 1 286 ? 8.192 -9.778 -14.928 1.00 91.62 286 CYS A O 1
ATOM 2318 N N . PHE A 1 287 ? 6.333 -9.904 -16.188 1.00 92.19 287 PHE A N 1
ATOM 2319 C CA . PHE A 1 287 ? 6.054 -11.332 -15.965 1.00 92.19 287 PHE A CA 1
ATOM 2320 C C . PHE A 1 287 ? 6.988 -12.273 -16.743 1.00 92.19 287 PHE A C 1
ATOM 2322 O O . PHE A 1 287 ? 6.978 -13.483 -16.537 1.00 92.19 287 PHE A O 1
ATOM 2329 N N . GLU A 1 288 ? 7.788 -11.721 -17.650 1.00 88.62 288 GLU A N 1
ATOM 2330 C CA . GLU A 1 288 ? 8.765 -12.422 -18.478 1.00 88.62 288 GLU A CA 1
ATOM 2331 C C . GLU A 1 288 ? 10.178 -12.367 -17.883 1.00 88.62 288 GLU A C 1
ATOM 2333 O O . GLU A 1 288 ? 11.097 -12.997 -18.407 1.00 88.62 288 GLU A O 1
ATOM 2338 N N . THR A 1 289 ? 10.365 -11.598 -16.809 1.00 83.88 289 THR A N 1
ATOM 2339 C CA . THR A 1 289 ? 11.674 -11.324 -16.212 1.00 83.88 289 THR A CA 1
ATOM 2340 C C . THR A 1 289 ? 11.708 -11.765 -14.751 1.00 83.88 289 THR A C 1
ATOM 2342 O O . THR A 1 289 ? 12.040 -12.914 -14.461 1.00 83.88 289 THR A O 1
ATOM 2345 N N . ASN A 1 290 ? 11.374 -10.863 -13.830 1.00 81.50 290 ASN A N 1
ATOM 2346 C CA . ASN A 1 290 ? 11.511 -11.085 -12.394 1.00 81.50 290 ASN A CA 1
ATOM 2347 C C . ASN A 1 290 ? 10.218 -11.485 -11.696 1.00 81.50 290 ASN A C 1
ATOM 2349 O O . ASN A 1 290 ? 10.299 -12.095 -10.635 1.00 81.50 290 ASN A O 1
ATOM 2353 N N . ASP A 1 291 ? 9.058 -11.171 -12.268 1.00 91.25 291 ASP A N 1
ATOM 2354 C CA . ASP A 1 291 ? 7.779 -11.437 -11.625 1.00 91.25 291 ASP A CA 1
ATOM 2355 C C . ASP A 1 291 ? 7.213 -12.814 -12.011 1.00 91.25 291 ASP A C 1
ATOM 2357 O O . ASP A 1 291 ? 7.259 -13.253 -13.156 1.00 91.25 291 ASP A O 1
ATOM 2361 N N . SER A 1 292 ? 6.579 -13.464 -11.044 1.00 91.25 292 SER A N 1
ATOM 2362 C CA . SER A 1 292 ? 5.882 -14.740 -11.121 1.00 91.25 292 SER A CA 1
ATOM 2363 C C . SER A 1 292 ? 4.426 -14.508 -10.719 1.00 91.25 292 SER A C 1
ATOM 2365 O O . SER A 1 292 ? 4.098 -14.489 -9.535 1.00 91.25 292 SER A O 1
ATOM 2367 N N . ILE A 1 293 ? 3.538 -14.291 -11.692 1.00 91.00 293 ILE A N 1
ATOM 2368 C CA . ILE A 1 293 ? 2.124 -13.930 -11.453 1.00 91.00 293 ILE A CA 1
ATOM 2369 C C . ILE A 1 293 ? 1.178 -15.140 -11.289 1.00 91.00 293 ILE A C 1
ATOM 2371 O O . ILE A 1 293 ? 0.053 -14.994 -10.825 1.00 91.00 293 ILE A O 1
ATOM 2375 N N . GLY A 1 294 ? 1.633 -16.354 -11.608 1.00 89.69 294 GLY A N 1
ATOM 2376 C CA . GLY A 1 294 ? 0.787 -17.553 -11.642 1.00 89.69 294 GLY A CA 1
ATOM 2377 C C . GLY A 1 294 ? 0.033 -17.713 -12.964 1.00 89.69 294 GLY A C 1
ATOM 2378 O O . GLY A 1 294 ? -0.403 -16.745 -13.584 1.00 89.69 294 GLY A O 1
ATOM 2379 N N . GLY A 1 295 ? -0.099 -18.960 -13.424 1.00 91.25 295 GLY A N 1
ATOM 2380 C CA . GLY A 1 295 ? -0.635 -19.259 -14.756 1.00 91.25 295 GLY A CA 1
ATOM 2381 C C . GLY A 1 295 ? -2.128 -18.959 -14.919 1.00 91.25 295 GLY A C 1
ATOM 2382 O O . GLY A 1 295 ? -2.543 -18.551 -16.000 1.00 91.25 295 GLY A O 1
ATOM 2383 N N . GLU A 1 296 ? -2.936 -19.146 -13.872 1.00 92.00 296 GLU A N 1
ATOM 2384 C CA . GLU A 1 296 ? -4.374 -18.837 -13.904 1.00 92.00 296 GLU A CA 1
ATOM 2385 C C . GLU A 1 296 ? -4.614 -17.329 -13.977 1.00 92.00 296 GLU A C 1
ATOM 2387 O O . GLU A 1 296 ? -5.295 -16.854 -14.888 1.00 92.00 296 GLU A O 1
ATOM 2392 N N . LEU A 1 297 ? -3.971 -16.569 -13.085 1.00 93.56 297 LEU A N 1
ATOM 2393 C CA . LEU A 1 297 ? -4.086 -15.114 -13.058 1.00 93.56 297 LEU A CA 1
ATOM 2394 C C . LEU A 1 297 ? -3.567 -14.478 -14.359 1.00 93.56 297 LEU A C 1
ATOM 2396 O O . LEU A 1 297 ? -4.209 -13.578 -14.898 1.00 93.56 297 LEU A O 1
ATOM 2400 N N . ALA A 1 298 ? -2.460 -14.981 -14.921 1.00 93.81 298 ALA A N 1
ATOM 2401 C CA . ALA A 1 298 ? -1.938 -14.512 -16.208 1.00 93.81 298 ALA A CA 1
ATOM 2402 C C . ALA A 1 298 ? -2.945 -14.672 -17.359 1.00 93.81 298 ALA A C 1
ATOM 2404 O O . ALA A 1 298 ? -3.084 -13.759 -18.174 1.00 93.81 298 ALA A O 1
ATOM 2405 N N . LYS A 1 299 ? -3.665 -15.803 -17.409 1.00 93.56 299 LYS A N 1
ATOM 2406 C CA . LYS A 1 299 ? -4.687 -16.071 -18.435 1.00 93.56 299 LYS A CA 1
ATOM 2407 C C . LYS A 1 299 ? -5.887 -15.137 -18.311 1.00 93.56 299 LYS A C 1
ATOM 2409 O O . LYS A 1 299 ? -6.445 -14.737 -19.328 1.00 93.56 299 LYS A O 1
ATOM 2414 N N . LEU A 1 300 ? -6.279 -14.749 -17.095 1.00 94.62 300 LEU A N 1
ATOM 2415 C CA . LEU A 1 300 ? -7.359 -13.769 -16.911 1.00 94.62 300 LEU A CA 1
ATOM 2416 C C . LEU A 1 300 ? -7.011 -12.407 -17.525 1.00 94.62 300 LEU A C 1
ATOM 2418 O O . LEU A 1 300 ? -7.893 -11.729 -18.047 1.00 94.62 300 LEU A O 1
ATOM 2422 N N . LEU A 1 301 ? -5.728 -12.035 -17.536 1.00 94.94 301 LEU A N 1
ATOM 2423 C CA . LEU A 1 301 ? -5.240 -10.812 -18.183 1.00 94.94 301 LEU A CA 1
ATOM 2424 C C . LEU A 1 301 ? -5.230 -10.888 -19.721 1.00 94.94 301 LEU A C 1
ATOM 2426 O O . LEU A 1 301 ? -4.956 -9.885 -20.375 1.00 94.94 301 LEU A O 1
ATOM 2430 N N . ASP A 1 302 ? -5.468 -12.054 -20.328 1.00 94.50 302 ASP A N 1
ATOM 2431 C CA . ASP A 1 302 ? -5.729 -12.162 -21.774 1.00 94.50 302 ASP A CA 1
ATOM 2432 C C . ASP A 1 302 ? -7.203 -11.883 -22.123 1.00 94.50 302 ASP A C 1
ATOM 2434 O O . ASP A 1 302 ? -7.537 -11.689 -23.292 1.00 94.50 302 ASP A O 1
ATOM 2438 N N . GLY A 1 303 ? -8.084 -11.870 -21.117 1.00 94.25 303 GLY A N 1
ATOM 2439 C CA . GLY A 1 303 ? -9.513 -11.609 -21.256 1.00 94.25 303 GLY A CA 1
ATOM 2440 C C . GLY A 1 303 ? -9.887 -10.127 -21.173 1.00 94.25 303 GLY A C 1
ATOM 2441 O O . GLY A 1 303 ? -9.073 -9.227 -21.389 1.00 94.25 303 GLY A O 1
ATOM 2442 N N . THR A 1 304 ? -11.160 -9.865 -20.862 1.00 95.94 304 THR A N 1
ATOM 2443 C CA . THR A 1 304 ? -11.662 -8.502 -20.638 1.00 95.94 304 THR A CA 1
ATOM 2444 C C . THR A 1 304 ? -11.569 -8.106 -19.166 1.00 95.94 304 THR A C 1
ATOM 2446 O O . THR A 1 304 ? -11.473 -8.961 -18.282 1.00 95.94 304 THR A O 1
ATOM 2449 N N . LYS A 1 305 ? -11.649 -6.798 -18.897 1.00 96.06 305 LYS A N 1
ATOM 2450 C CA . LYS A 1 305 ? -11.705 -6.261 -17.532 1.00 96.06 305 LYS A CA 1
ATOM 2451 C C . LYS A 1 305 ? -12.884 -6.858 -16.759 1.00 96.06 305 LYS A C 1
ATOM 2453 O O . LYS A 1 305 ? -12.714 -7.297 -15.631 1.00 96.06 305 LYS A O 1
ATOM 2458 N N . GLU A 1 306 ? -14.052 -6.955 -17.384 1.00 96.56 306 GLU A N 1
ATOM 2459 C CA . GLU A 1 306 ? -15.270 -7.495 -16.769 1.00 96.56 306 GLU A CA 1
ATOM 2460 C C . GLU A 1 306 ? -15.096 -8.969 -16.394 1.00 96.56 306 GLU A C 1
ATOM 2462 O O . GLU A 1 306 ? -15.477 -9.379 -15.299 1.00 96.56 306 GLU A O 1
ATOM 2467 N N . ALA A 1 307 ? -14.465 -9.757 -17.272 1.00 95.25 307 ALA A N 1
ATOM 2468 C CA . ALA A 1 307 ? -14.141 -11.149 -16.985 1.00 95.25 307 ALA A CA 1
ATOM 2469 C C . ALA A 1 307 ? -13.126 -11.267 -15.838 1.00 95.25 307 ALA A C 1
ATOM 2471 O O . ALA A 1 307 ? -13.265 -12.142 -14.989 1.00 95.25 307 ALA A O 1
ATOM 2472 N N . PHE A 1 308 ? -12.125 -10.386 -15.771 1.00 96.75 308 PHE A N 1
ATOM 2473 C CA . PHE A 1 308 ? -11.192 -10.352 -14.645 1.00 96.75 308 PHE A CA 1
ATOM 2474 C C . PHE A 1 308 ? -11.921 -10.060 -13.327 1.00 96.75 308 PHE A C 1
ATOM 2476 O O . PHE A 1 308 ? -11.800 -10.837 -12.380 1.00 96.75 308 PHE A O 1
ATOM 2483 N N . VAL A 1 309 ? -12.732 -8.995 -13.284 1.00 96.12 309 VAL A N 1
ATOM 2484 C CA . VAL A 1 309 ? -13.512 -8.606 -12.098 1.00 96.12 309 VAL A CA 1
ATOM 2485 C C . VAL A 1 309 ? -14.446 -9.738 -11.664 1.00 96.12 309 VAL A C 1
ATOM 2487 O O . VAL A 1 309 ? -14.493 -10.072 -10.480 1.00 96.12 309 VAL A O 1
ATOM 2490 N N . SER A 1 310 ? -15.114 -10.413 -12.606 1.00 95.44 310 SER A N 1
ATOM 2491 C CA . SER A 1 310 ? -16.010 -11.529 -12.292 1.00 95.44 310 SER A CA 1
ATOM 2492 C C . SER A 1 310 ? -15.294 -12.762 -11.736 1.00 95.44 310 SER A C 1
ATOM 2494 O O . SER A 1 310 ? -15.960 -13.624 -11.169 1.00 95.44 310 SER A O 1
ATOM 2496 N N . HIS A 1 311 ? -13.973 -12.883 -11.889 1.00 95.94 311 HIS A N 1
ATOM 2497 C CA . HIS A 1 311 ? -13.165 -13.957 -11.296 1.00 95.94 311 HIS A CA 1
ATOM 2498 C C . HIS A 1 311 ? -12.480 -13.536 -9.992 1.00 95.94 311 HIS A C 1
ATOM 2500 O O . HIS A 1 311 ? -11.797 -14.351 -9.378 1.00 95.94 311 HIS A O 1
ATOM 2506 N N . MET A 1 312 ? -12.679 -12.305 -9.521 1.00 95.25 312 MET A N 1
ATOM 2507 C CA . MET A 1 312 ? -12.273 -11.900 -8.177 1.00 95.25 312 MET A CA 1
ATOM 2508 C C . MET A 1 312 ? -13.365 -12.261 -7.163 1.00 95.25 312 MET A C 1
ATOM 2510 O O . MET A 1 312 ? -14.562 -12.298 -7.485 1.00 95.25 312 MET A O 1
ATOM 2514 N N . ASN A 1 313 ? -12.960 -12.529 -5.921 1.00 88.94 313 ASN A N 1
ATOM 2515 C CA . ASN A 1 313 ? -13.890 -12.635 -4.802 1.00 88.94 313 ASN A CA 1
ATOM 2516 C C . ASN A 1 313 ? -14.722 -11.356 -4.682 1.00 88.94 313 ASN A C 1
ATOM 2518 O O . ASN A 1 313 ? -14.225 -10.251 -4.899 1.00 88.94 313 ASN A O 1
ATOM 2522 N N . GLU A 1 314 ? -15.993 -11.507 -4.311 1.00 85.19 314 GLU A N 1
ATOM 2523 C CA . GLU A 1 314 ? -16.893 -10.367 -4.098 1.00 85.19 314 GLU A CA 1
ATOM 2524 C C . GLU A 1 314 ? -16.330 -9.423 -3.034 1.00 85.19 314 GLU A C 1
ATOM 2526 O O . GLU A 1 314 ? -16.358 -8.207 -3.197 1.00 85.19 314 GLU A O 1
ATOM 2531 N N . VAL A 1 315 ? -15.723 -10.003 -2.000 1.00 82.06 315 VAL A N 1
ATOM 2532 C CA . VAL A 1 315 ? -15.196 -9.307 -0.834 1.00 82.06 315 VAL A CA 1
ATOM 2533 C C . VAL A 1 315 ? -13.674 -9.423 -0.780 1.00 82.06 315 VAL A C 1
ATOM 2535 O O . VAL A 1 315 ? -13.128 -10.520 -0.913 1.00 82.06 315 VAL A O 1
ATOM 2538 N N . ALA A 1 316 ? -12.999 -8.299 -0.527 1.00 85.94 316 ALA A N 1
ATOM 2539 C CA . ALA A 1 316 ? -11.582 -8.284 -0.180 1.00 85.94 316 ALA A CA 1
ATOM 2540 C C . ALA A 1 316 ? -11.367 -8.619 1.307 1.00 85.94 316 ALA A C 1
ATOM 2542 O O . ALA A 1 316 ? -12.156 -8.233 2.173 1.00 85.94 316 ALA A O 1
ATOM 2543 N N . GLU A 1 317 ? -10.278 -9.319 1.601 1.00 84.94 317 GLU A N 1
ATOM 2544 C CA . GLU A 1 317 ? -9.867 -9.664 2.962 1.00 84.94 317 GLU A CA 1
ATOM 2545 C C . GLU A 1 317 ? -8.921 -8.608 3.530 1.00 84.94 317 GLU A C 1
ATOM 2547 O O . GLU A 1 317 ? -8.171 -7.968 2.790 1.00 84.94 317 GLU A O 1
ATOM 2552 N N . CYS A 1 318 ? -8.922 -8.443 4.852 1.00 83.50 318 CYS A N 1
ATOM 2553 C CA . CYS A 1 318 ? -8.039 -7.507 5.531 1.00 83.50 318 CYS A CA 1
ATOM 2554 C C . CYS A 1 318 ? -7.034 -8.267 6.397 1.00 83.50 318 CYS A C 1
ATOM 2556 O O . CYS A 1 318 ? -7.410 -8.971 7.330 1.00 83.50 318 CYS A O 1
ATOM 2558 N N . VAL A 1 319 ? -5.744 -8.099 6.125 1.00 81.88 319 VAL A N 1
ATOM 2559 C CA . VAL A 1 319 ? -4.661 -8.742 6.875 1.00 81.88 319 VAL A CA 1
ATOM 2560 C C . VAL A 1 319 ? -3.855 -7.684 7.613 1.00 81.88 319 VAL A C 1
ATOM 2562 O O . VAL A 1 319 ? -3.251 -6.808 7.001 1.00 81.88 319 VAL A O 1
ATOM 2565 N N . PHE A 1 320 ? -3.789 -7.788 8.936 1.00 80.31 320 PHE A N 1
ATOM 2566 C CA . PHE A 1 320 ? -2.858 -7.025 9.759 1.00 80.31 320 PHE A CA 1
ATOM 2567 C C . PHE A 1 320 ? -1.610 -7.864 9.992 1.00 80.31 320 PHE A C 1
ATOM 2569 O O . PHE A 1 320 ? -1.598 -8.771 10.824 1.00 80.31 320 PHE A O 1
ATOM 2576 N N . LEU A 1 321 ? -0.557 -7.558 9.243 1.00 80.69 321 LEU A N 1
ATOM 2577 C CA . LEU A 1 321 ? 0.713 -8.256 9.304 1.00 80.69 321 LEU A CA 1
ATOM 2578 C C . LEU A 1 321 ? 1.711 -7.502 10.187 1.00 80.69 321 LEU A C 1
ATOM 2580 O O . LEU A 1 321 ? 2.110 -6.379 9.883 1.00 80.69 321 LEU A O 1
ATOM 2584 N N . THR A 1 322 ? 2.172 -8.156 11.249 1.00 80.19 322 THR A N 1
ATOM 2585 C CA . THR A 1 322 ? 3.274 -7.681 12.087 1.00 80.19 322 THR A CA 1
ATOM 2586 C C . THR A 1 322 ? 4.581 -8.343 11.688 1.00 80.19 322 THR A C 1
ATOM 2588 O O . THR A 1 322 ? 4.670 -9.567 11.659 1.00 80.19 322 THR A O 1
ATOM 2591 N N . VAL A 1 323 ? 5.622 -7.553 11.467 1.00 79.31 323 VAL A N 1
ATOM 2592 C CA . VAL A 1 323 ? 6.968 -8.023 11.115 1.00 79.31 323 VAL A CA 1
ATOM 2593 C C . VAL A 1 323 ? 8.004 -7.544 12.122 1.00 79.31 323 VAL A C 1
ATOM 2595 O O . VAL A 1 323 ? 7.767 -6.591 12.870 1.00 79.31 323 VAL A O 1
ATOM 2598 N N . GLY A 1 324 ? 9.161 -8.207 12.158 1.00 75.31 324 GLY A N 1
ATOM 2599 C CA . GLY A 1 324 ? 10.228 -7.869 13.101 1.00 75.31 324 GLY A CA 1
ATOM 2600 C C . GLY A 1 324 ? 9.824 -8.094 14.562 1.00 75.31 324 GLY A C 1
ATOM 2601 O O . GLY A 1 324 ? 10.226 -7.334 15.446 1.00 75.31 324 GLY A O 1
ATOM 2602 N N . CYS A 1 325 ? 8.984 -9.103 14.833 1.00 74.19 325 CYS A N 1
ATOM 2603 C CA . CYS A 1 325 ? 8.671 -9.506 16.202 1.00 74.19 325 CYS A CA 1
ATOM 2604 C C . CYS A 1 325 ? 9.916 -10.139 16.849 1.00 74.19 325 CYS A C 1
ATOM 2606 O O . CYS A 1 325 ? 10.375 -11.197 16.424 1.00 74.19 325 CYS A O 1
ATOM 2608 N N . GLU A 1 326 ? 10.425 -9.532 17.926 1.00 72.50 326 GLU A N 1
ATOM 2609 C CA . GLU A 1 326 ? 11.455 -10.146 18.787 1.00 72.50 326 GLU A CA 1
ATOM 2610 C C . GLU A 1 326 ? 10.924 -11.390 19.522 1.00 72.50 326 GLU A C 1
ATOM 2612 O O . GLU A 1 326 ? 11.667 -12.321 19.812 1.00 72.50 326 GLU A O 1
ATOM 2617 N N . SER A 1 327 ? 9.626 -11.400 19.843 1.00 75.56 327 SER A N 1
ATOM 2618 C CA . SER A 1 327 ? 8.922 -12.523 20.465 1.00 75.56 327 SER A CA 1
ATOM 2619 C C . SER A 1 327 ? 7.505 -12.579 19.918 1.00 75.56 327 SER A C 1
ATOM 2621 O O . SER A 1 327 ? 6.776 -11.581 19.942 1.00 75.56 327 SER A O 1
ATOM 2623 N N . LEU A 1 328 ? 7.134 -13.760 19.429 1.00 71.50 328 LEU A N 1
ATOM 2624 C CA . LEU A 1 328 ? 5.800 -14.030 18.914 1.00 71.50 328 LEU A CA 1
ATOM 2625 C C . LEU A 1 328 ? 4.771 -13.949 20.045 1.00 71.50 328 LEU A C 1
ATOM 2627 O O . LEU A 1 328 ? 3.708 -13.369 19.872 1.00 71.50 328 LEU A O 1
ATOM 2631 N N . GLU A 1 329 ? 5.131 -14.449 21.223 1.00 75.56 329 GLU A N 1
ATOM 2632 C CA . GLU A 1 329 ? 4.319 -14.454 22.438 1.00 75.56 329 GLU A CA 1
ATOM 2633 C C . GLU A 1 329 ? 3.975 -13.024 22.857 1.00 75.56 329 GLU A C 1
ATOM 2635 O O . GLU A 1 329 ? 2.805 -12.706 23.024 1.00 75.56 329 GLU A O 1
ATOM 2640 N N . LYS A 1 330 ? 4.956 -12.111 22.902 1.00 73.94 330 LYS A N 1
ATOM 2641 C CA . LYS A 1 330 ? 4.699 -10.689 23.197 1.00 73.94 330 LYS A CA 1
ATOM 2642 C C . LYS A 1 330 ? 3.823 -10.014 22.143 1.00 73.94 330 LYS A C 1
ATOM 2644 O O . LYS A 1 330 ? 3.053 -9.110 22.481 1.00 73.94 330 LYS A O 1
ATOM 2649 N N . CYS A 1 331 ? 3.970 -10.403 20.875 1.00 71.88 331 CYS A N 1
ATOM 2650 C CA . CYS A 1 331 ? 3.129 -9.918 19.784 1.00 71.88 331 CYS A CA 1
ATOM 2651 C C . CYS A 1 331 ? 1.674 -10.392 19.978 1.00 71.88 331 CYS A C 1
ATOM 2653 O O . CYS A 1 331 ? 0.774 -9.550 20.012 1.00 71.88 331 CYS A O 1
ATOM 2655 N N . LYS A 1 332 ? 1.462 -11.692 20.240 1.00 72.19 332 LYS A N 1
ATOM 2656 C CA . LYS A 1 332 ? 0.152 -12.268 20.581 1.00 72.19 332 LYS A CA 1
ATOM 2657 C C . LYS A 1 332 ? -0.442 -11.610 21.825 1.00 72.19 332 LYS A C 1
ATOM 2659 O O . LYS A 1 332 ? -1.534 -11.080 21.741 1.00 72.19 332 LYS A O 1
ATOM 2664 N N . GLU A 1 333 ? 0.287 -11.525 22.936 1.00 73.88 333 GLU A N 1
ATOM 2665 C CA . GLU A 1 333 ? -0.169 -10.871 24.173 1.00 73.88 333 GLU A CA 1
ATOM 2666 C C . GLU A 1 333 ? -0.590 -9.414 23.948 1.00 73.88 333 GLU A C 1
ATOM 2668 O O . GLU A 1 333 ? -1.609 -8.969 24.481 1.00 73.88 333 GLU A O 1
ATOM 2673 N N . SER A 1 334 ? 0.183 -8.658 23.160 1.00 72.62 334 SER A N 1
ATOM 2674 C CA . SER A 1 334 ? -0.134 -7.259 22.851 1.00 72.62 334 SER A CA 1
ATOM 2675 C C . SER A 1 334 ? -1.394 -7.150 21.990 1.00 72.62 334 SER A C 1
ATOM 2677 O O . SER A 1 334 ? -2.193 -6.246 22.216 1.00 72.62 334 SER A O 1
ATOM 2679 N N . MET A 1 335 ? -1.596 -8.085 21.058 1.00 71.31 335 MET A N 1
ATOM 2680 C CA . MET A 1 335 ? -2.808 -8.176 20.243 1.00 71.31 335 MET A CA 1
ATOM 2681 C C . MET A 1 335 ? -4.021 -8.667 21.044 1.00 71.31 335 MET A C 1
ATOM 2683 O O . MET A 1 335 ? -5.092 -8.083 20.972 1.00 71.31 335 MET A O 1
ATOM 2687 N N . THR A 1 336 ? -3.886 -9.691 21.880 1.00 68.69 336 THR A N 1
ATOM 2688 C CA . THR A 1 336 ? -4.967 -10.164 22.755 1.00 68.69 336 THR A CA 1
ATOM 2689 C C . THR A 1 336 ? -5.388 -9.064 23.726 1.00 68.69 336 THR A C 1
ATOM 2691 O O . THR A 1 336 ? -6.572 -8.780 23.874 1.00 68.69 336 THR A O 1
ATOM 2694 N N . SER A 1 337 ? -4.424 -8.343 24.308 1.00 63.47 337 SER A N 1
ATOM 2695 C CA . SER A 1 337 ? -4.698 -7.158 25.138 1.00 63.47 337 SER A CA 1
ATOM 2696 C C . SER A 1 337 ? -5.406 -6.034 24.371 1.00 63.47 337 SER A C 1
ATOM 2698 O O . SER A 1 337 ? -5.945 -5.114 24.989 1.00 63.47 337 SER A O 1
ATOM 2700 N N . TYR A 1 338 ? -5.353 -6.071 23.041 1.00 63.44 338 TYR A N 1
ATOM 2701 C CA . TYR A 1 338 ? -5.991 -5.123 22.142 1.00 63.44 338 TYR A CA 1
ATOM 2702 C C . TYR A 1 338 ? -7.415 -5.543 21.737 1.00 63.44 338 TYR A C 1
ATOM 2704 O O . TYR A 1 338 ? -8.296 -4.691 21.601 1.00 63.44 338 TYR A O 1
ATOM 2712 N N . LEU A 1 339 ? -7.654 -6.849 21.598 1.00 61.00 339 LEU A N 1
ATOM 2713 C CA . LEU A 1 339 ? -8.936 -7.431 21.190 1.00 61.00 339 LEU A CA 1
ATOM 2714 C C . LEU A 1 339 ? -9.881 -7.727 22.369 1.00 61.00 339 LEU A C 1
ATOM 2716 O O . LEU A 1 339 ? -11.097 -7.768 22.195 1.00 61.00 339 LEU A O 1
ATOM 2720 N N . CYS A 1 340 ? -9.370 -7.889 23.590 1.00 57.28 340 CYS A N 1
ATOM 2721 C CA . CYS A 1 340 ? -10.207 -8.205 24.747 1.00 57.28 340 CYS A CA 1
ATOM 2722 C C . CYS A 1 340 ? -10.752 -6.947 25.462 1.00 57.28 340 CYS A C 1
ATOM 2724 O O . CYS A 1 340 ? -9.985 -6.025 25.753 1.00 57.28 340 CYS A O 1
ATOM 2726 N N . PRO A 1 341 ? -12.049 -6.916 25.843 1.00 49.16 341 PRO A N 1
ATOM 2727 C CA . PRO A 1 341 ? -12.594 -5.875 26.714 1.00 49.16 341 PRO A CA 1
ATOM 2728 C C . PRO A 1 341 ? -11.921 -5.892 28.094 1.00 49.16 341 PRO A C 1
ATOM 2730 O O . PRO A 1 341 ? -11.861 -6.931 28.748 1.00 49.16 341 PRO A O 1
ATOM 2733 N N . GLY A 1 342 ? -11.451 -4.742 28.578 1.00 50.84 342 GLY A N 1
ATOM 2734 C CA . GLY A 1 342 ? -10.877 -4.638 29.919 1.00 50.84 342 GLY A CA 1
ATOM 2735 C C . GLY A 1 342 ? -10.450 -3.216 30.296 1.00 50.84 342 GLY A C 1
ATOM 2736 O O . GLY A 1 342 ? -10.414 -2.332 29.441 1.00 50.84 342 GLY A O 1
ATOM 2737 N N . PRO A 1 343 ? -10.103 -2.960 31.574 1.00 45.69 343 PRO A N 1
ATOM 2738 C CA . PRO A 1 343 ? -9.643 -1.655 32.070 1.00 45.69 343 PRO A CA 1
ATOM 2739 C C . PRO A 1 343 ? -8.201 -1.320 31.630 1.00 45.69 343 PRO A C 1
ATOM 2741 O O . PRO A 1 343 ? -7.411 -0.770 32.404 1.00 45.69 343 PRO A O 1
ATOM 2744 N N . THR A 1 344 ? -7.820 -1.690 30.408 1.00 42.53 344 THR A N 1
ATOM 2745 C CA . THR A 1 344 ? -6.427 -1.754 29.966 1.00 42.53 344 THR A CA 1
ATOM 2746 C C . THR A 1 344 ? -6.090 -0.754 28.867 1.00 42.53 344 THR A C 1
ATOM 2748 O O . THR A 1 344 ? -6.921 -0.192 28.161 1.00 42.53 344 THR A O 1
ATOM 2751 N N . ASN A 1 345 ? -4.788 -0.509 28.768 1.00 44.69 345 ASN A N 1
ATOM 2752 C CA . ASN A 1 345 ? -4.142 0.574 28.037 1.00 44.69 345 ASN A CA 1
ATOM 2753 C C . ASN A 1 345 ? -4.106 0.378 26.504 1.00 44.69 345 ASN A C 1
ATOM 2755 O O . ASN A 1 345 ? -3.345 1.085 25.846 1.00 44.69 345 ASN A O 1
ATOM 2759 N N . THR A 1 346 ? -4.849 -0.593 25.968 1.00 48.66 346 THR A N 1
ATOM 2760 C CA . THR A 1 346 ? -4.669 -1.148 24.613 1.00 48.66 346 THR A CA 1
ATOM 2761 C C . THR A 1 346 ? -5.968 -1.563 23.919 1.00 48.66 346 THR A C 1
ATOM 2763 O O . THR A 1 346 ? -5.919 -1.859 22.738 1.00 48.66 346 THR A O 1
ATOM 2766 N N . ALA A 1 347 ? -7.120 -1.606 24.594 1.00 48.47 347 ALA A N 1
ATOM 2767 C CA . ALA A 1 347 ? -8.351 -2.109 23.985 1.00 48.47 347 ALA A CA 1
ATOM 2768 C C . ALA A 1 347 ? -8.990 -1.047 23.067 1.00 48.47 347 ALA A C 1
ATOM 2770 O O . ALA A 1 347 ? -9.626 -0.109 23.562 1.00 48.47 347 ALA A O 1
ATOM 2771 N N . ASP A 1 348 ? -8.789 -1.130 21.742 1.00 61.00 348 ASP A N 1
ATOM 2772 C CA . ASP A 1 348 ? -9.121 0.003 20.856 1.00 61.00 348 ASP A CA 1
ATOM 2773 C C . ASP A 1 348 ? -10.174 -0.240 19.768 1.00 61.00 348 ASP A C 1
ATOM 2775 O O . ASP A 1 348 ? -10.638 0.756 19.222 1.00 61.00 348 ASP A O 1
ATOM 2779 N N . ILE A 1 349 ? -10.603 -1.466 19.443 1.00 62.19 349 ILE A N 1
ATOM 2780 C CA . ILE A 1 349 ? -11.666 -1.654 18.420 1.00 62.19 349 ILE A CA 1
ATOM 2781 C C . ILE A 1 349 ? -12.876 -2.364 18.974 1.00 62.19 349 ILE A C 1
ATOM 2783 O O . ILE A 1 349 ? -13.929 -1.743 19.065 1.00 62.19 349 ILE A O 1
ATOM 2787 N N . LEU A 1 350 ? -12.715 -3.603 19.438 1.00 60.12 350 LEU A N 1
ATOM 2788 C CA . LEU A 1 350 ? -13.815 -4.357 20.043 1.00 60.12 350 LEU A CA 1
ATOM 2789 C C . LEU A 1 350 ? -14.342 -3.670 21.307 1.00 60.12 350 LEU A C 1
ATOM 2791 O O . LEU A 1 350 ? -15.516 -3.767 21.642 1.00 60.12 350 LEU A O 1
ATOM 2795 N N . SER A 1 351 ? -13.490 -2.924 22.008 1.00 65.62 351 SER A N 1
ATOM 2796 C CA . SER A 1 351 ? -13.934 -2.039 23.081 1.00 65.62 351 SER A CA 1
ATOM 2797 C C . SER A 1 351 ? -14.629 -0.779 22.571 1.00 65.62 351 SER A C 1
ATOM 2799 O O . SER A 1 351 ? -15.597 -0.349 23.185 1.00 65.62 351 SER A O 1
ATOM 2801 N N . CYS A 1 352 ? -14.177 -0.189 21.460 1.00 69.75 352 CYS A N 1
ATOM 2802 C CA . CYS A 1 352 ? -14.825 0.990 20.884 1.00 69.75 352 CYS A CA 1
ATOM 2803 C C . CYS A 1 352 ? -16.224 0.682 20.339 1.00 69.75 352 CYS A C 1
ATOM 2805 O O . CYS A 1 352 ? -17.107 1.518 20.509 1.00 69.75 352 CYS A O 1
ATOM 2807 N N . SER A 1 353 ? -16.441 -0.494 19.745 1.00 70.62 353 SER A N 1
ATOM 2808 C CA . SER A 1 353 ? -17.766 -0.945 19.295 1.00 70.62 353 SER A CA 1
ATOM 2809 C C . SER A 1 353 ? -18.696 -1.327 20.455 1.00 70.62 353 SER A C 1
ATOM 2811 O O . SER A 1 353 ? -19.906 -1.159 20.331 1.00 70.62 353 SER A O 1
ATOM 2813 N N . LYS A 1 354 ? -18.148 -1.782 21.594 1.00 74.00 354 LYS A N 1
ATOM 2814 C CA . LYS A 1 354 ? -18.921 -2.174 22.789 1.00 74.00 354 LYS A CA 1
ATOM 2815 C C . LYS A 1 354 ? -19.214 -1.031 23.767 1.00 74.00 354 LYS A C 1
ATOM 2817 O O . LYS A 1 354 ? -20.150 -1.150 24.553 1.00 74.00 354 LYS A O 1
ATOM 2822 N N . ASP A 1 355 ? -18.425 0.045 23.771 1.00 75.25 355 ASP A N 1
ATOM 2823 C CA . ASP A 1 355 ? -18.695 1.216 24.617 1.00 75.25 355 ASP A CA 1
ATOM 2824 C C . ASP A 1 355 ? -19.809 2.088 24.023 1.00 75.25 355 ASP A C 1
ATOM 2826 O O . ASP A 1 355 ? -20.096 2.088 22.828 1.00 75.25 355 ASP A O 1
ATOM 2830 N N . THR A 1 356 ? -20.416 2.879 24.893 1.00 85.19 356 THR A N 1
ATOM 2831 C CA . THR A 1 356 ? -21.409 3.886 24.550 1.00 85.19 356 THR A CA 1
ATOM 2832 C C . THR A 1 356 ? -20.740 5.255 24.459 1.00 85.19 356 THR A C 1
ATOM 2834 O O . THR A 1 356 ? -19.989 5.652 25.355 1.00 85.19 356 THR A O 1
ATOM 2837 N N . TRP A 1 357 ? -21.014 6.010 23.393 1.00 87.38 357 TRP A N 1
ATOM 2838 C CA . TRP A 1 357 ? -20.304 7.257 23.106 1.00 87.38 357 TRP A CA 1
ATOM 2839 C C . TRP A 1 357 ? -21.204 8.481 23.216 1.00 87.38 357 TRP A C 1
ATOM 2841 O O . TRP A 1 357 ? -22.363 8.475 22.831 1.00 87.38 357 TRP A O 1
ATOM 2851 N N . ASN A 1 358 ? -20.652 9.586 23.702 1.00 89.38 358 ASN A N 1
ATOM 2852 C CA . ASN A 1 358 ? -21.371 10.853 23.814 1.00 89.38 358 ASN A CA 1
ATOM 2853 C C . ASN A 1 358 ? -20.709 11.920 22.942 1.00 89.38 358 ASN A C 1
ATOM 2855 O O . ASN A 1 358 ? -19.484 12.059 22.956 1.00 89.38 358 ASN A O 1
ATOM 2859 N N . LEU A 1 359 ? -21.507 12.706 22.214 1.00 89.44 359 LEU A N 1
ATOM 2860 C CA . LEU A 1 359 ? -21.016 13.799 21.374 1.00 89.44 359 LEU A CA 1
ATOM 2861 C C . LEU A 1 359 ? -20.925 15.105 22.157 1.00 89.44 359 LEU A C 1
ATOM 2863 O O . LEU A 1 359 ? -21.893 15.573 22.767 1.00 89.44 359 LEU A O 1
ATOM 2867 N N . TYR A 1 360 ? -19.779 15.763 22.023 1.00 88.06 360 TYR A N 1
ATOM 2868 C CA . TYR A 1 360 ? -19.518 17.070 22.597 1.00 88.06 360 TYR A CA 1
ATOM 2869 C C . TYR A 1 360 ? -19.000 18.045 21.545 1.00 88.06 360 TYR A C 1
ATOM 2871 O O . TYR A 1 360 ? -18.301 17.676 20.605 1.00 88.06 360 TYR A O 1
ATOM 2879 N N . HIS A 1 361 ? -19.282 19.326 21.762 1.00 87.50 361 HIS A N 1
ATOM 2880 C CA . HIS A 1 361 ? -18.625 20.433 21.080 1.00 87.50 361 HIS A CA 1
ATOM 2881 C C . HIS A 1 361 ? -17.829 21.260 22.089 1.00 87.50 361 HIS A C 1
ATOM 2883 O O . HIS A 1 361 ? -18.364 21.711 23.108 1.00 87.50 361 HIS A O 1
ATOM 2889 N N . ASN A 1 362 ? -16.548 21.473 21.792 1.00 83.88 362 ASN A N 1
ATOM 2890 C CA . ASN A 1 362 ? -15.680 22.376 22.530 1.00 83.88 362 ASN A CA 1
ATOM 2891 C C . ASN A 1 362 ? -15.460 23.660 21.731 1.00 83.88 362 ASN A C 1
ATOM 2893 O O . ASN A 1 362 ? -14.974 23.631 20.603 1.00 83.88 362 ASN A O 1
ATOM 2897 N N . ASN A 1 363 ? -15.737 24.807 22.346 1.00 80.81 363 ASN A N 1
ATOM 2898 C CA . ASN A 1 363 ? -15.520 26.109 21.717 1.00 80.81 363 ASN A CA 1
ATOM 2899 C C . ASN A 1 363 ? -14.068 26.625 21.820 1.00 80.81 363 ASN A C 1
ATOM 2901 O O . ASN A 1 363 ? -13.802 27.773 21.466 1.00 80.81 363 ASN A O 1
ATOM 2905 N N . GLY A 1 364 ? -13.144 25.814 22.347 1.00 73.88 364 GLY A N 1
ATOM 2906 C CA . GLY A 1 364 ? -11.735 26.162 22.554 1.00 73.88 364 GLY A CA 1
ATOM 2907 C C . GLY A 1 364 ? -11.457 26.962 23.833 1.00 73.88 364 GLY A C 1
ATOM 2908 O O . GLY A 1 364 ? -10.302 27.201 24.174 1.00 73.88 364 GLY A O 1
ATOM 2909 N N . LYS A 1 365 ? -12.500 27.338 24.586 1.00 72.75 365 LYS A N 1
ATOM 2910 C CA . LYS A 1 365 ? -12.403 28.027 25.888 1.00 72.75 365 LYS A CA 1
ATOM 2911 C C . LYS A 1 365 ? -12.681 27.089 27.069 1.00 72.75 365 LYS A C 1
ATOM 2913 O O . LYS A 1 365 ? -12.965 27.553 28.169 1.00 72.75 365 LYS A O 1
ATOM 2918 N N . GLY A 1 366 ? -12.670 25.773 26.841 1.00 63.91 366 GLY A N 1
ATOM 2919 C CA . GLY A 1 366 ? -12.987 24.762 27.851 1.00 63.91 366 GLY A CA 1
ATOM 2920 C C . GLY A 1 366 ? -14.472 24.653 28.209 1.00 63.91 366 GLY A C 1
ATOM 2921 O O . GLY A 1 366 ? -14.811 23.862 29.089 1.00 63.91 366 GLY A O 1
ATOM 2922 N N . LYS A 1 367 ? -15.361 25.403 27.536 1.00 61.56 367 LYS A N 1
ATOM 2923 C CA . LYS A 1 367 ? -16.812 25.218 27.659 1.00 61.56 367 LYS A CA 1
ATOM 2924 C C . LYS A 1 367 ? -17.241 24.071 26.751 1.00 61.56 367 LYS A C 1
ATOM 2926 O O . LYS A 1 367 ? -17.060 24.135 25.535 1.00 61.56 367 LYS A O 1
ATOM 2931 N N . LEU A 1 368 ? -17.818 23.049 27.369 1.00 71.31 368 LEU A N 1
ATOM 2932 C CA . LEU A 1 368 ? -18.289 21.838 26.714 1.00 71.31 368 LEU A CA 1
ATOM 2933 C C . LEU A 1 368 ? -19.804 21.912 26.560 1.00 71.31 368 LEU A C 1
ATOM 2935 O O . LEU A 1 368 ? -20.514 22.106 27.546 1.00 71.31 368 LEU A O 1
ATOM 2939 N N . LYS A 1 369 ? -20.294 21.752 25.332 1.00 79.06 369 LYS A N 1
ATOM 2940 C CA . LYS A 1 369 ? -21.716 21.541 25.064 1.00 79.06 369 LYS A CA 1
ATOM 2941 C C . LYS A 1 369 ? -21.924 20.081 24.706 1.00 79.06 369 LYS A C 1
ATOM 2943 O O . LYS A 1 369 ? -21.305 19.589 23.769 1.00 79.06 369 LYS A O 1
ATOM 2948 N N . HIS A 1 370 ? -22.789 19.415 25.451 1.00 82.50 370 HIS A N 1
ATOM 2949 C CA . HIS A 1 370 ? -23.235 18.069 25.139 1.00 82.50 370 HIS A CA 1
ATOM 2950 C C . HIS A 1 370 ? -24.342 18.121 24.084 1.00 82.50 370 HIS A C 1
ATOM 2952 O O . HIS A 1 370 ? -25.215 18.989 24.166 1.00 82.50 370 HIS A O 1
ATOM 2958 N N . LEU A 1 371 ? -24.261 17.259 23.071 1.00 82.06 371 LEU A N 1
ATOM 2959 C CA . LEU A 1 371 ? -25.114 17.350 21.885 1.00 82.06 371 LEU A CA 1
ATOM 2960 C C . LEU A 1 371 ? -25.935 16.092 21.624 1.00 82.06 371 LEU A C 1
ATOM 2962 O O . LEU A 1 371 ? -27.103 16.226 21.276 1.00 82.06 371 LEU A O 1
ATOM 2966 N N . VAL A 1 372 ? -25.340 14.908 21.775 1.00 83.12 372 VAL A N 1
ATOM 2967 C CA . VAL A 1 372 ? -25.998 13.617 21.522 1.00 83.12 372 VAL A CA 1
ATOM 2968 C C . VAL A 1 372 ? -25.522 12.605 22.561 1.00 83.12 372 VAL A C 1
ATOM 2970 O O . VAL A 1 372 ? -24.330 12.581 22.877 1.00 83.12 372 VAL A O 1
ATOM 2973 N N . GLN A 1 373 ? -26.461 11.812 23.079 1.00 83.38 373 GLN A N 1
ATOM 2974 C CA . GLN A 1 373 ? -26.216 10.711 24.008 1.00 83.38 373 GLN A CA 1
ATOM 2975 C C . GLN A 1 373 ? -26.201 9.374 23.292 1.00 83.38 373 GLN A C 1
ATOM 2977 O O . GLN A 1 373 ? -26.883 9.207 22.285 1.00 83.38 373 GLN A O 1
ATOM 2982 N N . ASP A 1 374 ? -25.458 8.445 23.880 1.00 82.19 374 ASP A N 1
ATOM 2983 C CA . ASP A 1 374 ? -25.525 7.020 23.591 1.00 82.19 374 ASP A CA 1
ATOM 2984 C C . ASP A 1 374 ? -25.369 6.661 22.100 1.00 82.19 374 ASP A C 1
ATOM 2986 O O . ASP A 1 374 ? -26.054 5.802 21.551 1.00 82.19 374 ASP A O 1
ATOM 2990 N N . LEU A 1 375 ? -24.424 7.333 21.438 1.00 84.25 375 LEU A N 1
ATOM 2991 C CA . LEU A 1 375 ? -23.960 6.990 20.101 1.00 84.25 375 LEU A CA 1
ATOM 2992 C C . LEU A 1 375 ? -23.319 5.600 20.107 1.00 84.25 375 LEU A C 1
ATOM 2994 O O . LEU A 1 375 ? -22.401 5.327 20.886 1.00 84.25 375 LEU A O 1
ATOM 2998 N N . SER A 1 376 ? -23.759 4.767 19.170 1.00 81.81 376 SER A N 1
ATOM 2999 C CA . SER A 1 376 ? -23.071 3.537 18.791 1.00 81.81 376 SER A CA 1
ATOM 3000 C C . SER A 1 376 ? -21.967 3.841 17.775 1.00 81.81 376 SER A C 1
ATOM 3002 O O . SER A 1 376 ? -22.107 4.746 16.950 1.00 81.81 376 SER A O 1
ATOM 3004 N N . LEU A 1 377 ? -20.869 3.082 17.825 1.00 79.81 377 LEU A N 1
ATOM 3005 C CA . LEU A 1 377 ? -19.834 3.078 16.783 1.00 79.81 377 LEU A CA 1
ATOM 3006 C C . LEU A 1 377 ? -19.938 1.871 15.842 1.00 79.81 377 LEU A C 1
ATOM 3008 O O . LEU A 1 377 ? -19.004 1.631 15.080 1.00 79.81 377 LEU A O 1
ATOM 3012 N N . ALA A 1 378 ? -21.057 1.142 15.851 1.00 76.38 378 ALA A N 1
ATOM 3013 C CA . ALA A 1 378 ? -21.288 0.027 14.928 1.00 76.38 378 ALA A CA 1
ATOM 3014 C C . ALA A 1 378 ? -21.156 0.449 13.450 1.00 76.38 378 ALA A C 1
ATOM 3016 O O . ALA A 1 378 ? -20.620 -0.301 12.643 1.00 76.38 378 ALA A O 1
ATOM 3017 N N . ASP A 1 379 ? -21.537 1.684 13.107 1.00 73.88 379 ASP A N 1
ATOM 3018 C CA . ASP A 1 379 ? -21.387 2.222 11.745 1.00 73.88 379 ASP A CA 1
ATOM 3019 C C . ASP A 1 379 ? -19.921 2.519 11.366 1.00 73.88 379 ASP A C 1
ATOM 3021 O O . ASP A 1 379 ? -19.579 2.626 10.189 1.00 73.88 379 ASP A O 1
ATOM 3025 N N . ALA A 1 380 ? -19.044 2.702 12.359 1.00 75.44 380 ALA A N 1
ATOM 3026 C CA . ALA A 1 380 ? -17.611 2.916 12.151 1.00 75.44 380 ALA A CA 1
ATOM 3027 C C . ALA A 1 380 ? -16.835 1.588 12.116 1.00 75.44 380 ALA A C 1
ATOM 3029 O O . ALA A 1 380 ? -15.854 1.462 11.379 1.00 75.44 380 ALA A O 1
ATOM 3030 N N . PHE A 1 381 ? -17.295 0.601 12.888 1.00 77.31 381 PHE A N 1
ATOM 3031 C CA . PHE A 1 381 ? -16.720 -0.738 12.999 1.00 77.31 381 PHE A CA 1
ATOM 3032 C C . PHE A 1 381 ? -17.841 -1.788 12.891 1.00 77.31 381 PHE A C 1
ATOM 3034 O O . PHE A 1 381 ? -18.346 -2.245 13.918 1.00 77.31 381 PHE A O 1
ATOM 3041 N N . PRO A 1 382 ? -18.271 -2.140 11.666 1.00 73.00 382 PRO A N 1
ATOM 3042 C CA . PRO A 1 382 ? -19.317 -3.132 11.454 1.00 73.00 382 PRO A CA 1
ATOM 3043 C C . PRO A 1 382 ? -18.876 -4.502 11.971 1.00 73.00 382 PRO A C 1
ATOM 3045 O O . PRO A 1 382 ? -17.751 -4.909 11.704 1.00 73.00 382 PRO A O 1
ATOM 3048 N N . GLU A 1 383 ? -19.770 -5.262 12.610 1.00 71.12 383 GLU A N 1
ATOM 3049 C CA . GLU A 1 383 ? -19.476 -6.638 13.069 1.00 71.12 383 GLU A CA 1
ATOM 3050 C C . GLU A 1 383 ? -18.997 -7.537 11.916 1.00 71.12 383 GLU A C 1
ATOM 3052 O O . GLU A 1 383 ? -18.072 -8.328 12.067 1.00 71.12 383 GLU A O 1
ATOM 3057 N N . LYS A 1 384 ? -19.541 -7.326 10.709 1.00 71.62 384 LYS A N 1
ATOM 3058 C CA . LYS A 1 384 ? -19.098 -8.001 9.477 1.00 71.62 384 LYS A CA 1
ATOM 3059 C C . LYS A 1 384 ? -17.627 -7.749 9.126 1.00 71.62 384 LYS A C 1
ATOM 3061 O O . LYS A 1 384 ? -17.090 -8.452 8.274 1.00 71.62 384 LYS A O 1
ATOM 3066 N N . PHE A 1 385 ? -16.996 -6.712 9.681 1.00 73.44 385 PHE A N 1
ATOM 3067 C CA . PHE A 1 385 ? -15.570 -6.462 9.493 1.00 73.44 385 PHE A CA 1
ATOM 3068 C C . PHE A 1 385 ? -14.721 -7.420 10.322 1.00 73.44 385 PHE A C 1
ATOM 3070 O O . PHE A 1 385 ? -13.702 -7.887 9.820 1.00 73.44 385 PHE A O 1
ATOM 3077 N N . ASP A 1 386 ? -15.158 -7.753 11.538 1.00 65.38 386 ASP A N 1
ATOM 3078 C CA . ASP A 1 386 ? -14.424 -8.648 12.436 1.00 65.38 386 ASP A CA 1
ATOM 3079 C C . ASP A 1 386 ? -14.263 -10.040 11.804 1.00 65.38 386 ASP A C 1
ATOM 3081 O O . ASP A 1 386 ? -13.180 -10.615 11.844 1.00 65.38 386 ASP A O 1
ATOM 3085 N N . GLU A 1 387 ? -15.285 -10.519 11.087 1.00 62.03 387 GLU A N 1
ATOM 3086 C CA . GLU A 1 387 ? -15.256 -11.777 10.318 1.00 62.03 387 GLU A CA 1
ATOM 3087 C C . GLU A 1 387 ? -14.236 -11.784 9.157 1.00 62.03 387 GLU A C 1
ATOM 3089 O O . GLU A 1 387 ? -13.953 -12.832 8.576 1.00 62.03 387 GLU A O 1
ATOM 3094 N N . ARG A 1 388 ? -13.701 -10.619 8.767 1.00 65.25 388 ARG A N 1
ATOM 3095 C CA . ARG A 1 388 ? -12.848 -10.438 7.574 1.00 65.25 388 ARG A CA 1
ATOM 3096 C C . ARG A 1 388 ? -11.408 -10.067 7.901 1.00 65.25 388 ARG A C 1
ATOM 3098 O O . ARG A 1 388 ? -10.596 -9.901 6.984 1.00 65.25 388 ARG A O 1
ATOM 3105 N N . VAL A 1 389 ? -11.103 -9.886 9.180 1.00 69.44 389 VAL A N 1
ATOM 3106 C CA . VAL A 1 389 ? -9.795 -9.453 9.656 1.00 69.44 389 VAL A CA 1
ATOM 3107 C C . VAL A 1 389 ? -8.972 -10.672 10.051 1.00 69.44 389 VAL A C 1
ATOM 3109 O O . VAL A 1 389 ? -9.387 -11.486 10.867 1.00 69.44 389 VAL A O 1
ATOM 3112 N N . ARG A 1 390 ? -7.757 -10.770 9.512 1.00 72.12 390 ARG A N 1
ATOM 3113 C CA . ARG A 1 390 ? -6.758 -11.766 9.913 1.00 72.12 390 ARG A CA 1
ATOM 3114 C C . ARG A 1 390 ? -5.533 -11.075 10.501 1.00 72.12 390 ARG A C 1
ATOM 3116 O O . ARG A 1 390 ? -5.157 -9.988 10.057 1.00 72.12 390 ARG A O 1
ATOM 3123 N N . TYR A 1 391 ? -4.873 -11.724 11.455 1.00 70.69 391 TYR A N 1
ATOM 3124 C CA . TYR A 1 391 ? -3.674 -11.199 12.110 1.00 70.69 391 TYR A CA 1
ATOM 3125 C C . TYR A 1 391 ? -2.495 -12.142 11.921 1.00 70.69 391 TYR A C 1
ATOM 3127 O O . TYR A 1 391 ? -2.494 -13.250 12.444 1.00 70.69 391 TYR A O 1
ATOM 3135 N N . LEU A 1 392 ? -1.463 -11.665 11.231 1.00 71.00 392 LEU A N 1
ATOM 3136 C CA . LEU A 1 392 ? -0.246 -12.425 10.972 1.00 71.00 392 LEU A CA 1
ATOM 3137 C C . LEU A 1 392 ? 0.929 -11.835 11.747 1.00 71.00 392 LEU A C 1
ATOM 3139 O O . LEU A 1 392 ? 1.029 -10.618 11.925 1.00 71.00 392 LEU A O 1
ATOM 3143 N N . PHE A 1 393 ? 1.844 -12.696 12.184 1.00 69.75 393 PHE A N 1
ATOM 3144 C CA . PHE A 1 393 ? 3.033 -12.289 12.922 1.00 69.75 393 PHE A CA 1
ATOM 3145 C C . PHE A 1 393 ? 4.255 -13.044 12.418 1.00 69.75 393 PHE A C 1
ATOM 3147 O O . PHE A 1 393 ? 4.294 -14.270 12.451 1.00 69.75 393 PHE A O 1
ATOM 3154 N N . SER A 1 394 ? 5.280 -12.291 12.038 1.00 67.44 394 SER A N 1
ATOM 3155 C CA . SER A 1 394 ? 6.562 -12.826 11.604 1.00 67.44 394 SER A CA 1
ATOM 3156 C C . SER A 1 394 ? 7.659 -12.488 12.604 1.00 67.44 394 SER A C 1
ATOM 3158 O O . SER A 1 394 ? 7.809 -11.330 13.022 1.00 67.44 394 SER A O 1
ATOM 3160 N N . LYS A 1 395 ? 8.461 -13.499 12.962 1.00 66.75 395 LYS A N 1
ATOM 3161 C CA . LYS A 1 395 ? 9.725 -13.291 13.681 1.00 66.75 395 LYS A CA 1
ATOM 3162 C C . LYS A 1 395 ? 10.718 -12.538 12.789 1.00 66.75 395 LYS A C 1
ATOM 3164 O O . LYS A 1 395 ? 10.496 -12.362 11.591 1.00 66.75 395 LYS A O 1
ATOM 3169 N N . ASN A 1 396 ? 11.783 -12.034 13.405 1.00 64.12 396 ASN A N 1
ATOM 3170 C CA . ASN A 1 396 ? 12.867 -11.372 12.690 1.00 64.12 396 ASN A CA 1
ATOM 3171 C C . ASN A 1 396 ? 13.664 -12.412 11.879 1.00 64.12 396 ASN A C 1
ATOM 3173 O O . ASN A 1 396 ? 14.489 -13.125 12.445 1.00 64.12 396 ASN A O 1
ATOM 3177 N N . GLU A 1 397 ? 13.370 -12.537 10.588 1.00 56.97 397 GLU A N 1
ATOM 3178 C CA . GLU A 1 397 ? 14.130 -13.371 9.649 1.00 56.97 39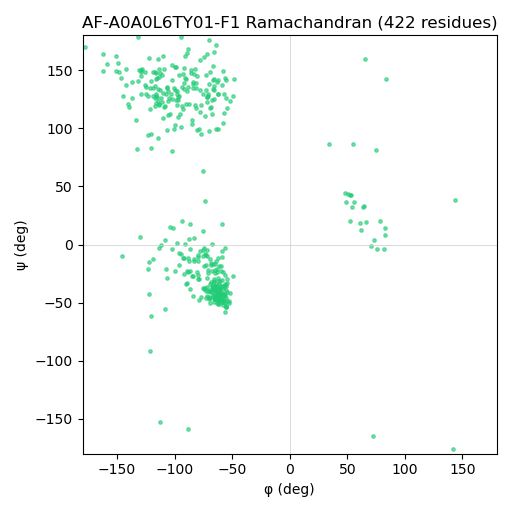7 GLU A CA 1
ATOM 3179 C C . GLU A 1 397 ? 15.288 -12.586 9.021 1.00 56.97 397 GLU A C 1
ATOM 3181 O O . GLU A 1 397 ? 15.350 -11.356 9.136 1.00 56.97 397 GLU A O 1
ATOM 3186 N N . SER A 1 398 ? 16.203 -13.281 8.332 1.00 56.72 398 SER A N 1
ATOM 3187 C CA . SER A 1 398 ? 17.148 -12.617 7.433 1.00 56.72 398 SER A CA 1
ATOM 3188 C C . SER A 1 398 ? 16.346 -11.831 6.395 1.00 56.72 398 SER A C 1
ATOM 3190 O O . SER A 1 398 ? 15.607 -12.396 5.590 1.00 56.72 398 SER A O 1
ATOM 3192 N N . LEU A 1 399 ? 16.464 -10.502 6.480 1.00 56.59 399 LEU A N 1
ATOM 3193 C CA . LEU A 1 399 ? 15.606 -9.504 5.832 1.00 56.59 399 LEU A CA 1
ATOM 3194 C C . LEU A 1 399 ? 15.389 -9.750 4.335 1.00 56.59 399 LEU A C 1
ATOM 3196 O O . LEU A 1 399 ? 14.373 -9.351 3.797 1.00 56.59 399 LEU A O 1
ATOM 3200 N N . GLU A 1 400 ? 16.332 -10.396 3.667 1.00 61.69 400 GLU A N 1
ATOM 3201 C CA . GLU A 1 400 ? 16.318 -10.663 2.232 1.00 61.69 400 GLU A CA 1
ATOM 3202 C C . GLU A 1 400 ? 15.320 -11.739 1.780 1.00 61.69 400 GLU A C 1
ATOM 3204 O O . GLU A 1 400 ? 14.947 -11.731 0.612 1.00 61.69 400 GLU A O 1
ATOM 3209 N N . ASN A 1 401 ? 14.812 -12.599 2.672 1.00 66.12 401 ASN A N 1
ATOM 3210 C CA . ASN A 1 401 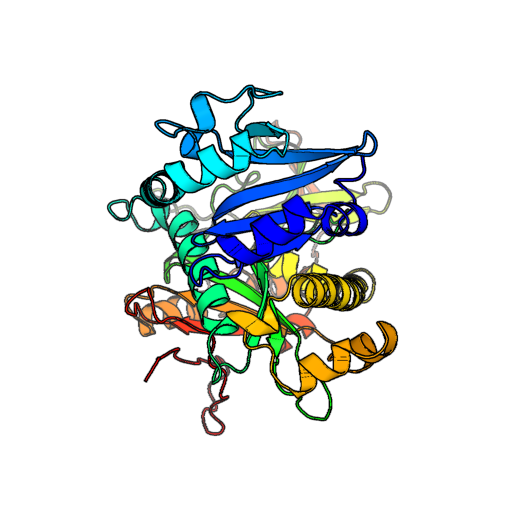? 14.014 -13.771 2.269 1.00 66.12 401 ASN A CA 1
ATOM 3211 C C . ASN A 1 401 ? 12.528 -13.713 2.652 1.00 66.12 401 ASN A C 1
ATOM 3213 O O . ASN A 1 401 ? 11.769 -14.626 2.334 1.00 66.12 401 ASN A O 1
ATOM 3217 N N . LEU A 1 402 ? 12.084 -12.636 3.304 1.00 71.88 402 LEU A N 1
ATOM 3218 C CA . LEU A 1 402 ? 10.712 -12.538 3.799 1.00 71.88 402 LEU A CA 1
ATOM 3219 C C . LEU A 1 402 ? 9.708 -12.415 2.636 1.00 71.88 402 LEU A C 1
ATOM 3221 O O . LEU A 1 402 ? 9.749 -11.429 1.903 1.00 71.88 402 LEU A O 1
ATOM 3225 N N . ASN A 1 403 ? 8.790 -13.370 2.473 1.00 70.06 403 ASN A N 1
ATOM 3226 C CA . ASN A 1 403 ? 7.688 -13.349 1.496 1.00 70.06 403 ASN A CA 1
ATOM 3227 C C . ASN A 1 403 ? 6.346 -13.712 2.169 1.00 70.06 403 ASN A C 1
ATOM 3229 O O . ASN A 1 403 ? 6.307 -13.919 3.372 1.00 70.06 403 ASN A O 1
ATOM 3233 N N . LEU A 1 404 ? 5.228 -13.722 1.430 1.00 69.44 404 LEU A N 1
ATOM 3234 C CA . LEU A 1 404 ? 3.904 -14.115 1.920 1.00 69.44 404 LEU A CA 1
ATOM 3235 C C . LEU A 1 404 ? 3.646 -15.557 1.477 1.00 69.44 404 LEU A C 1
ATOM 3237 O O . LEU A 1 404 ? 3.300 -15.808 0.324 1.00 69.44 404 LEU A O 1
ATOM 3241 N N . ILE A 1 405 ? 3.776 -16.505 2.395 1.00 57.94 405 ILE A N 1
ATOM 3242 C CA . ILE A 1 405 ? 3.350 -17.889 2.189 1.00 57.94 405 ILE A CA 1
ATOM 3243 C C . ILE A 1 405 ? 2.076 -18.080 3.009 1.00 57.94 405 ILE A C 1
ATOM 3245 O O . ILE A 1 405 ? 2.098 -18.004 4.233 1.00 57.94 405 ILE A O 1
ATOM 3249 N N . ASP A 1 406 ? 0.947 -18.253 2.321 1.00 57.56 406 ASP A N 1
ATOM 3250 C CA . ASP A 1 406 ? -0.323 -18.652 2.936 1.00 57.56 406 ASP A CA 1
ATOM 3251 C C . ASP A 1 406 ? -0.576 -20.108 2.558 1.00 57.56 406 ASP A C 1
ATOM 3253 O O . ASP A 1 406 ? -1.018 -20.407 1.446 1.00 57.56 406 ASP A O 1
ATOM 3257 N N . THR A 1 407 ? -0.251 -21.013 3.471 1.00 48.00 407 THR A N 1
ATOM 3258 C CA . THR A 1 407 ? -0.954 -22.286 3.579 1.00 48.00 407 THR A CA 1
ATOM 3259 C C . THR A 1 407 ? -1.738 -22.205 4.879 1.00 48.00 407 THR A C 1
ATOM 3261 O O . THR A 1 407 ? -1.100 -22.204 5.934 1.00 48.00 407 THR A O 1
ATOM 3264 N N . PRO A 1 408 ? -3.077 -22.081 4.843 1.00 42.38 408 PRO A N 1
ATOM 3265 C CA . PRO A 1 408 ? -3.862 -22.195 6.063 1.00 42.38 408 PRO A CA 1
ATOM 3266 C C . PRO A 1 408 ? -3.520 -23.535 6.720 1.00 42.38 408 PRO A C 1
ATOM 3268 O O . PRO A 1 408 ? -3.576 -24.567 6.051 1.00 42.38 408 PRO A O 1
ATOM 3271 N N . ASP A 1 409 ? -3.119 -23.507 7.992 1.00 39.88 409 ASP A N 1
ATOM 3272 C CA . ASP A 1 409 ? -2.989 -24.723 8.793 1.00 39.88 409 ASP A CA 1
ATOM 3273 C C . ASP A 1 409 ? -4.407 -25.283 8.998 1.00 39.88 409 ASP A C 1
ATOM 3275 O O . ASP A 1 409 ? -5.226 -24.607 9.629 1.00 39.88 409 ASP A O 1
ATOM 3279 N N . PRO A 1 410 ? -4.749 -26.450 8.420 1.00 38.62 410 PRO A N 1
ATOM 3280 C CA . PRO A 1 410 ? -6.091 -27.007 8.532 1.00 38.62 410 PRO A CA 1
ATOM 3281 C C . PRO A 1 410 ? -6.428 -27.480 9.953 1.00 38.62 410 PRO A C 1
ATOM 3283 O O . PRO A 1 410 ? -7.606 -27.690 10.231 1.00 38.62 410 PRO A O 1
ATOM 3286 N N . ASP A 1 411 ? -5.427 -27.642 10.828 1.00 40.19 411 ASP A N 1
ATOM 3287 C CA . ASP A 1 411 ? -5.560 -28.307 12.131 1.00 40.19 411 ASP A CA 1
ATOM 3288 C C . ASP A 1 411 ? -5.485 -27.335 13.332 1.00 40.19 411 ASP A C 1
ATOM 3290 O O . ASP A 1 411 ? -5.511 -27.758 14.490 1.00 40.19 411 ASP A O 1
ATOM 3294 N N . SER A 1 412 ? -5.392 -26.025 13.083 1.00 41.09 412 SER A N 1
ATOM 3295 C CA . SER A 1 412 ? -5.280 -24.990 14.119 1.00 41.09 412 SER A CA 1
ATOM 3296 C C . SER A 1 412 ? -6.627 -24.299 14.379 1.00 41.09 412 SER A C 1
ATOM 3298 O O . SER A 1 412 ? -6.981 -23.348 13.684 1.00 41.09 412 SER A O 1
ATOM 3300 N N . ASP A 1 413 ? -7.323 -24.705 15.446 1.00 36.12 413 ASP A N 1
ATOM 3301 C CA . ASP A 1 413 ? -8.558 -24.077 15.966 1.00 36.12 413 ASP A CA 1
ATOM 3302 C C . ASP A 1 413 ? -8.352 -22.662 16.571 1.00 36.12 413 ASP A C 1
ATOM 3304 O O . ASP A 1 413 ? -9.300 -22.041 17.058 1.00 36.12 413 ASP A O 1
ATOM 3308 N N . ASP A 1 414 ? -7.131 -22.116 16.569 1.00 35.44 414 ASP A N 1
ATOM 3309 C CA . ASP A 1 414 ? -6.870 -20.765 17.074 1.00 35.44 414 ASP A CA 1
ATOM 3310 C C . ASP A 1 414 ? -7.395 -19.700 16.081 1.00 35.44 414 ASP A C 1
ATOM 3312 O O . ASP A 1 414 ? -6.797 -19.457 15.031 1.00 35.44 414 ASP A O 1
ATOM 3316 N N . GLU A 1 415 ? -8.463 -18.978 16.457 1.00 37.44 415 GLU A N 1
ATOM 3317 C CA . GLU A 1 415 ? -9.063 -17.801 15.774 1.00 37.44 415 GLU A CA 1
ATOM 3318 C C . GLU A 1 415 ? -8.108 -16.587 15.576 1.00 37.44 415 GLU A C 1
ATOM 3320 O O . GLU A 1 415 ? -8.520 -15.463 15.290 1.00 37.44 415 GLU A O 1
ATOM 3325 N N . LEU A 1 416 ? -6.798 -16.789 15.678 1.00 40.38 416 LEU A N 1
ATOM 3326 C CA . LEU A 1 416 ? -5.757 -15.870 15.237 1.00 40.38 416 LEU A CA 1
ATOM 3327 C C . LEU A 1 416 ? -4.914 -16.615 14.203 1.00 40.38 416 LEU A C 1
ATOM 3329 O O . LEU A 1 416 ? -3.885 -17.189 14.543 1.00 40.38 416 LEU A O 1
ATOM 3333 N N . ILE A 1 417 ? -5.364 -16.634 12.945 1.00 41.53 417 ILE A N 1
ATOM 3334 C CA . ILE A 1 417 ? -4.668 -17.363 11.874 1.00 41.53 417 ILE A CA 1
ATOM 3335 C C . ILE A 1 417 ? -3.274 -16.757 11.686 1.00 41.53 417 ILE A C 1
ATOM 3337 O O . ILE A 1 417 ? -3.127 -15.716 11.053 1.00 41.53 417 ILE A O 1
ATOM 3341 N N . LEU A 1 418 ? -2.280 -17.429 12.270 1.00 34.47 418 LEU A N 1
ATOM 3342 C CA . LEU A 1 418 ? -0.850 -17.160 12.242 1.00 34.47 418 LEU A CA 1
ATOM 3343 C C . LEU A 1 418 ? -0.203 -18.030 11.161 1.00 34.47 418 LEU A C 1
ATOM 3345 O O . LEU A 1 418 ? -0.044 -19.229 11.362 1.00 34.47 418 LEU A O 1
ATOM 3349 N N . ALA A 1 419 ? 0.246 -17.434 10.060 1.00 38.12 419 ALA A N 1
ATOM 3350 C CA . ALA A 1 419 ? 1.233 -18.058 9.185 1.00 38.12 419 ALA A CA 1
ATOM 3351 C C . ALA A 1 419 ? 2.616 -17.479 9.507 1.00 38.12 419 ALA A C 1
ATOM 3353 O O . ALA A 1 419 ? 2.810 -16.259 9.516 1.00 38.12 419 ALA A O 1
ATOM 3354 N N . ILE A 1 420 ? 3.557 -18.370 9.814 1.00 35.38 420 ILE A N 1
ATOM 3355 C CA . ILE A 1 420 ? 4.985 -18.068 9.884 1.00 35.38 420 ILE A CA 1
ATOM 3356 C C . ILE A 1 420 ? 5.472 -18.012 8.438 1.00 35.38 420 ILE A C 1
ATOM 3358 O O . ILE A 1 420 ? 5.373 -19.003 7.717 1.00 35.38 420 ILE A O 1
ATOM 3362 N N . PHE A 1 421 ? 5.997 -16.866 8.017 1.00 38.91 421 PHE A N 1
ATOM 3363 C CA . PHE A 1 421 ? 6.843 -16.831 6.833 1.00 38.91 421 PHE A CA 1
ATOM 3364 C C . PHE A 1 421 ? 8.151 -17.493 7.220 1.00 38.91 421 PHE A C 1
ATOM 3366 O O . PHE A 1 421 ? 8.734 -17.118 8.231 1.00 38.91 421 PHE A O 1
ATOM 3373 N N . ALA A 1 422 ? 8.508 -18.540 6.492 1.00 29.00 422 ALA A N 1
ATOM 3374 C CA . ALA A 1 422 ? 9.825 -19.136 6.514 1.00 29.00 422 ALA A CA 1
ATOM 3375 C C . ALA A 1 422 ? 10.150 -19.492 5.068 1.00 29.00 422 ALA A C 1
ATOM 3377 O O . ALA A 1 422 ? 9.434 -20.282 4.449 1.00 29.00 422 ALA A O 1
ATOM 3378 N N . SER A 1 423 ? 11.207 -18.902 4.517 1.00 30.84 423 SER A N 1
ATOM 3379 C CA . SER A 1 423 ? 11.843 -19.471 3.331 1.00 30.84 423 SER A CA 1
ATOM 3380 C C . SER A 1 423 ? 12.593 -20.734 3.758 1.00 30.84 423 SER A C 1
ATOM 3382 O O . SER A 1 423 ? 13.396 -20.669 4.694 1.00 30.84 423 SER A O 1
ATOM 3384 N N . ILE A 1 424 ? 12.328 -21.858 3.090 1.00 29.62 424 ILE A N 1
ATOM 3385 C CA . ILE A 1 424 ? 13.104 -23.103 3.219 1.00 29.62 424 ILE A CA 1
ATOM 3386 C C . ILE A 1 424 ? 14.506 -22.908 2.643 1.00 29.62 424 ILE A C 1
ATOM 3388 O O . ILE A 1 424 ? 14.602 -22.313 1.544 1.00 29.62 424 ILE A O 1
#

Radius of gyration: 23.05 Å; Cα contacts (8 Å, |Δi|>4): 818; chains: 1; bounding box: 55×56×66 Å

Foldseek 3Di:
DQFAALVLCLVPVVSLCLCQVPQLQDLQWDWAADSNKIFIDGLLHGQWIWHHDPVGWIKIKGQPLLCPPFLCVVADFDDDDSITIHTDDPSVSVRCVRCVVSSNVSLVVVQPPVDDCVVRFVVVQSNLLSLQQSQLFQDQQRQKHWLHAQDDDPPDPFGTFGTWIWGLDADPLAIAIEGEAETEELVLQLPDDPDACPVDLLRFAKKKWFPPAWADQDPVRDIDTDIWGFDADPVVRDTPGTHPDDGPLSVLLRVVCCCPPPNNVNVLVVLLVSLVSVLSCVSSCSCVHRGPSHDVLVVQNVDDSVSSSVRHDPGHFYEYEYEAYQDPVSSVVSVCLCPDDDNDNRPRAVNLQVTFMWMWGRRSPSDIDTRDGRDGCCVSRPPVNLVRYAYEYEHHDPSNNFYDHDDQPPPDPPPRRYDYGDDD